Protein AF-0000000080638370 (afdb_homodimer)

Radius of gyration: 29.82 Å; Cα contacts (8 Å, |Δi|>4): 1203; chains: 2; bounding box: 55×86×66 Å

Foldseek 3Di:
DPPLLVVLLVVQLVVQVQKKKKKKKFWADPCLVVVVVVLCVVQPKAWDDKDKDWPDNPGTMIIIMTMIGHPPCVVCVVVSVVVCVVVCVVRVMDMDMDGSSPAAEEEEAEEQDCLLVVLLVVCSSVSVARHHPAAYEALDCNCVVVCVVVVHHYHHDNDDPVCQVVRLVVVVVVCVVSVHQAYEYRHRVDDHAQVSCVVHPPRYKYKDLFDPPQQFDPLSLQVCQVVFDQKTKMWIARDHNPRPQAATQFMDIDGDHNVQHSVNSVVVSSVRRNVRSNVSNRQVRVVQWDDDDRYIRGND/DPPLLVVLLVVQLVVQVQKKKKKKKFWADPCLVVVVVVLCVVQPKAWDDKDKDWPDNPGTMIIIMTMIGHPPCVVCVVVSVVVCVVVCVVGVMDMDMDGSSPAAEEEEAEEQDCLLVVLLVVCSSVSVARHHPAAYEALDCNCVVVCVVVVHHYHHFNDDPVCQVVRLVVVVVVCVVSVHQAYEYRHRVDDHAQVSCVVHPPRYKYKDLFDPPQQFDPLSLQVCQVVFDQKGKMWIARDHNPRPQAATQFMDIDGDHNVQHSVNSVVVSSVRRNVRSNVSNRQVRVVQWDDDDRYIRGND

Structure (mmCIF, N/CA/C/O backbone):
data_AF-0000000080638370-model_v1
#
loop_
_entity.id
_entity.type
_entity.pdbx_description
1 polymer 'Formyltetrahydrofolate deformylase'
#
loop_
_atom_site.group_PDB
_atom_site.id
_atom_site.type_symbol
_atom_site.label_atom_id
_atom_site.label_alt_id
_atom_site.label_comp_id
_atom_site.label_asym_id
_atom_site.label_entity_id
_atom_site.label_seq_id
_atom_site.pdbx_PDB_ins_code
_atom_site.Cartn_x
_atom_site.Cartn_y
_atom_site.Cartn_z
_atom_site.occupancy
_atom_site.B_iso_or_equiv
_atom_site.auth_seq_id
_atom_site.auth_comp_id
_atom_site.auth_asym_id
_atom_site.auth_atom_id
_atom_site.pdbx_PDB_model_num
ATOM 1 N N . MET A 1 1 ? -17.219 24.047 25.812 1 57.41 1 MET A N 1
ATOM 2 C CA . MET A 1 1 ? -16.297 22.922 25.938 1 57.41 1 MET A CA 1
ATOM 3 C C . MET A 1 1 ? -16.453 22.234 27.281 1 57.41 1 MET A C 1
ATOM 5 O O . MET A 1 1 ? -16.734 22.891 28.297 1 57.41 1 MET A O 1
ATOM 9 N N . ASN A 1 2 ? -16.625 20.953 27.25 1 67.38 2 ASN A N 1
ATOM 10 C CA . ASN A 1 2 ? -16.828 20.234 28.5 1 67.38 2 ASN A CA 1
ATOM 11 C C . ASN A 1 2 ? -15.695 20.5 29.484 1 67.38 2 ASN A C 1
ATOM 13 O O . ASN A 1 2 ? -14.562 20.781 29.094 1 67.38 2 ASN A O 1
ATOM 17 N N . SER A 1 3 ? -16.141 20.703 30.672 1 75.69 3 SER A N 1
ATOM 18 C CA . SER A 1 3 ? -15.242 21.062 31.766 1 75.69 3 SER A CA 1
ATOM 19 C C . SER A 1 3 ? -13.977 20.219 31.75 1 75.69 3 SER A C 1
ATOM 21 O O . SER A 1 3 ? -12.875 20.719 31.984 1 75.69 3 SER A O 1
ATOM 23 N N . TYR A 1 4 ? -14.141 19.078 31.344 1 85.06 4 TYR A N 1
ATOM 24 C CA . TYR A 1 4 ? -13 18.172 31.328 1 85.06 4 TYR A CA 1
ATOM 25 C C . TYR A 1 4 ? -11.984 18.578 30.266 1 85.06 4 TYR A C 1
ATOM 27 O O . TYR A 1 4 ? -10.789 18.672 30.547 1 85.06 4 TYR A O 1
ATOM 35 N N . MET A 1 5 ? -12.445 18.844 29.109 1 88.62 5 MET A N 1
ATOM 36 C CA . MET A 1 5 ? -11.539 19.188 28.016 1 88.62 5 MET A CA 1
ATOM 37 C C . MET A 1 5 ? -10.922 20.562 28.25 1 88.62 5 MET A C 1
ATOM 39 O O . MET A 1 5 ? -9.75 20.797 27.922 1 88.62 5 MET A O 1
ATOM 43 N N . THR A 1 6 ? -11.68 21.469 28.766 1 90 6 THR A N 1
ATOM 44 C CA . THR A 1 6 ? -11.148 22.781 29.094 1 90 6 THR A CA 1
ATOM 45 C C . THR A 1 6 ? -9.977 22.672 30.062 1 90 6 THR A C 1
ATOM 47 O O . THR A 1 6 ? -8.945 23.328 29.875 1 90 6 THR A O 1
ATOM 50 N N . GLN A 1 7 ? -10.18 21.844 31.047 1 91.81 7 GLN A N 1
ATOM 51 C CA . GLN A 1 7 ? -9.102 21.625 32 1 91.81 7 GLN A CA 1
ATOM 52 C C . GLN A 1 7 ? -7.887 20.984 31.344 1 91.81 7 GLN A C 1
ATOM 54 O O . GLN A 1 7 ? -6.75 21.375 31.625 1 91.81 7 GLN A O 1
ATOM 59 N N . ARG A 1 8 ? -8.148 20.047 30.547 1 92.06 8 ARG A N 1
ATOM 60 C CA . ARG A 1 8 ? -7.051 19.375 29.875 1 92.06 8 ARG A CA 1
ATOM 61 C C . ARG A 1 8 ? -6.266 20.328 28.984 1 92.06 8 ARG A C 1
ATOM 63 O O . ARG A 1 8 ? -5.031 20.297 28.984 1 92.06 8 ARG A O 1
ATOM 70 N N . LEU A 1 9 ? -6.957 21.125 28.219 1 93.44 9 LEU A N 1
ATOM 71 C CA . LEU A 1 9 ? -6.309 22.109 27.359 1 93.44 9 LEU A CA 1
ATOM 72 C C . LEU A 1 9 ? -5.512 23.109 28.188 1 93.44 9 LEU A C 1
ATOM 74 O O . LEU A 1 9 ? -4.398 23.484 27.812 1 93.44 9 LEU A O 1
ATOM 78 N N . ASN A 1 10 ? -6.094 23.516 29.266 1 94 10 ASN A N 1
ATOM 79 C CA . ASN A 1 10 ? -5.391 24.438 30.156 1 94 10 ASN A CA 1
ATOM 80 C C . ASN A 1 10 ? -4.125 23.797 30.734 1 94 10 ASN A C 1
ATOM 82 O O . ASN A 1 10 ? -3.084 24.453 30.812 1 94 10 ASN A O 1
ATOM 86 N N . ASP A 1 11 ? -4.266 22.562 31.141 1 94.56 11 ASP A N 1
ATOM 87 C CA . ASP A 1 11 ? -3.102 21.844 31.656 1 94.56 11 ASP A CA 1
ATOM 88 C C . ASP A 1 11 ? -1.996 21.75 30.609 1 94.56 11 ASP A C 1
ATOM 90 O O . ASP A 1 11 ? -0.817 21.922 30.922 1 94.56 11 ASP A O 1
ATOM 94 N N . TYR A 1 12 ? -2.379 21.469 29.438 1 94.75 12 TYR A N 1
ATOM 95 C CA . TYR A 1 12 ? -1.41 21.406 28.344 1 94.75 12 TYR A CA 1
ATOM 96 C C . TYR A 1 12 ? -0.727 22.75 28.141 1 94.75 12 TYR A C 1
ATOM 98 O O . TYR A 1 12 ? 0.498 22.812 28 1 94.75 12 TYR A O 1
ATOM 106 N N . ARG A 1 13 ? -1.525 23.828 28.047 1 95.25 13 ARG A N 1
ATOM 107 C CA . ARG A 1 13 ? -0.98 25.172 27.859 1 95.25 13 ARG A CA 1
ATOM 108 C C . ARG A 1 13 ? 0.023 25.516 28.953 1 95.25 13 ARG A C 1
ATOM 110 O O . ARG A 1 13 ? 1.112 26.016 28.672 1 95.25 13 ARG A O 1
ATOM 117 N N . GLU A 1 14 ? -0.334 25.203 30.156 1 94.62 14 GLU A N 1
ATOM 118 C CA . GLU A 1 14 ? 0.525 25.5 31.297 1 94.62 14 GLU A CA 1
ATOM 119 C C . GLU A 1 14 ? 1.82 24.703 31.234 1 94.62 14 GLU A C 1
ATOM 121 O O . GLU A 1 14 ? 2.898 25.219 31.531 1 94.62 14 GLU A O 1
ATOM 126 N N . GLY A 1 15 ? 1.68 23.484 30.828 1 94.88 15 GLY A N 1
ATOM 127 C CA . GLY A 1 15 ? 2.838 22.609 30.781 1 94.88 15 GLY A CA 1
ATOM 128 C C . GLY A 1 15 ? 3.779 22.938 29.641 1 94.88 15 GLY A C 1
ATOM 129 O O . GLY A 1 15 ? 4.934 22.5 29.625 1 94.88 15 GLY A O 1
ATOM 130 N N . ASN A 1 16 ? 3.287 23.719 28.688 1 96 16 ASN A N 1
ATOM 131 C CA . ASN A 1 16 ? 4.082 24.031 27.5 1 96 16 ASN A CA 1
ATOM 132 C C . ASN A 1 16 ? 4.23 25.531 27.312 1 96 16 ASN A C 1
ATOM 134 O O . ASN A 1 16 ? 4.43 26 26.188 1 96 16 ASN A O 1
ATOM 138 N N . GLU A 1 17 ? 4.062 26.344 28.312 1 96.19 17 GLU A N 1
ATOM 139 C CA . GLU A 1 17 ? 4.016 27.812 28.234 1 96.19 17 GLU A CA 1
ATOM 140 C C . GLU A 1 17 ? 5.359 28.375 27.812 1 96.19 17 GLU A C 1
ATOM 142 O O . GLU A 1 17 ? 5.418 29.469 27.219 1 96.19 17 GLU A O 1
ATOM 147 N N . GLU A 1 18 ? 6.43 27.625 28.062 1 97.56 18 GLU A N 1
ATOM 148 C CA . GLU A 1 18 ? 7.762 28.141 27.75 1 97.56 18 GLU A CA 1
ATOM 149 C C . GLU A 1 18 ? 8.352 27.453 26.531 1 97.56 18 GLU A C 1
ATOM 151 O O . GLU A 1 18 ? 9.547 27.578 26.25 1 97.56 18 GLU A O 1
ATOM 156 N N . LYS A 1 19 ? 7.562 26.688 25.844 1 97.38 19 LYS A N 1
ATOM 157 C CA . LYS A 1 19 ? 8.039 25.906 24.719 1 97.38 19 LYS A CA 1
ATOM 158 C C . LYS A 1 19 ? 7.73 26.594 23.391 1 97.38 19 LYS A C 1
ATOM 160 O O . LYS A 1 19 ? 6.605 27.047 23.172 1 97.38 19 LYS A O 1
ATOM 165 N N . GLY A 1 20 ? 8.781 26.719 22.594 1 97.81 20 GLY A N 1
ATOM 166 C CA . GLY A 1 20 ? 8.641 27.266 21.25 1 97.81 20 GLY A CA 1
ATOM 167 C C . GLY A 1 20 ? 9.031 26.297 20.156 1 97.81 20 GLY A C 1
ATOM 168 O O . GLY A 1 20 ? 9.703 25.297 20.422 1 97.81 20 GLY A O 1
ATOM 169 N N . ARG A 1 21 ? 8.531 26.562 18.969 1 97.75 21 ARG A N 1
ATOM 170 C CA . ARG A 1 21 ? 8.852 25.797 17.781 1 97.75 21 ARG A CA 1
ATOM 171 C C . ARG A 1 21 ? 9.273 26.703 16.641 1 97.75 21 ARG A C 1
ATOM 173 O O . ARG A 1 21 ? 8.625 27.703 16.359 1 97.75 21 ARG A O 1
ATOM 180 N N . LEU A 1 22 ? 10.328 26.375 16.062 1 97.94 22 LEU A N 1
ATOM 181 C CA . LEU A 1 22 ? 10.859 27.125 14.93 1 97.94 22 LEU A CA 1
ATOM 182 C C . LEU A 1 22 ? 10.961 26.234 13.695 1 97.94 22 LEU A C 1
ATOM 184 O O . LEU A 1 22 ? 11.578 25.172 13.742 1 97.94 22 LEU A O 1
ATOM 188 N N . LEU A 1 23 ? 10.234 26.609 12.609 1 97.88 23 LEU A N 1
ATOM 189 C CA . LEU A 1 23 ? 10.344 25.953 11.305 1 97.88 23 LEU A CA 1
ATOM 190 C C . LEU A 1 23 ? 11.102 26.844 10.312 1 97.88 23 LEU A C 1
ATOM 192 O O . LEU A 1 23 ? 10.852 28.047 10.234 1 97.88 23 LEU A O 1
ATOM 196 N N . VAL A 1 24 ? 12 26.219 9.641 1 97.81 24 VAL A N 1
ATOM 197 C CA . VAL A 1 24 ? 12.828 26.984 8.711 1 97.81 24 VAL A CA 1
ATOM 198 C C . VAL A 1 24 ? 12.977 26.219 7.398 1 97.81 24 VAL A C 1
ATOM 200 O O . VAL A 1 24 ? 13.141 24.984 7.402 1 97.81 24 VAL A O 1
ATOM 203 N N . SER A 1 25 ? 12.867 26.875 6.254 1 97.56 25 SER A N 1
ATOM 204 C CA . SER A 1 25 ? 13.258 26.391 4.934 1 97.56 25 SER A CA 1
ATOM 205 C C . SER A 1 25 ? 14.039 27.453 4.164 1 97.56 25 SER A C 1
ATOM 207 O O . SER A 1 25 ? 13.672 28.625 4.168 1 97.56 25 SER A O 1
ATOM 209 N N . CYS A 1 26 ? 15.156 27.109 3.596 1 97.38 26 CYS A N 1
ATOM 210 C CA . CYS A 1 26 ? 15.977 28.062 2.865 1 97.38 26 CYS A CA 1
ATOM 211 C C . CYS A 1 26 ? 16.938 27.359 1.92 1 97.38 26 CYS A C 1
ATOM 213 O O . CYS A 1 26 ? 17.062 26.141 1.965 1 97.38 26 CYS A O 1
ATOM 215 N N . PRO A 1 27 ? 17.484 28.141 0.946 1 96.06 27 PRO A N 1
ATOM 216 C CA . PRO A 1 27 ? 18.547 27.5 0.172 1 96.06 27 PRO A CA 1
ATOM 217 C C . PRO A 1 27 ? 19.688 26.984 1.052 1 96.06 27 PRO A C 1
ATOM 219 O O . PRO A 1 27 ? 20.109 27.656 1.987 1 96.06 27 PRO A O 1
ATOM 222 N N . ASP A 1 28 ? 20.156 25.812 0.762 1 93.94 28 ASP A N 1
ATOM 223 C CA . ASP A 1 28 ? 21.172 25.188 1.607 1 93.94 28 ASP A CA 1
ATOM 224 C C . ASP A 1 28 ? 22.516 25.891 1.457 1 93.94 28 ASP A C 1
ATOM 226 O O . ASP A 1 28 ? 22.891 26.297 0.356 1 93.94 28 ASP A O 1
ATOM 230 N N . GLN A 1 29 ? 23.234 26.109 2.533 1 92.56 29 GLN A N 1
ATOM 231 C CA . GLN A 1 29 ? 24.578 26.672 2.611 1 92.56 29 GLN A CA 1
ATOM 232 C C . GLN A 1 29 ? 25.188 26.469 3.994 1 92.56 29 GLN A C 1
ATOM 234 O O . GLN A 1 29 ? 24.453 26.234 4.969 1 92.56 29 GLN A O 1
ATOM 239 N N . PRO A 1 30 ? 26.422 26.453 4.008 1 92.56 30 PRO A N 1
ATOM 240 C CA . PRO A 1 30 ? 27.062 26.25 5.312 1 92.56 30 PRO A CA 1
ATOM 241 C C . PRO A 1 30 ? 26.688 27.328 6.324 1 92.56 30 PRO A C 1
ATOM 243 O O . PRO A 1 30 ? 26.516 28.5 5.953 1 92.56 30 PRO A O 1
ATOM 246 N N . GLY A 1 31 ? 26.516 26.859 7.645 1 94.25 31 GLY A N 1
ATOM 247 C CA . GLY A 1 31 ? 26.422 27.828 8.727 1 94.25 31 GLY A CA 1
ATOM 248 C C . GLY A 1 31 ? 25 28.016 9.227 1 94.25 31 GLY A C 1
ATOM 249 O O . GLY A 1 31 ? 24.766 28.703 10.227 1 94.25 31 GLY A O 1
ATOM 250 N N . ILE A 1 32 ? 24 27.453 8.609 1 94.5 32 ILE A N 1
ATOM 251 C CA . ILE A 1 32 ? 22.594 27.672 8.938 1 94.5 32 ILE A CA 1
ATOM 25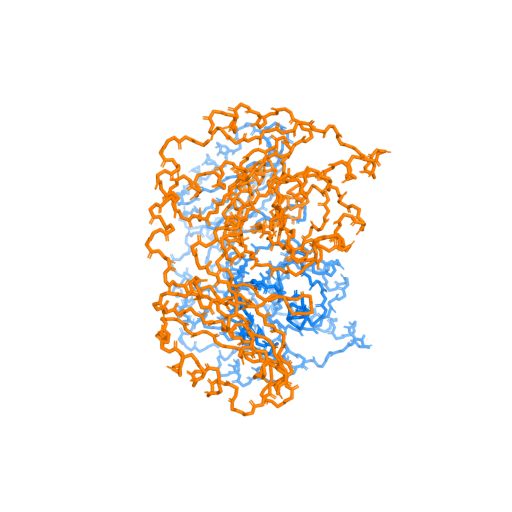2 C C . ILE A 1 32 ? 22.312 27.172 10.352 1 94.5 32 ILE A C 1
ATOM 254 O O . ILE A 1 32 ? 21.797 27.922 11.188 1 94.5 32 ILE A O 1
ATOM 258 N N . VAL A 1 33 ? 22.656 25.922 10.586 1 94.81 33 VAL A N 1
ATOM 259 C CA . VAL A 1 33 ? 22.375 25.312 11.883 1 94.81 33 VAL A CA 1
ATOM 260 C C . VAL A 1 33 ? 23.109 26.078 12.984 1 94.81 33 VAL A C 1
ATOM 262 O O . VAL A 1 33 ? 22.562 26.328 14.055 1 94.81 33 VAL A O 1
ATOM 265 N N . SER A 1 34 ? 24.312 26.453 12.688 1 96.31 34 SER A N 1
ATOM 266 C CA . SER A 1 34 ? 25.109 27.219 13.641 1 96.31 34 SER A CA 1
ATOM 267 C C . SER A 1 34 ? 24.469 28.547 13.961 1 96.31 34 SER A C 1
ATOM 269 O O . SER A 1 34 ? 24.359 28.938 15.133 1 96.31 34 SER A O 1
ATOM 271 N N . ALA A 1 35 ? 24.016 29.219 12.953 1 97.06 35 ALA A N 1
ATOM 272 C CA . ALA A 1 35 ? 23.406 30.531 13.125 1 97.06 35 ALA A CA 1
ATOM 273 C C . ALA A 1 35 ? 22.125 30.422 13.945 1 97.06 35 ALA A C 1
ATOM 275 O O . ALA A 1 35 ? 21.891 31.234 14.859 1 97.06 35 ALA A O 1
ATOM 276 N N . VAL A 1 36 ? 21.281 29.422 13.664 1 97.44 36 VAL A N 1
ATOM 277 C CA . VAL A 1 36 ? 20 29.266 14.336 1 97.44 36 VAL A CA 1
ATOM 278 C C . VAL A 1 36 ? 20.219 28.844 15.781 1 97.44 36 VAL A C 1
ATOM 280 O O . VAL A 1 36 ? 19.578 29.375 16.703 1 97.44 36 VAL A O 1
ATOM 283 N N . SER A 1 37 ? 21.188 27.891 15.992 1 96.94 37 SER A N 1
ATOM 284 C CA . SER A 1 37 ? 21.469 27.422 17.344 1 96.94 37 SER A CA 1
ATOM 285 C C . SER A 1 37 ? 22.078 28.531 18.203 1 96.94 37 SER A C 1
ATOM 287 O O . SER A 1 37 ? 21.734 28.656 19.375 1 96.94 37 SER A O 1
ATOM 289 N N . ALA A 1 38 ? 22.953 29.297 17.594 1 96.94 38 ALA A N 1
ATOM 290 C CA . ALA A 1 38 ? 23.562 30.422 18.312 1 96.94 38 ALA A CA 1
ATOM 291 C C . ALA A 1 38 ? 22.5 31.453 18.688 1 96.94 38 ALA A C 1
ATOM 293 O O . ALA A 1 38 ? 22.531 32 19.781 1 96.94 38 ALA A O 1
ATOM 294 N N . PHE A 1 39 ? 21.719 31.766 17.828 1 97.38 39 PHE A N 1
ATOM 295 C CA . PHE A 1 39 ? 20.609 32.688 18.062 1 97.38 39 PHE A CA 1
ATOM 296 C C . PHE A 1 39 ? 19.797 32.25 19.266 1 97.38 39 PHE A C 1
ATOM 298 O O . PHE A 1 39 ? 19.531 33.062 20.172 1 97.38 39 PHE A O 1
ATOM 305 N N . LEU A 1 40 ? 19.344 30.953 19.25 1 97.25 40 LEU A N 1
ATOM 306 C CA . LEU A 1 40 ? 18.516 30.453 20.344 1 97.25 40 LEU A CA 1
ATOM 307 C C . LEU A 1 40 ? 19.266 30.5 21.656 1 97.25 40 LEU A C 1
ATOM 309 O O . LEU A 1 40 ? 18.703 30.906 22.688 1 97.25 40 LEU A O 1
ATOM 313 N N . PHE A 1 41 ? 20.516 30.188 21.609 1 96.69 41 PHE A N 1
ATOM 314 C CA . PHE A 1 41 ? 21.359 30.219 22.797 1 96.69 41 PHE A CA 1
ATOM 315 C C . PHE A 1 41 ? 21.453 31.641 23.344 1 96.69 41 PHE A C 1
ATOM 317 O O . PHE A 1 41 ? 21.281 31.875 24.547 1 96.69 41 PHE A O 1
ATOM 324 N N . GLU A 1 42 ? 21.719 32.562 22.5 1 96.75 42 GLU A N 1
ATOM 325 C CA . GLU A 1 42 ? 21.891 33.969 22.875 1 96.75 42 GLU A CA 1
ATOM 326 C C . GLU A 1 42 ? 20.641 34.562 23.516 1 96.75 42 GLU A C 1
ATOM 328 O O . GLU A 1 42 ? 20.719 35.5 24.312 1 96.75 42 GLU A O 1
ATOM 333 N N . HIS A 1 43 ? 19.578 33.969 23.203 1 96.31 43 HIS A N 1
ATOM 334 C CA . HIS A 1 43 ? 18.328 34.469 23.734 1 96.31 43 HIS A CA 1
ATOM 335 C C . HIS A 1 43 ? 17.812 33.625 24.891 1 96.31 43 HIS A C 1
ATOM 337 O O . HIS A 1 43 ? 16.625 33.656 25.234 1 96.31 43 HIS A O 1
ATOM 343 N N . GLY A 1 44 ? 18.672 32.719 25.375 1 95.44 44 GLY A N 1
ATOM 344 C CA . GLY A 1 44 ? 18.391 31.984 26.594 1 95.44 44 GLY A CA 1
ATOM 345 C C . GLY A 1 44 ? 17.516 30.766 26.344 1 95.44 44 GLY A C 1
ATOM 346 O O . GLY A 1 44 ? 16.859 30.266 27.266 1 95.44 44 GLY A O 1
ATOM 347 N N . ALA A 1 45 ? 17.422 30.328 25.156 1 97.12 45 ALA A N 1
ATOM 348 C CA . ALA A 1 45 ? 16.609 29.156 24.828 1 97.12 45 ALA A CA 1
ATOM 349 C C . ALA A 1 45 ? 17.422 27.875 24.906 1 97.12 45 ALA A C 1
ATOM 351 O O . ALA A 1 45 ? 18.641 27.891 24.734 1 97.12 45 ALA A O 1
ATOM 352 N N . ASN A 1 46 ? 16.766 26.766 25.297 1 97.31 46 ASN A N 1
ATOM 353 C CA . ASN A 1 46 ? 17.312 25.422 25.312 1 97.31 46 ASN A CA 1
ATOM 354 C C . ASN A 1 46 ? 16.641 24.531 24.281 1 97.31 46 ASN A C 1
ATOM 356 O O . ASN A 1 46 ? 15.438 24.266 24.359 1 97.31 46 ASN A O 1
ATOM 360 N N . ILE A 1 47 ? 17.391 24.031 23.359 1 96.31 47 ILE A N 1
ATOM 361 C CA . ILE A 1 47 ? 16.844 23.203 22.297 1 96.31 47 ILE A CA 1
ATOM 362 C C . ILE A 1 47 ? 16.438 21.844 22.859 1 96.31 47 ILE A C 1
ATOM 364 O O . ILE A 1 47 ? 17.25 21.156 23.484 1 96.31 47 ILE A O 1
ATOM 368 N N . ILE A 1 48 ? 15.281 21.422 22.656 1 95.62 48 ILE A N 1
ATOM 369 C CA . ILE A 1 48 ? 14.719 20.156 23.125 1 95.62 48 ILE A CA 1
ATOM 370 C C . ILE A 1 48 ? 14.789 19.125 22 1 95.62 48 ILE A C 1
ATOM 372 O O . ILE A 1 48 ? 15.148 17.969 22.25 1 95.62 48 ILE A O 1
ATOM 376 N N . GLU A 1 49 ? 14.367 19.5 20.859 1 95.5 49 GLU A N 1
ATOM 377 C CA . GLU A 1 49 ? 14.359 18.656 19.672 1 95.5 49 GLU A CA 1
ATOM 378 C C . GLU A 1 49 ? 14.805 19.422 18.438 1 95.5 49 GLU A C 1
ATOM 380 O O . GLU A 1 49 ? 14.438 20.594 18.266 1 95.5 49 GLU A O 1
ATOM 385 N N . SER A 1 50 ? 15.641 18.781 17.656 1 95.62 50 SER A N 1
ATOM 386 C CA . SER A 1 50 ? 16.125 19.391 16.422 1 95.62 50 SER A CA 1
ATOM 387 C C . SER A 1 50 ? 16.141 18.375 15.281 1 95.62 50 SER A C 1
ATOM 389 O O . SER A 1 50 ? 16.812 17.344 15.375 1 95.62 50 SER A O 1
ATOM 391 N N . ASN A 1 51 ? 15.344 18.625 14.266 1 95 51 ASN A N 1
ATOM 392 C CA . ASN A 1 51 ? 15.273 17.797 13.07 1 95 51 ASN A CA 1
ATOM 393 C C . ASN A 1 51 ? 15.625 18.578 11.812 1 95 51 ASN A C 1
ATOM 395 O O . ASN A 1 51 ? 15.094 19.672 11.594 1 95 51 ASN A O 1
ATOM 399 N N . GLN A 1 52 ? 16.531 18.109 11.055 1 92.75 52 GLN A N 1
ATOM 400 C CA . GLN A 1 52 ? 16.922 18.828 9.844 1 92.75 52 GLN A CA 1
ATOM 401 C C . GLN A 1 52 ? 16.969 17.891 8.641 1 92.75 52 GLN A C 1
ATOM 403 O O . GLN A 1 52 ? 17.203 16.688 8.797 1 92.75 52 GLN A O 1
ATOM 408 N N . TYR A 1 53 ? 16.75 18.469 7.422 1 92.94 53 TYR A N 1
ATOM 409 C CA . TYR A 1 53 ? 16.797 17.75 6.152 1 92.94 53 TYR A CA 1
ATOM 410 C C . TYR A 1 53 ? 17.203 18.688 5.016 1 92.94 53 TYR A C 1
ATOM 412 O O . TYR A 1 53 ? 16.844 19.859 5.004 1 92.94 53 TYR A O 1
ATOM 420 N N . THR A 1 54 ? 18.047 18.125 4.16 1 92.5 54 THR A N 1
ATOM 421 C CA . THR A 1 54 ? 18.375 18.859 2.947 1 92.5 54 THR A CA 1
ATOM 422 C C . THR A 1 54 ? 18.109 18.016 1.706 1 92.5 54 THR A C 1
ATOM 424 O O . THR A 1 54 ? 18.359 16.812 1.701 1 92.5 54 THR A O 1
ATOM 427 N N . THR A 1 55 ? 17.562 18.594 0.589 1 88.25 55 THR A N 1
ATOM 428 C CA . THR A 1 55 ? 17.297 17.891 -0.661 1 88.25 55 THR A CA 1
ATOM 429 C C . THR A 1 55 ? 18.594 17.594 -1.396 1 88.25 55 THR A C 1
ATOM 431 O O . THR A 1 55 ? 18.688 16.609 -2.139 1 88.25 55 THR A O 1
ATOM 434 N N . ASP A 1 56 ? 19.516 18.453 -1.408 1 83.69 56 ASP A N 1
ATOM 435 C CA . ASP A 1 56 ? 20.828 18.359 -2.01 1 83.69 56 ASP A CA 1
ATOM 436 C C . ASP A 1 56 ? 21.828 19.281 -1.299 1 83.69 56 ASP A C 1
ATOM 438 O O . ASP A 1 56 ? 21.609 20.484 -1.19 1 83.69 56 ASP A O 1
ATOM 442 N N . PRO A 1 57 ? 22.859 18.672 -0.937 1 74.56 57 PRO A N 1
ATOM 443 C CA . PRO A 1 57 ? 23.828 19.516 -0.228 1 74.56 57 PRO A CA 1
ATOM 444 C C . PRO A 1 57 ? 24.422 20.609 -1.118 1 74.56 57 PRO A C 1
ATOM 446 O O . PRO A 1 57 ? 24.875 21.641 -0.617 1 74.56 57 PRO A O 1
ATOM 449 N N . GLU A 1 58 ? 24.422 20.281 -2.316 1 78.88 58 GLU A N 1
ATOM 450 C CA . GLU A 1 58 ? 24.953 21.266 -3.256 1 78.88 58 GLU A CA 1
ATOM 451 C C . GLU A 1 58 ? 23.844 21.953 -4.023 1 78.88 58 GLU A C 1
ATOM 453 O O . GLU A 1 58 ? 23.359 21.453 -5.043 1 78.88 58 GLU A O 1
ATOM 458 N N . GLY A 1 59 ? 23.406 23.062 -3.385 1 77.75 59 GLY A N 1
ATOM 459 C CA . GLY A 1 59 ? 22.469 23.875 -4.125 1 77.75 59 GLY A CA 1
ATOM 460 C C . GLY A 1 59 ? 21.016 23.516 -3.859 1 77.75 59 GLY A C 1
ATOM 461 O O . GLY A 1 59 ? 20.109 23.984 -4.551 1 77.75 59 GLY A O 1
ATOM 462 N N . GLY A 1 60 ? 20.781 22.672 -2.98 1 91 60 GLY A N 1
ATOM 463 C CA . GLY A 1 60 ? 19.422 22.266 -2.701 1 91 60 GLY A CA 1
ATOM 464 C C . GLY A 1 60 ? 18.75 23.125 -1.636 1 91 60 GLY A C 1
ATOM 465 O O . GLY A 1 60 ? 19.141 24.266 -1.418 1 91 60 GLY A O 1
ATOM 466 N N . ARG A 1 61 ? 17.656 22.688 -1.164 1 94.75 61 ARG A N 1
ATOM 467 C CA . ARG A 1 61 ? 16.891 23.391 -0.144 1 94.75 61 ARG A CA 1
ATOM 468 C C . ARG A 1 61 ? 17.047 22.734 1.222 1 94.75 61 ARG A C 1
ATOM 470 O O . ARG A 1 61 ? 17.109 21.5 1.325 1 94.75 61 ARG A O 1
ATOM 477 N N . PHE A 1 62 ? 17.203 23.562 2.264 1 95.75 62 PHE A N 1
ATOM 478 C CA . PHE A 1 62 ? 17.422 23.156 3.646 1 95.75 62 PHE A CA 1
ATOM 479 C C . PHE A 1 62 ? 16.156 23.328 4.469 1 95.75 62 PHE A C 1
ATOM 481 O O . PHE A 1 62 ? 15.445 24.328 4.32 1 95.75 62 PHE A O 1
ATOM 488 N N . PHE A 1 63 ? 15.781 22.234 5.309 1 97.31 63 PHE A N 1
ATOM 489 C CA . PHE A 1 63 ? 14.609 22.266 6.176 1 97.31 63 PHE A CA 1
ATOM 490 C C . PHE A 1 63 ? 15 22 7.621 1 97.31 63 PHE A C 1
ATOM 492 O O . PHE A 1 63 ? 15.844 21.125 7.895 1 97.31 63 PHE A O 1
ATOM 499 N N . LEU A 1 64 ? 14.383 22.703 8.539 1 96.88 64 LEU A N 1
ATOM 500 C CA . LEU A 1 64 ? 14.734 22.594 9.945 1 96.88 64 LEU A CA 1
ATOM 501 C C . LEU A 1 64 ? 13.508 22.781 10.828 1 96.88 64 LEU A C 1
ATOM 503 O O . LEU A 1 64 ? 12.703 23.688 10.609 1 96.88 64 LEU A O 1
ATOM 507 N N . ARG A 1 65 ? 13.273 21.875 11.734 1 97.75 65 ARG A N 1
ATOM 508 C CA . ARG A 1 65 ? 12.312 22.031 12.82 1 97.75 65 ARG A CA 1
ATOM 509 C C . ARG A 1 65 ? 13.008 21.953 14.18 1 97.75 65 ARG A C 1
ATOM 511 O O . ARG A 1 65 ? 13.703 20.984 14.477 1 97.75 65 ARG A O 1
ATOM 518 N N . ILE A 1 66 ? 12.828 22.969 14.977 1 97.62 66 ILE A N 1
ATOM 519 C CA . ILE A 1 66 ? 13.406 22.984 16.328 1 97.62 66 ILE A CA 1
ATOM 520 C C . ILE A 1 66 ? 12.305 23.234 17.344 1 97.62 66 ILE A C 1
ATOM 522 O O . ILE A 1 66 ? 11.461 24.109 17.172 1 97.62 66 ILE A O 1
ATOM 526 N N . GLU A 1 67 ? 12.281 22.391 18.266 1 97.5 67 GLU A N 1
ATOM 527 C CA . GLU A 1 67 ? 11.523 22.656 19.484 1 97.5 67 GLU A CA 1
ATOM 528 C C . GLU A 1 67 ? 12.445 23.062 20.625 1 97.5 67 GLU A C 1
ATOM 530 O O . GLU A 1 67 ? 13.477 22.422 20.844 1 97.5 67 GLU A O 1
ATOM 535 N N . PHE A 1 68 ? 12.109 24.141 21.344 1 97.88 68 PHE A N 1
ATOM 536 C CA . PHE A 1 68 ? 13.016 24.641 22.375 1 97.88 68 PHE A CA 1
ATOM 537 C C . PHE A 1 68 ? 12.242 25.188 23.562 1 97.88 68 PHE A C 1
ATOM 539 O O . PHE A 1 68 ? 11.055 25.516 23.438 1 97.88 68 PHE A O 1
ATOM 546 N N . ASP A 1 69 ? 12.938 25.172 24.672 1 97.88 69 ASP A N 1
ATOM 547 C CA . ASP A 1 69 ? 12.453 25.828 25.875 1 97.88 69 ASP A CA 1
ATOM 548 C C . ASP A 1 69 ? 13.07 27.219 26.031 1 97.88 69 ASP A C 1
ATOM 550 O O . ASP A 1 69 ? 14.258 27.406 25.781 1 97.88 69 ASP A O 1
ATOM 554 N N . CYS A 1 70 ? 12.25 28.203 26.359 1 97.44 70 CYS A N 1
ATOM 555 C CA . CYS A 1 70 ? 12.703 29.578 26.562 1 97.44 70 CYS A CA 1
ATOM 556 C C . CYS A 1 70 ? 11.844 30.281 27.625 1 97.44 70 CYS A C 1
ATOM 558 O O . CYS A 1 70 ? 10.688 30.594 27.359 1 97.44 70 CYS A O 1
ATOM 560 N N . LYS A 1 71 ? 12.508 30.578 28.734 1 96.62 71 LYS A N 1
ATOM 561 C CA . LYS A 1 71 ? 11.773 31.203 29.844 1 96.62 71 LYS A CA 1
ATOM 562 C C . LYS A 1 71 ? 11.203 32.562 29.422 1 96.62 71 LYS A C 1
ATOM 564 O O . LYS A 1 71 ? 11.93 33.406 28.906 1 96.62 71 LYS A O 1
ATOM 569 N N . GLY A 1 72 ? 9.883 32.75 29.625 1 96.5 72 GLY A N 1
ATOM 570 C CA . GLY A 1 72 ? 9.219 34 29.312 1 96.5 72 GLY A CA 1
ATOM 571 C C . GLY A 1 72 ? 9.023 34.219 27.812 1 96.5 72 GLY A C 1
ATOM 572 O O . GLY A 1 72 ? 8.961 35.344 27.359 1 96.5 72 GLY A O 1
ATOM 573 N N . ILE A 1 73 ? 8.992 33.188 27.078 1 96.75 73 ILE A N 1
ATOM 574 C CA . ILE A 1 73 ? 8.984 33.25 25.625 1 96.75 73 ILE A CA 1
ATOM 575 C C . ILE A 1 73 ? 7.762 34.031 25.156 1 96.75 73 ILE A C 1
ATOM 577 O O . ILE A 1 73 ? 7.82 34.75 24.141 1 96.75 73 ILE A O 1
ATOM 581 N N . ARG A 1 74 ? 6.676 33.938 25.812 1 95.88 74 ARG A N 1
ATOM 582 C CA . ARG A 1 74 ? 5.461 34.625 25.391 1 95.88 74 A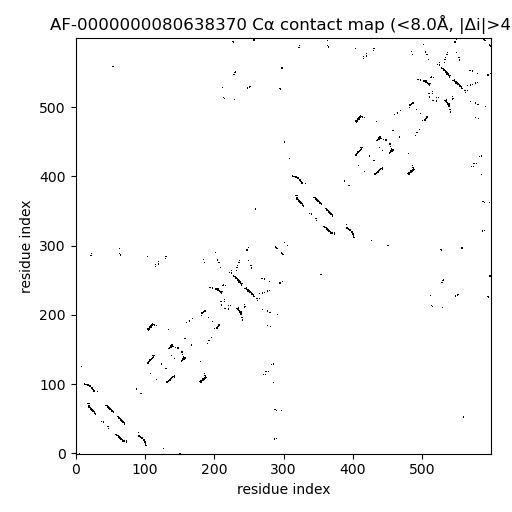RG A CA 1
ATOM 583 C C . ARG A 1 74 ? 5.695 36.156 25.297 1 95.88 74 ARG A C 1
ATOM 585 O O . ARG A 1 74 ? 5.301 36.781 24.312 1 95.88 74 ARG A O 1
ATOM 592 N N . GLU A 1 75 ? 6.371 36.656 26.234 1 95.94 75 GLU A N 1
ATOM 593 C CA . GLU A 1 75 ? 6.656 38.094 26.266 1 95.94 75 GLU A CA 1
ATOM 594 C C . GLU A 1 75 ? 7.777 38.469 25.297 1 95.94 75 GLU A C 1
ATOM 596 O O . GLU A 1 75 ? 7.832 39.594 24.797 1 95.94 75 GLU A O 1
ATOM 601 N N . LYS A 1 76 ? 8.586 37.5 25.062 1 95.81 76 LYS A N 1
ATOM 602 C CA . LYS A 1 76 ? 9.766 37.75 24.234 1 95.81 76 LYS A CA 1
ATOM 603 C C . LYS A 1 76 ? 9.484 37.438 22.766 1 95.81 76 LYS A C 1
ATOM 605 O O . LYS A 1 76 ? 10.328 37.688 21.906 1 95.81 76 LYS A O 1
ATOM 610 N N . LYS A 1 77 ? 8.32 36.938 22.484 1 96.38 77 LYS A N 1
ATOM 611 C CA . LYS A 1 77 ? 8.031 36.344 21.188 1 96.38 77 LYS A CA 1
ATOM 612 C C . LYS A 1 77 ? 8.273 37.344 20.062 1 96.38 77 LYS A C 1
ATOM 614 O O . LYS A 1 77 ? 8.961 37.031 19.078 1 96.38 77 LYS A O 1
ATOM 619 N N . GLU A 1 78 ? 7.723 38.531 20.172 1 96.31 78 GLU A N 1
ATOM 620 C CA . GLU A 1 78 ? 7.855 39.531 19.109 1 96.31 78 GLU A CA 1
ATOM 621 C C . GLU A 1 78 ? 9.305 40 18.953 1 96.31 78 GLU A C 1
ATOM 623 O O . GLU A 1 78 ? 9.773 40.219 17.844 1 96.31 78 GLU A O 1
ATOM 628 N N . ASP A 1 79 ? 9.969 40.125 20.031 1 95.75 79 ASP A N 1
ATOM 629 C CA . ASP A 1 79 ? 11.391 40.469 19.984 1 95.75 79 ASP A CA 1
ATOM 630 C C . ASP A 1 79 ? 12.203 39.375 19.297 1 95.75 79 ASP A C 1
ATOM 632 O O . ASP A 1 79 ? 13.117 39.656 18.531 1 95.75 79 ASP A O 1
ATOM 636 N N . LEU A 1 80 ? 11.891 38.188 19.672 1 96.81 80 LEU A N 1
ATOM 637 C CA . LEU A 1 80 ? 12.562 37.031 19.062 1 96.81 80 LEU A CA 1
ATOM 638 C C . LEU A 1 80 ? 12.344 37.031 17.562 1 96.81 80 LEU A C 1
ATOM 640 O O . LEU A 1 80 ? 13.273 36.75 16.797 1 96.81 80 LEU A O 1
ATOM 644 N N . LYS A 1 81 ? 11.117 37.25 17.156 1 97.56 81 LYS A N 1
ATOM 645 C CA . LYS A 1 81 ? 10.789 37.281 15.734 1 97.56 81 LYS A CA 1
ATOM 646 C C . LYS A 1 81 ? 11.578 38.344 15 1 97.56 81 LYS A C 1
ATOM 648 O O . LYS A 1 81 ? 12.109 38.125 13.914 1 97.56 81 LYS A O 1
ATOM 653 N N . GLN A 1 82 ? 11.656 39.469 15.586 1 97.06 82 GLN A N 1
ATOM 654 C CA . GLN A 1 82 ? 12.391 40.594 14.977 1 97.06 82 GLN A CA 1
ATOM 655 C C . GLN A 1 82 ? 13.883 40.25 14.875 1 97.06 82 GLN A C 1
ATOM 657 O O . GLN A 1 82 ? 14.508 40.531 13.844 1 97.06 82 GLN A O 1
ATOM 662 N N . ALA A 1 83 ? 14.336 39.75 15.93 1 96.88 83 ALA A N 1
ATOM 663 C CA . ALA A 1 83 ? 15.758 39.375 15.945 1 96.88 83 ALA A CA 1
ATOM 664 C C . ALA A 1 83 ? 16.062 38.281 14.938 1 96.88 83 ALA A C 1
ATOM 666 O O . ALA A 1 83 ? 17.109 38.312 14.273 1 96.88 83 ALA A O 1
ATOM 667 N N . PHE A 1 84 ? 15.195 37.375 14.867 1 97.88 84 PHE A N 1
ATOM 668 C CA . PHE A 1 84 ? 15.43 36.219 13.977 1 97.88 84 PHE A CA 1
ATOM 669 C C . PHE A 1 84 ? 15.297 36.656 12.516 1 97.88 84 PHE A C 1
ATOM 671 O O . PHE A 1 84 ? 15.898 36.031 11.633 1 97.88 84 PHE A O 1
ATOM 678 N N . ALA A 1 85 ? 14.477 37.625 12.25 1 97.5 85 ALA A N 1
ATOM 679 C CA . ALA A 1 85 ? 14.258 38.125 10.891 1 97.5 85 ALA A CA 1
ATOM 680 C C . ALA A 1 85 ? 15.57 38.5 10.227 1 97.5 85 ALA A C 1
ATOM 682 O O . ALA A 1 85 ? 15.727 38.312 9.008 1 97.5 85 ALA A O 1
ATOM 683 N N . LEU A 1 86 ? 16.469 38.969 10.961 1 95.31 86 LEU A N 1
ATOM 684 C CA . LEU A 1 86 ? 17.781 39.312 10.422 1 95.31 86 LEU A CA 1
ATOM 685 C C . LEU A 1 86 ? 18.531 38.094 9.938 1 95.31 86 LEU A C 1
ATOM 687 O O . LEU A 1 86 ? 19.156 38.125 8.875 1 95.31 86 LEU A O 1
ATOM 691 N N . ILE A 1 87 ? 18.484 37.125 10.734 1 96.62 87 ILE A N 1
ATOM 692 C CA . ILE A 1 87 ? 19.109 35.875 10.367 1 96.62 87 ILE A CA 1
ATOM 693 C C . ILE A 1 87 ? 18.422 35.281 9.133 1 96.62 87 ILE A C 1
ATOM 695 O O . ILE A 1 87 ? 19.078 34.812 8.211 1 96.62 87 ILE A O 1
ATOM 699 N N . ALA A 1 88 ? 17.062 35.312 9.156 1 98 88 ALA A N 1
ATOM 700 C CA . ALA A 1 88 ? 16.25 34.812 8.055 1 98 88 ALA A CA 1
ATOM 701 C C . ALA A 1 88 ? 16.578 35.531 6.746 1 98 88 ALA A C 1
ATOM 703 O O . ALA A 1 88 ? 16.625 34.875 5.688 1 98 88 ALA A O 1
ATOM 704 N N . GLN A 1 89 ? 16.797 36.781 6.848 1 97.38 89 GLN A N 1
ATOM 705 C CA . GLN A 1 89 ? 17.141 37.562 5.664 1 97.38 89 GLN A CA 1
ATOM 706 C C . GLN A 1 89 ? 18.5 37.156 5.121 1 97.38 89 GLN A C 1
ATOM 708 O O . GLN A 1 89 ? 18.688 37.031 3.908 1 97.38 89 GLN A O 1
ATOM 713 N N . THR A 1 90 ? 19.406 36.969 5.992 1 96.81 90 THR A N 1
ATOM 714 C CA . THR A 1 90 ? 20.766 36.594 5.617 1 96.81 90 THR A CA 1
ATOM 715 C C . THR A 1 90 ? 20.797 35.281 4.828 1 96.81 90 THR A C 1
ATOM 717 O O . THR A 1 90 ? 21.531 35.156 3.844 1 96.81 90 THR A O 1
ATOM 720 N N . PHE A 1 91 ? 19.984 34.406 5.246 1 96.88 91 PHE A N 1
ATOM 721 C CA . PHE A 1 91 ? 20.047 33.062 4.652 1 96.88 91 PHE A CA 1
ATOM 722 C C . PHE A 1 91 ? 18.891 32.844 3.695 1 96.88 91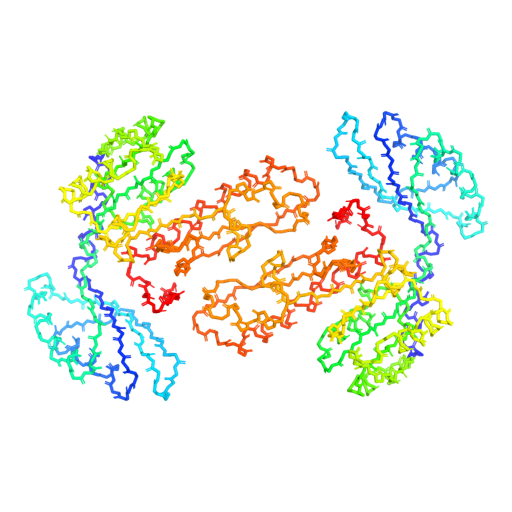 PHE A C 1
ATOM 724 O O . PHE A 1 91 ? 18.719 31.75 3.154 1 96.88 91 PHE A O 1
ATOM 731 N N . GLY A 1 92 ? 18.016 33.875 3.496 1 97.31 92 GLY A N 1
ATOM 732 C CA . GLY A 1 92 ? 16.859 33.719 2.623 1 97.31 92 GLY A CA 1
ATOM 733 C C . GLY A 1 92 ? 15.836 32.719 3.141 1 97.31 92 GLY A C 1
ATOM 734 O O . GLY A 1 92 ? 15.367 31.859 2.395 1 97.31 92 GLY A O 1
ATOM 735 N N . MET A 1 93 ? 15.516 32.781 4.438 1 97.56 93 MET A N 1
ATOM 736 C CA . MET A 1 93 ? 14.68 31.797 5.086 1 97.56 93 MET A CA 1
ATOM 737 C C . MET A 1 93 ? 13.203 32.125 4.914 1 97.56 93 MET A C 1
ATOM 739 O O . MET A 1 93 ? 12.805 33.281 4.996 1 97.56 93 MET A O 1
ATOM 743 N N . THR A 1 94 ? 12.453 31.109 4.508 1 97.44 94 THR A N 1
ATOM 744 C CA . THR A 1 94 ? 11.055 31.078 4.918 1 97.44 94 THR A CA 1
ATOM 745 C C . THR A 1 94 ? 10.906 30.406 6.285 1 97.44 94 THR A C 1
ATOM 747 O O . THR A 1 94 ? 11.445 29.328 6.516 1 97.44 94 THR A O 1
ATOM 750 N N . TRP A 1 95 ? 10.258 31.094 7.258 1 97.38 95 TRP A N 1
ATOM 751 C CA . TRP A 1 95 ? 10.305 30.562 8.617 1 97.38 95 TRP A CA 1
ATOM 752 C C . TRP A 1 95 ? 9.055 30.953 9.398 1 97.38 95 TRP A C 1
ATOM 754 O O . TRP A 1 95 ? 8.281 31.812 8.961 1 97.38 95 TRP A O 1
ATOM 764 N N . SER A 1 96 ? 8.836 30.219 10.414 1 97.25 96 SER A N 1
ATOM 765 C CA . SER A 1 96 ? 7.766 30.547 11.352 1 97.25 96 SER A CA 1
ATOM 766 C C . SER A 1 96 ? 8.164 30.203 12.781 1 97.25 96 SER A C 1
ATOM 768 O O . SER A 1 96 ? 8.922 29.25 13.008 1 97.25 96 SER A O 1
ATOM 770 N N . LEU A 1 97 ? 7.773 30.984 13.711 1 97.62 97 LEU A N 1
ATOM 771 C CA . LEU A 1 97 ? 7.938 30.766 15.148 1 97.62 97 LEU A CA 1
ATOM 772 C C . LEU A 1 97 ? 6.582 30.672 15.844 1 97.62 97 LEU A C 1
ATOM 774 O O . LEU A 1 97 ? 5.754 31.578 15.711 1 97.62 97 LEU A O 1
ATOM 778 N N . SER A 1 98 ? 6.355 29.562 16.422 1 96.94 98 SER A N 1
ATOM 779 C CA . SER A 1 98 ? 5.098 29.359 17.141 1 96.94 98 SER A CA 1
ATOM 780 C C . SER A 1 98 ? 5.34 28.922 18.578 1 96.94 98 SER A C 1
ATOM 782 O O . SER A 1 98 ? 6.41 28.406 18.891 1 96.94 98 SER A O 1
ATOM 784 N N . LEU A 1 99 ? 4.398 29.234 19.438 1 97.31 99 LEU A N 1
ATOM 785 C CA . LEU A 1 99 ? 4.434 28.75 20.812 1 97.31 99 LEU A CA 1
ATOM 786 C C . LEU A 1 99 ? 3.607 27.484 20.953 1 97.31 99 LEU A C 1
ATOM 788 O O . LEU A 1 99 ? 2.496 27.391 20.422 1 97.31 99 LEU A O 1
ATOM 792 N N . ALA A 1 100 ? 4.148 26.484 21.641 1 95.56 100 ALA A N 1
ATOM 793 C CA . ALA A 1 100 ? 3.453 25.219 21.844 1 95.56 100 ALA A CA 1
ATOM 794 C C . ALA A 1 100 ? 2.16 25.406 22.625 1 95.56 100 ALA A C 1
ATOM 796 O O . ALA A 1 100 ? 1.206 24.641 22.469 1 95.56 100 ALA A O 1
ATOM 797 N N . SER A 1 101 ? 2.131 26.469 23.422 1 95.88 101 SER A N 1
ATOM 798 C CA . SER A 1 101 ? 0.975 26.734 24.281 1 95.88 101 SER A CA 1
ATOM 799 C C . SER A 1 101 ? -0.141 27.422 23.5 1 95.88 101 SER A C 1
ATOM 801 O O . SER A 1 101 ? -1.275 27.5 23.969 1 95.88 101 SER A O 1
ATOM 803 N N . GLU A 1 102 ? 0.2 27.953 22.344 1 95.81 102 GLU A N 1
ATOM 804 C CA . GLU A 1 102 ? -0.813 28.531 21.469 1 95.81 102 GLU A CA 1
ATOM 805 C C . GLU A 1 102 ? -1.441 27.484 20.578 1 95.81 102 GLU A C 1
ATOM 807 O O . GLU A 1 102 ? -1.001 27.281 19.438 1 95.81 102 GLU A O 1
ATOM 812 N N . LEU A 1 103 ? -2.504 26.906 21.078 1 96.75 103 LEU A N 1
ATOM 813 C CA . LEU A 1 103 ? -3.141 25.812 20.375 1 96.75 103 LEU A CA 1
ATOM 814 C C . LEU A 1 103 ? -3.797 26.297 19.078 1 96.75 103 LEU A C 1
ATOM 816 O O . LEU A 1 103 ? -4.418 27.359 19.062 1 96.75 103 LEU A O 1
ATOM 820 N N . LYS A 1 104 ? -3.639 25.578 18.031 1 97.94 104 LYS A N 1
ATOM 821 C CA . LYS A 1 104 ? -4.258 25.906 16.734 1 97.94 104 LYS A CA 1
ATOM 822 C C . LYS A 1 104 ? -5.762 25.656 16.781 1 97.94 104 LYS A C 1
ATOM 824 O O . LYS A 1 104 ? -6.227 24.703 17.422 1 97.94 104 LYS A O 1
ATOM 829 N N . ARG A 1 105 ? -6.434 26.547 16.125 1 98.5 105 ARG A N 1
ATOM 830 C CA . ARG A 1 105 ? -7.887 26.422 16.016 1 98.5 105 ARG A CA 1
ATOM 831 C C . ARG A 1 105 ? -8.281 25.656 14.75 1 98.5 105 ARG A C 1
ATOM 833 O O . ARG A 1 105 ? -7.957 26.062 13.641 1 98.5 105 ARG A O 1
ATOM 840 N N . VAL A 1 106 ? -9.039 24.531 14.977 1 98.75 106 VAL A N 1
ATOM 841 C CA . VAL A 1 106 ? -9.344 23.578 13.906 1 98.75 106 VAL A CA 1
ATOM 842 C C . VAL A 1 106 ? -10.82 23.672 13.539 1 98.75 106 VAL A C 1
ATOM 844 O O . VAL A 1 106 ? -11.688 23.719 14.414 1 98.75 106 VAL A O 1
ATOM 847 N N . ALA A 1 107 ? -11.086 23.781 12.258 1 98.94 107 ALA A N 1
ATOM 848 C CA . ALA A 1 107 ? -12.422 23.531 11.727 1 98.94 107 ALA A CA 1
ATOM 849 C C . ALA A 1 107 ? -12.5 22.156 11.062 1 98.94 107 ALA A C 1
ATOM 851 O O . ALA A 1 107 ? -11.648 21.797 10.25 1 98.94 107 ALA A O 1
ATOM 852 N N . ILE A 1 108 ? -13.492 21.391 11.453 1 98.88 108 ILE A N 1
ATOM 853 C CA . ILE A 1 108 ? -13.688 20.062 10.859 1 98.88 108 ILE A CA 1
ATOM 854 C C . ILE A 1 108 ? -14.922 20.094 9.953 1 98.88 108 ILE A C 1
ATOM 856 O O . ILE A 1 108 ? -16.016 20.453 10.398 1 98.88 108 ILE A O 1
ATOM 860 N N . PHE A 1 109 ? -14.688 19.828 8.68 1 98.88 109 PHE A N 1
ATOM 861 C CA . PHE A 1 109 ? -15.773 19.641 7.715 1 98.88 109 PHE A CA 1
ATOM 862 C C . PHE A 1 109 ? -16.125 18.172 7.578 1 98.88 109 PHE A C 1
ATOM 864 O O . PHE A 1 109 ? -15.242 17.328 7.418 1 98.88 109 PHE A O 1
ATOM 871 N N . VAL A 1 110 ? -17.422 17.859 7.699 1 98.44 110 VAL A N 1
ATOM 872 C CA . VAL A 1 110 ? -17.812 16.453 7.676 1 98.44 110 VAL A CA 1
ATOM 873 C C . VAL A 1 110 ? -19.156 16.297 6.965 1 98.44 110 VAL A C 1
ATOM 875 O O . VAL A 1 110 ? -19.969 17.219 6.953 1 98.44 110 VAL A O 1
ATOM 878 N N . SER A 1 111 ? -19.359 15.172 6.301 1 96.94 111 SER A N 1
ATOM 879 C CA . SER A 1 111 ? -20.641 14.836 5.695 1 96.94 111 SER A CA 1
ATOM 880 C C . SER A 1 111 ? -21.406 13.812 6.535 1 96.94 111 SER A C 1
ATOM 882 O O . SER A 1 111 ? -21.594 14.008 7.738 1 96.94 111 SER A O 1
ATOM 884 N N . LYS A 1 112 ? -21.797 12.688 5.863 1 95.69 112 LYS A N 1
ATOM 885 C CA . LYS A 1 112 ? -22.672 11.727 6.527 1 95.69 112 LYS A CA 1
ATOM 886 C C . LYS A 1 112 ? -21.859 10.664 7.27 1 95.69 112 LYS A C 1
ATOM 888 O O . LYS A 1 112 ? -22.297 10.148 8.297 1 95.69 112 LYS A O 1
ATOM 893 N N . GLU A 1 113 ? -20.766 10.336 6.738 1 95.5 113 GLU A N 1
ATOM 894 C CA . GLU A 1 113 ? -19.922 9.328 7.367 1 95.5 113 GLU A CA 1
ATOM 895 C C . GLU A 1 113 ? -19.062 9.938 8.477 1 95.5 113 GLU A C 1
ATOM 897 O O . GLU A 1 113 ? -18.219 10.789 8.211 1 95.5 113 GLU A O 1
ATOM 902 N N . LEU A 1 114 ? -19.188 9.438 9.727 1 97.94 114 LEU A N 1
ATOM 903 C CA . LEU A 1 114 ? -18.672 10.18 10.875 1 97.94 114 LEU A CA 1
ATOM 904 C C . LEU A 1 114 ? -17.438 9.5 11.453 1 97.94 114 LEU A C 1
ATOM 906 O O . LEU A 1 114 ? -16.875 9.977 12.438 1 97.94 114 LEU A O 1
ATOM 910 N N . HIS A 1 115 ? -16.938 8.43 10.867 1 97.62 115 HIS A N 1
ATOM 911 C CA . HIS A 1 115 ? -15.875 7.641 11.484 1 97.62 115 HIS A CA 1
ATOM 912 C C . HIS A 1 115 ? -14.602 8.461 11.648 1 97.62 115 HIS A C 1
ATOM 914 O O . HIS A 1 115 ? -13.922 8.352 12.672 1 97.62 115 HIS A O 1
ATOM 920 N N . CYS A 1 116 ? -14.266 9.273 10.68 1 98.5 116 CYS A N 1
ATOM 921 C CA . CYS A 1 116 ? -13.086 10.117 10.82 1 98.5 116 CYS A CA 1
ATOM 922 C C . CYS A 1 116 ? -13.297 11.188 11.883 1 98.5 116 CYS A C 1
ATOM 924 O O . CYS A 1 116 ? -12.391 11.484 12.664 1 98.5 116 CYS A O 1
ATOM 926 N N . LEU A 1 117 ? -14.484 11.781 11.898 1 98.62 117 LEU A N 1
ATOM 927 C CA . LEU A 1 117 ? -14.812 12.758 12.938 1 98.62 117 LEU A CA 1
ATOM 928 C C . LEU A 1 117 ? -14.688 12.133 14.328 1 98.62 117 LEU A C 1
ATOM 930 O O . LEU A 1 117 ? -14.062 12.719 15.219 1 98.62 117 LEU A O 1
ATOM 934 N N . HIS A 1 118 ? -15.203 10.961 14.453 1 98.31 118 HIS A N 1
ATOM 935 C CA . HIS A 1 118 ? -15.148 10.273 15.734 1 98.31 118 HIS A CA 1
ATOM 936 C C . HIS A 1 118 ? -13.703 10.055 16.172 1 98.31 118 HIS A C 1
ATOM 938 O O . HIS A 1 118 ? -13.375 10.234 17.344 1 98.31 118 HIS A O 1
ATOM 944 N N . GLU A 1 119 ? -12.93 9.648 15.258 1 98.38 119 GLU A N 1
ATOM 945 C CA . GLU A 1 119 ? -11.531 9.398 15.586 1 98.38 119 GLU A CA 1
ATOM 946 C C . GLU A 1 119 ? -10.828 10.68 16.016 1 98.38 119 GLU A C 1
ATOM 948 O O . GLU A 1 119 ? -10.086 10.68 17 1 98.38 119 GLU A O 1
ATOM 953 N N . LEU A 1 120 ? -11.039 11.758 15.312 1 98.5 120 LEU A N 1
ATOM 954 C CA . LEU A 1 120 ? -10.43 13.031 15.664 1 98.5 120 LEU A CA 1
ATOM 955 C C . LEU A 1 120 ? -10.859 13.477 17.062 1 98.5 120 LEU A C 1
ATOM 957 O O . LEU A 1 120 ? -10.039 13.945 17.844 1 98.5 120 LEU A O 1
ATOM 961 N N . ILE A 1 121 ? -12.141 13.312 17.359 1 97.5 121 ILE A N 1
ATOM 962 C CA . ILE A 1 121 ? -12.672 13.68 18.656 1 97.5 121 ILE A CA 1
ATOM 963 C C . ILE A 1 121 ? -12.055 12.797 19.75 1 97.5 121 ILE A C 1
ATOM 965 O O . ILE A 1 121 ? -11.68 13.289 20.812 1 97.5 121 ILE A O 1
ATOM 969 N N . TRP A 1 122 ? -11.914 11.539 19.438 1 96.62 122 TRP A N 1
ATOM 970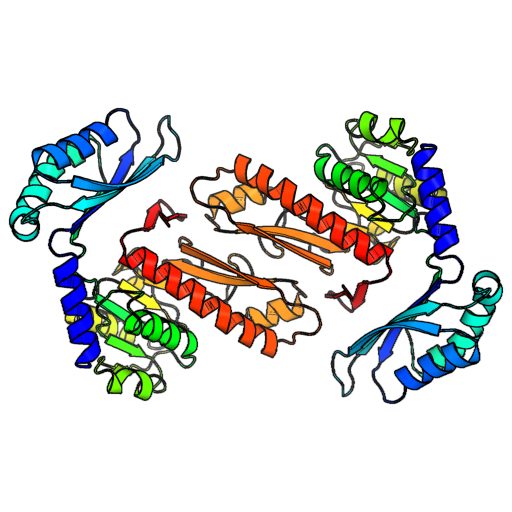 C CA . TRP A 1 122 ? -11.305 10.625 20.391 1 96.62 122 TRP A CA 1
ATOM 971 C C . TRP A 1 122 ? -9.867 11.031 20.688 1 96.62 122 TRP A C 1
ATOM 973 O O . TRP A 1 122 ? -9.453 11.07 21.844 1 96.62 122 TRP A O 1
ATOM 983 N N . GLU A 1 123 ? -9.109 11.234 19.641 1 96.94 123 GLU A N 1
ATOM 984 C CA . GLU A 1 123 ? -7.727 11.656 19.812 1 96.94 123 GLU A CA 1
ATOM 985 C C . GLU A 1 123 ? -7.637 12.945 20.625 1 96.94 123 GLU A C 1
ATOM 987 O O . GLU A 1 123 ? -6.723 13.109 21.438 1 96.94 123 GLU A O 1
ATOM 992 N N . TRP A 1 124 ? -8.562 13.805 20.375 1 96.31 124 TRP A N 1
ATOM 993 C CA . TRP A 1 124 ? -8.656 15.07 21.094 1 96.31 124 TRP A CA 1
ATOM 994 C C . TRP A 1 124 ? -8.977 14.844 22.562 1 96.31 124 TRP A C 1
ATOM 996 O O . TRP A 1 124 ? -8.281 15.352 23.438 1 96.31 124 TRP A O 1
ATOM 1006 N N . GLN A 1 125 ? -9.93 14.039 22.859 1 94.94 125 GLN A N 1
ATOM 1007 C CA . GLN A 1 125 ? -10.375 13.773 24.219 1 94.94 125 GLN A CA 1
ATOM 1008 C C . GLN A 1 125 ? -9.32 12.992 25 1 94.94 125 GLN A C 1
ATOM 1010 O O . GLN A 1 125 ? -9.164 13.18 26.203 1 94.94 125 GLN A O 1
ATOM 1015 N N . SER A 1 126 ? -8.617 12.18 24.328 1 93.56 126 SER A N 1
ATOM 1016 C CA . SER A 1 126 ? -7.609 11.352 24.984 1 93.56 126 SER A CA 1
ATOM 1017 C C . SER A 1 126 ? -6.348 12.156 25.281 1 93.56 126 SER A C 1
ATOM 1019 O O . SER A 1 126 ? -5.48 11.703 26.031 1 93.56 126 SER A O 1
ATOM 1021 N N . GLY A 1 127 ? -6.215 13.297 24.625 1 93.06 127 GLY A N 1
ATOM 1022 C CA . GLY A 1 127 ? -5.039 14.125 24.844 1 93.06 127 GLY A CA 1
ATOM 1023 C C . GLY A 1 127 ? -3.926 13.844 23.844 1 93.06 127 GLY A C 1
ATOM 1024 O O . GLY A 1 127 ? -2.848 14.438 23.922 1 93.06 127 GLY A O 1
ATOM 1025 N N . ASN A 1 128 ? -4.156 13.031 22.906 1 94 128 ASN A N 1
ATOM 1026 C CA . ASN A 1 128 ? -3.148 12.688 21.906 1 94 128 ASN A CA 1
ATOM 1027 C C . ASN A 1 128 ? -3.059 13.75 20.812 1 94 128 ASN A C 1
ATOM 1029 O O . ASN A 1 128 ? -2.049 13.836 20.109 1 94 128 ASN A O 1
ATOM 1033 N N . MET A 1 129 ? -4.066 14.508 20.641 1 94.62 129 MET A N 1
ATOM 1034 C CA . MET A 1 129 ? -4.121 15.617 19.688 1 94.62 129 MET A CA 1
ATOM 1035 C C . MET A 1 129 ? -4.543 16.906 20.375 1 94.62 129 MET A C 1
ATOM 1037 O O . MET A 1 129 ? -5.703 17.047 20.766 1 94.62 129 MET A O 1
ATOM 1041 N N . MET A 1 130 ? -3.643 17.766 20.5 1 95.06 130 MET A N 1
ATOM 1042 C CA . MET A 1 130 ? -3.924 18.969 21.25 1 95.06 130 MET A CA 1
ATOM 1043 C C . MET A 1 130 ? -4.203 20.141 20.312 1 95.06 130 MET A C 1
ATOM 1045 O O . MET A 1 130 ? -3.293 20.625 19.641 1 95.06 130 MET A O 1
ATOM 1049 N N . ALA A 1 131 ? -5.426 20.562 20.281 1 97.44 131 ALA A N 1
ATOM 1050 C CA . ALA A 1 131 ? -5.914 21.672 19.469 1 97.44 131 ALA A CA 1
ATOM 1051 C C . ALA A 1 131 ? -7.219 22.234 20.031 1 97.44 131 ALA A C 1
ATOM 1053 O O . ALA A 1 131 ? -7.777 21.688 20.984 1 97.44 131 ALA A O 1
ATOM 1054 N N . GLU A 1 132 ? -7.594 23.359 19.594 1 96.62 132 GLU A N 1
ATOM 1055 C CA . GLU A 1 132 ? -8.945 23.859 19.828 1 96.62 132 GLU A CA 1
ATOM 1056 C C . GLU A 1 132 ? -9.867 23.516 18.656 1 96.62 132 GLU A C 1
ATOM 1058 O O . GLU A 1 132 ? -9.766 24.109 17.594 1 96.62 132 GLU A O 1
ATOM 1063 N N . ILE A 1 133 ? -10.695 22.5 18.859 1 97.81 133 ILE A N 1
ATOM 1064 C CA . ILE A 1 133 ? -11.711 22.266 17.844 1 97.81 133 ILE A CA 1
ATOM 1065 C C . ILE A 1 133 ? -12.773 23.375 17.906 1 97.81 133 ILE A C 1
ATOM 1067 O O . ILE A 1 133 ? -13.695 23.297 18.719 1 97.81 133 ILE A O 1
ATOM 1071 N N . ALA A 1 134 ? -12.703 24.328 17.016 1 97.94 134 ALA A N 1
ATOM 1072 C CA . ALA A 1 134 ? -13.453 25.578 17.141 1 97.94 134 ALA A CA 1
ATOM 1073 C C . ALA A 1 134 ? -14.867 25.422 16.578 1 97.94 134 ALA A C 1
ATOM 1075 O O . ALA A 1 134 ? -15.805 26.062 17.047 1 97.94 134 ALA A O 1
ATOM 1076 N N . VAL A 1 135 ? -14.945 24.594 15.555 1 98.62 135 VAL A N 1
ATOM 1077 C CA . VAL A 1 135 ? -16.25 24.484 14.906 1 98.62 135 VAL A CA 1
ATOM 1078 C C . VAL A 1 135 ? -16.281 23.234 14.031 1 98.62 135 VAL A C 1
ATOM 1080 O O . VAL A 1 135 ? -15.25 22.812 13.5 1 98.62 135 VAL A O 1
ATOM 1083 N N . VAL A 1 136 ? -17.438 22.594 13.961 1 98.75 136 VAL A N 1
ATOM 1084 C CA . VAL A 1 136 ? -17.719 21.547 12.992 1 98.75 136 VAL A CA 1
ATOM 1085 C C . VAL A 1 136 ? -18.766 22.031 11.992 1 98.75 136 VAL A C 1
ATOM 1087 O O . VAL A 1 136 ? -19.812 22.562 12.383 1 98.75 136 VAL A O 1
ATOM 1090 N N . ILE A 1 137 ? -18.438 22 10.75 1 98.75 137 ILE A N 1
ATOM 1091 C CA . ILE A 1 137 ? -19.328 22.406 9.664 1 98.75 137 ILE A CA 1
ATOM 1092 C C . ILE A 1 137 ? -19.719 21.172 8.836 1 98.75 137 ILE A C 1
ATOM 1094 O O . ILE A 1 137 ? -18.859 20.375 8.477 1 98.75 137 ILE A O 1
ATOM 1098 N N . SER A 1 138 ? -20.984 21 8.531 1 98.44 138 SER A N 1
ATOM 1099 C CA . SER A 1 138 ? -21.453 19.828 7.809 1 98.44 138 SER A CA 1
ATOM 1100 C C . SER A 1 138 ? -22.562 20.172 6.816 1 98.44 138 SER A C 1
ATOM 1102 O O . SER A 1 138 ? -23.297 21.125 7.027 1 98.44 138 SER A O 1
ATOM 1104 N N . ASN A 1 139 ? -22.625 19.438 5.754 1 97.75 139 ASN A N 1
ATOM 1105 C CA . ASN A 1 139 ? -23.734 19.547 4.82 1 97.75 139 ASN A CA 1
ATOM 1106 C C . ASN A 1 139 ? -24.859 18.578 5.156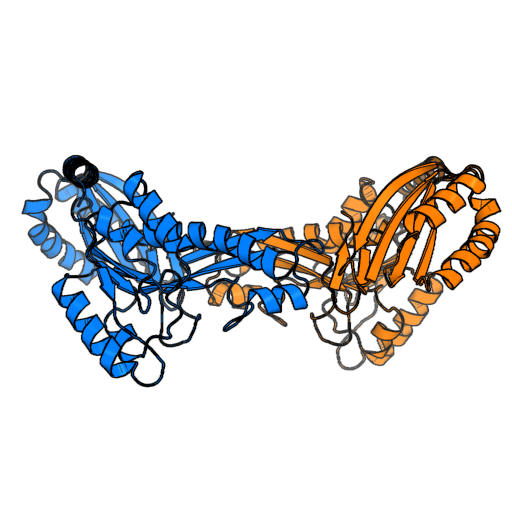 1 97.75 139 ASN A C 1
ATOM 1108 O O . ASN A 1 139 ? -25.797 18.422 4.379 1 97.75 139 ASN A O 1
ATOM 1112 N N . HIS A 1 140 ? -24.734 17.891 6.273 1 97.31 140 HIS A N 1
ATOM 1113 C CA . HIS A 1 140 ? -25.75 17.016 6.844 1 97.31 140 HIS A CA 1
ATOM 1114 C C . HIS A 1 140 ? -25.875 17.219 8.352 1 97.31 140 HIS A C 1
ATOM 1116 O O . HIS A 1 140 ? -25 17.812 8.977 1 97.31 140 HIS A O 1
ATOM 1122 N N . GLU A 1 141 ? -26.922 16.703 8.961 1 97.31 141 GLU A N 1
ATOM 1123 C CA . GLU A 1 141 ? -27.203 16.984 10.367 1 97.31 141 GLU A CA 1
ATOM 1124 C C . GLU A 1 141 ? -26.656 15.883 11.266 1 97.31 141 GLU A C 1
ATOM 1126 O O . GLU A 1 141 ? -26.609 16.047 12.484 1 97.31 141 GLU A O 1
ATOM 1131 N N . GLU A 1 142 ? -26.156 14.859 10.672 1 96.81 142 GLU A N 1
ATOM 1132 C CA . GLU A 1 142 ? -25.797 13.641 11.383 1 96.81 142 GLU A CA 1
ATOM 1133 C C . GLU A 1 142 ? -24.781 13.922 12.492 1 96.81 142 GLU A C 1
ATOM 1135 O O . GLU A 1 142 ? -24.828 13.312 13.555 1 96.81 142 GLU A O 1
ATOM 1140 N N . ALA A 1 143 ? -23.859 14.812 12.281 1 97.94 143 ALA A N 1
ATOM 1141 C CA . ALA A 1 143 ? -22.75 15.039 13.203 1 97.94 143 ALA A CA 1
ATOM 1142 C C . ALA A 1 143 ? -23.188 15.898 14.383 1 97.94 143 ALA A C 1
ATOM 1144 O O . ALA A 1 143 ? -22.484 15.992 15.391 1 97.94 143 ALA A O 1
ATOM 1145 N N . LYS A 1 144 ? -24.359 16.547 14.336 1 97.94 144 LYS A N 1
ATOM 1146 C CA . LYS A 1 144 ? -24.844 17.5 15.336 1 97.94 144 LYS A CA 1
ATOM 1147 C C . LYS A 1 144 ? -24.891 16.844 16.719 1 97.94 144 LYS A C 1
ATOM 1149 O O . LYS A 1 144 ? -24.375 17.391 17.688 1 97.94 144 LYS A O 1
ATOM 1154 N N . GLU A 1 145 ? -25.438 15.688 16.766 1 96.75 145 GLU A N 1
ATOM 1155 C CA . GLU A 1 145 ? -25.641 15.008 18.047 1 96.75 145 GLU A CA 1
ATOM 1156 C C . GLU A 1 145 ? -24.312 14.555 18.656 1 96.75 145 GLU A C 1
ATOM 1158 O O . GLU A 1 145 ? -24.234 14.305 19.859 1 96.75 145 GLU A O 1
ATOM 1163 N N . VAL A 1 146 ? -23.328 14.438 17.797 1 96.25 146 VAL A N 1
ATOM 1164 C CA . VAL A 1 146 ? -22.016 13.977 18.25 1 96.25 146 VAL A CA 1
ATOM 1165 C C . VAL A 1 146 ? -21.25 15.141 18.891 1 96.25 146 VAL A C 1
ATOM 1167 O O . VAL A 1 146 ? -20.594 14.969 19.922 1 96.25 146 VAL A O 1
ATOM 1170 N N . VAL A 1 147 ? -21.344 16.344 18.328 1 96.75 147 VAL A N 1
ATOM 1171 C CA . VAL A 1 147 ? -20.375 17.359 18.688 1 96.75 147 VAL A CA 1
ATOM 1172 C C . VAL A 1 147 ? -20.984 18.359 19.672 1 96.75 147 VAL A C 1
ATOM 1174 O O . VAL A 1 147 ? -20.281 18.953 20.484 1 96.75 147 VAL A O 1
ATOM 1177 N N . GLU A 1 148 ? -22.344 18.531 19.719 1 96.19 148 GLU A N 1
ATOM 1178 C CA . GLU A 1 148 ? -23 19.516 20.578 1 96.19 148 GLU A CA 1
ATOM 1179 C C . GLU A 1 148 ? -22.812 19.172 22.047 1 96.19 148 GLU A C 1
ATOM 1181 O O . GLU A 1 148 ? -22.547 20.062 22.875 1 96.19 148 GLU A O 1
ATOM 1186 N N . PRO A 1 149 ? -22.953 17.875 22.375 1 95.31 149 PRO A N 1
ATOM 1187 C CA . PRO A 1 149 ? -22.719 17.531 23.781 1 95.31 149 PRO A CA 1
ATOM 1188 C C . PRO A 1 149 ? -21.312 17.875 24.25 1 95.31 149 PRO A C 1
ATOM 1190 O O . PRO A 1 149 ? -21.062 17.953 25.453 1 95.31 149 PRO A O 1
ATOM 1193 N N . LEU A 1 150 ? -20.422 18.031 23.359 1 94.75 150 LEU A N 1
ATOM 1194 C CA . LEU A 1 150 ? -19.031 18.359 23.688 1 94.75 150 LEU A CA 1
ATOM 1195 C C . LEU A 1 150 ? -18.828 19.875 23.688 1 94.75 150 LEU A C 1
ATOM 1197 O O . LEU A 1 150 ? -17.688 20.344 23.812 1 94.75 150 LEU A O 1
ATOM 1201 N N . ASN A 1 151 ? -19.938 20.609 23.422 1 95.25 151 ASN A N 1
ATOM 1202 C CA . ASN A 1 151 ? -19.938 22.062 23.375 1 95.25 151 ASN A CA 1
ATOM 1203 C C . ASN A 1 151 ? -19.109 22.594 22.219 1 95.25 151 ASN A C 1
ATOM 1205 O O . ASN A 1 151 ? -18.453 23.625 22.328 1 95.25 151 ASN A O 1
ATOM 1209 N N . ILE A 1 152 ? -18.938 21.844 21.203 1 96.75 152 ILE A N 1
ATOM 1210 C CA . ILE A 1 152 ? -18.344 22.297 19.953 1 96.75 152 ILE A CA 1
ATOM 1211 C C . ILE A 1 152 ? -19.422 22.875 19.047 1 96.75 152 ILE A C 1
ATOM 1213 O O . ILE A 1 152 ? -20.406 22.219 18.734 1 96.75 152 ILE A O 1
ATOM 1217 N N . PRO A 1 153 ? -19.25 24.172 18.703 1 97.94 153 PRO A N 1
ATOM 1218 C CA . PRO A 1 153 ? -20.234 24.75 17.781 1 97.94 153 PRO A CA 1
ATOM 1219 C C . PRO A 1 153 ? -20.422 23.906 16.516 1 97.94 153 PRO A C 1
ATOM 1221 O O . PRO A 1 153 ? -19.453 23.375 15.969 1 97.94 153 PRO A O 1
ATOM 1224 N N . PHE A 1 154 ? -21.703 23.734 16.172 1 98.38 154 PHE A N 1
ATOM 1225 C CA . PHE A 1 154 ? -22.062 22.984 14.969 1 98.38 154 PHE A CA 1
ATOM 1226 C C . PHE A 1 154 ? -22.844 23.859 14 1 98.38 154 PHE A C 1
ATOM 1228 O O . PHE A 1 154 ? -23.797 24.516 14.383 1 98.38 154 PHE A O 1
ATOM 1235 N N . HIS A 1 155 ? -22.406 23.891 12.75 1 98.56 155 HIS A N 1
ATOM 1236 C CA . HIS A 1 155 ? -23.125 24.625 11.719 1 98.56 155 HIS A CA 1
ATOM 1237 C C . HIS A 1 155 ? -23.531 23.703 10.57 1 98.56 155 HIS A C 1
ATOM 1239 O O . HIS A 1 155 ? -22.672 23.141 9.891 1 98.56 155 HIS A O 1
ATOM 1245 N N . TYR A 1 156 ? -24.797 23.609 10.422 1 98.12 156 TYR A N 1
ATOM 1246 C CA . TYR A 1 156 ? -25.328 22.922 9.242 1 98.12 156 TYR A CA 1
ATOM 1247 C C . TYR A 1 156 ? -25.438 23.875 8.062 1 98.12 156 TYR A C 1
ATOM 1249 O O . TYR A 1 156 ? -26.078 24.922 8.148 1 98.12 156 TYR A O 1
ATOM 1257 N N . MET A 1 157 ? -24.797 23.531 6.953 1 97.31 157 MET A N 1
ATOM 1258 C CA . MET A 1 157 ? -24.859 24.281 5.703 1 97.31 157 MET A CA 1
ATOM 1259 C C . MET A 1 157 ? -25.047 23.344 4.516 1 97.31 157 MET A C 1
ATOM 1261 O O . MET A 1 157 ? -24.109 22.688 4.074 1 97.31 157 MET A O 1
ATOM 1265 N N . LYS A 1 158 ? -26.266 23.391 3.988 1 94.75 158 LYS A N 1
ATOM 1266 C CA . LYS A 1 158 ? -26.484 22.594 2.791 1 94.75 158 LYS A CA 1
ATOM 1267 C C . LYS A 1 158 ? -25.484 22.938 1.697 1 94.75 158 LYS A C 1
ATOM 1269 O O . LYS A 1 158 ? -25.172 24.109 1.483 1 94.75 158 LYS A O 1
ATOM 1274 N N . ALA A 1 159 ? -24.953 21.938 1.073 1 92.62 159 ALA A N 1
ATOM 1275 C CA . ALA A 1 159 ? -23.969 22.156 0.025 1 92.62 159 ALA A CA 1
ATOM 1276 C C . ALA A 1 159 ? -24.172 21.172 -1.132 1 92.62 159 ALA A C 1
ATOM 1278 O O . ALA A 1 159 ? -24.5 20.016 -0.917 1 92.62 159 ALA A O 1
ATOM 1279 N N . ASN A 1 160 ? -24.125 21.656 -2.32 1 89 160 ASN A N 1
ATOM 1280 C CA . ASN A 1 160 ? -24.094 20.875 -3.547 1 89 160 ASN A CA 1
ATOM 1281 C C . ASN A 1 160 ? -23.375 21.609 -4.672 1 89 160 ASN A C 1
ATOM 1283 O O . ASN A 1 160 ? -22.891 22.719 -4.484 1 89 160 ASN A O 1
ATOM 1287 N N . LYS A 1 161 ? -23.281 20.969 -5.797 1 87.81 161 LYS A N 1
ATOM 1288 C CA . LYS A 1 161 ? -22.484 21.5 -6.914 1 87.81 161 LYS A CA 1
ATOM 1289 C C . LYS A 1 161 ? -23.078 22.797 -7.434 1 87.81 161 LYS A C 1
ATOM 1291 O O . LYS A 1 161 ? -22.344 23.672 -7.922 1 87.81 161 LYS A O 1
ATOM 1296 N N . ASP A 1 162 ? -24.359 23.016 -7.289 1 90.94 162 ASP A N 1
ATOM 1297 C CA . ASP A 1 162 ? -25.078 24.125 -7.898 1 90.94 162 ASP A CA 1
ATOM 1298 C C . ASP A 1 162 ? -24.922 25.391 -7.066 1 90.94 162 ASP A C 1
ATOM 1300 O O . ASP A 1 162 ? -25.016 26.5 -7.594 1 90.94 162 ASP A O 1
ATOM 1304 N N . ILE A 1 163 ? -24.703 25.297 -5.832 1 92.88 163 ILE A N 1
ATOM 1305 C CA . ILE A 1 163 ? -24.656 26.453 -4.961 1 92.88 163 ILE A CA 1
ATOM 1306 C C . ILE A 1 163 ? -23.312 26.516 -4.23 1 92.88 163 ILE A C 1
ATOM 1308 O O . ILE A 1 163 ? -23.203 27.141 -3.178 1 92.88 163 ILE A O 1
ATOM 1312 N N . ARG A 1 164 ? -22.375 25.875 -4.727 1 93 164 ARG A N 1
ATOM 1313 C CA . ARG A 1 164 ? -21.078 25.656 -4.082 1 93 164 ARG A CA 1
ATOM 1314 C C . ARG A 1 164 ? -20.391 26.984 -3.771 1 93 164 ARG A C 1
ATOM 1316 O O . ARG A 1 164 ? -19.906 27.188 -2.658 1 93 164 ARG A O 1
ATOM 1323 N N . ALA A 1 165 ? -20.375 27.906 -4.699 1 94 165 ALA A N 1
ATOM 1324 C CA . ALA A 1 165 ? -19.688 29.188 -4.527 1 94 165 ALA A CA 1
ATOM 1325 C C . ALA A 1 165 ? -20.328 30.016 -3.418 1 94 165 ALA A C 1
ATOM 1327 O O . ALA A 1 165 ? -19.625 30.594 -2.586 1 94 165 ALA A O 1
ATOM 1328 N N . GLU A 1 166 ? -21.594 30.047 -3.404 1 95.12 166 GLU A N 1
ATOM 1329 C CA . GLU A 1 166 ? -22.312 30.812 -2.4 1 95.12 166 GLU A CA 1
ATOM 1330 C C . GLU A 1 166 ? -22.109 30.234 -1.005 1 95.12 166 GLU A C 1
ATOM 1332 O O . GLU A 1 166 ? -21.875 30.969 -0.049 1 95.12 166 GLU A O 1
ATOM 1337 N N . VAL A 1 167 ? -22.234 28.984 -0.914 1 97.06 167 VAL A N 1
ATOM 1338 C CA . VAL A 1 167 ? -22.094 28.312 0.373 1 97.06 167 VAL A CA 1
ATOM 1339 C C . VAL A 1 167 ? -20.672 28.5 0.892 1 97.06 167 VAL A C 1
ATOM 1341 O O . VAL A 1 167 ? -20.469 28.75 2.08 1 97.06 167 VAL A O 1
ATOM 1344 N N . GLU A 1 168 ? -19.656 28.375 0.022 1 97.94 168 GLU A N 1
ATOM 1345 C CA . GLU A 1 168 ? -18.25 28.484 0.422 1 97.94 168 GLU A CA 1
ATOM 1346 C C . GLU A 1 168 ? -17.922 29.906 0.88 1 97.94 168 GLU A C 1
ATOM 1348 O O . GLU A 1 168 ? -17.094 30.109 1.765 1 97.94 168 GLU A O 1
ATOM 1353 N N . ARG A 1 169 ? -18.594 30.891 0.321 1 97.38 169 ARG A N 1
ATOM 1354 C CA . ARG A 1 169 ? -18.422 32.25 0.803 1 97.38 169 ARG A CA 1
ATOM 1355 C C . ARG A 1 169 ? -18.844 32.375 2.26 1 97.38 169 ARG A C 1
ATOM 1357 O O . ARG A 1 169 ? -18.156 33 3.068 1 97.38 169 ARG A O 1
ATOM 1364 N N . ARG A 1 170 ? -19.953 31.781 2.541 1 97.75 170 ARG A N 1
ATOM 1365 C CA . ARG A 1 170 ? -20.438 31.797 3.918 1 97.75 170 ARG A CA 1
ATOM 1366 C C . ARG A 1 170 ? -19.5 31.016 4.832 1 97.75 170 ARG A C 1
ATOM 1368 O O . ARG A 1 170 ? -19.266 31.422 5.973 1 97.75 170 ARG A O 1
ATOM 1375 N N . GLN A 1 171 ? -19.031 29.922 4.359 1 98.44 171 GLN A N 1
ATOM 1376 C CA . GLN A 1 171 ? -18.094 29.125 5.125 1 98.44 171 GLN A CA 1
ATOM 1377 C C . GLN A 1 171 ? -16.812 29.906 5.426 1 98.44 171 GLN A C 1
ATOM 1379 O O . GLN A 1 171 ? -16.312 29.859 6.551 1 98.44 171 GLN A O 1
ATOM 1384 N N . LEU A 1 172 ? -16.297 30.594 4.41 1 98.44 172 LEU A N 1
ATOM 1385 C CA . LEU A 1 172 ? -15.078 31.375 4.59 1 98.44 172 LEU A CA 1
ATOM 1386 C C . LEU A 1 172 ? -15.289 32.469 5.637 1 98.44 172 LEU A C 1
ATOM 1388 O O . LEU A 1 172 ? -14.398 32.719 6.453 1 98.44 172 LEU A O 1
ATOM 1392 N N . GLU A 1 173 ? -16.453 33.062 5.605 1 98.12 173 GLU A N 1
ATOM 1393 C CA . GLU A 1 173 ? -16.781 34.062 6.609 1 98.12 173 GLU A CA 1
ATOM 1394 C C . GLU A 1 173 ? -16.797 33.469 8.008 1 98.12 173 GLU A C 1
ATOM 1396 O O . GLU A 1 173 ? -16.266 34.062 8.953 1 98.12 173 GLU A O 1
ATOM 1401 N N . LEU A 1 174 ? -17.422 32.375 8.086 1 98.19 174 LEU A N 1
ATOM 1402 C CA . LEU A 1 174 ? -17.484 31.688 9.367 1 98.19 174 LEU A CA 1
ATOM 1403 C C . LEU A 1 174 ? -16.094 31.328 9.867 1 98.19 174 LEU A C 1
ATOM 1405 O O . LEU A 1 174 ? -15.805 31.453 11.062 1 98.19 174 LEU A O 1
ATOM 1409 N N . LEU A 1 175 ? -15.25 30.812 9.016 1 98.62 175 LEU A N 1
ATOM 1410 C CA . LEU A 1 175 ? -13.883 30.422 9.359 1 98.62 175 LEU A CA 1
ATOM 1411 C C . LEU A 1 175 ? -13.102 31.625 9.875 1 98.62 175 LEU A C 1
ATOM 1413 O O . LEU A 1 175 ? -12.289 31.5 10.797 1 98.62 175 LEU A O 1
ATOM 1417 N N . GLU A 1 176 ? -13.297 32.812 9.25 1 98.25 176 GLU A N 1
ATOM 1418 C CA . GLU A 1 176 ? -12.672 34.031 9.727 1 98.25 176 GLU A CA 1
ATOM 1419 C C . GLU A 1 176 ? -13.164 34.406 11.125 1 98.25 176 GLU A C 1
ATOM 1421 O O . GLU A 1 176 ? -12.367 34.781 11.984 1 98.25 176 GLU A O 1
ATOM 1426 N N . GLN A 1 177 ? -14.438 34.281 11.305 1 98.31 177 GLN A N 1
ATOM 1427 C CA . GLN A 1 177 ? -15.031 34.594 12.594 1 98.31 177 GLN A CA 1
ATOM 1428 C C . GLN A 1 177 ? -14.453 33.719 13.703 1 98.31 177 GLN A C 1
ATOM 1430 O O . GLN A 1 177 ? -14.219 34.188 14.812 1 98.31 177 GLN A O 1
ATOM 1435 N N . TYR A 1 178 ? -14.203 32.5 13.391 1 98.38 178 TYR A N 1
ATOM 1436 C CA . TYR A 1 178 ? -13.703 31.547 14.383 1 98.38 178 TYR A CA 1
ATOM 1437 C C . TYR A 1 178 ? -12.18 31.578 14.43 1 98.38 178 TYR A C 1
ATOM 1439 O O . TYR A 1 178 ? -11.562 30.812 15.18 1 98.38 178 TYR A O 1
ATOM 1447 N N . GLU A 1 179 ? -11.523 32.375 13.562 1 98.25 179 GLU A N 1
ATOM 1448 C CA . GLU A 1 179 ? -10.07 32.531 13.516 1 98.25 179 GLU A CA 1
ATOM 1449 C C . GLU A 1 179 ? -9.391 31.172 13.289 1 98.25 179 GLU A C 1
ATOM 1451 O O . GLU A 1 179 ? -8.461 30.812 14.008 1 98.25 179 GLU A O 1
ATOM 1456 N N . ILE A 1 180 ? -9.812 30.484 12.297 1 98.69 180 ILE A N 1
ATOM 1457 C CA . ILE A 1 180 ? -9.398 29.109 12.047 1 98.69 180 ILE A CA 1
ATOM 1458 C C . ILE A 1 180 ? -7.977 29.078 11.5 1 98.69 180 ILE A C 1
ATOM 1460 O O . ILE A 1 180 ? -7.637 29.859 10.609 1 98.69 180 ILE A O 1
ATOM 1464 N N . ASP A 1 181 ? -7.172 28.125 12.031 1 98.31 181 ASP A N 1
ATOM 1465 C CA . ASP A 1 181 ? -5.797 27.953 11.586 1 98.31 181 ASP A CA 1
ATOM 1466 C C . ASP A 1 181 ? -5.688 26.812 10.578 1 98.31 181 ASP A C 1
ATOM 1468 O O . ASP A 1 181 ? -4.812 26.828 9.711 1 98.31 181 ASP A O 1
ATOM 1472 N N . VAL A 1 182 ? -6.5 25.812 10.719 1 98.62 182 VAL A N 1
ATOM 1473 C CA . VAL A 1 182 ? -6.426 24.641 9.852 1 98.62 182 VAL A CA 1
ATOM 1474 C C . VAL A 1 182 ? -7.824 24.062 9.656 1 98.62 182 VAL A C 1
ATOM 1476 O O . VAL A 1 182 ? -8.641 24.062 10.578 1 98.62 182 VAL A O 1
ATOM 1479 N N . ILE A 1 183 ? -8.086 23.609 8.414 1 98.94 183 ILE A N 1
ATOM 1480 C CA . ILE A 1 183 ? -9.344 22.969 8.039 1 98.94 183 ILE A CA 1
ATOM 1481 C C . ILE A 1 183 ? -9.117 21.484 7.777 1 98.94 183 ILE A C 1
ATOM 1483 O O . ILE A 1 183 ? -8.211 21.109 7.039 1 98.94 183 ILE A O 1
ATOM 1487 N N . VAL A 1 184 ? -9.898 20.641 8.406 1 98.94 184 VAL A N 1
ATOM 1488 C CA . VAL A 1 184 ? -9.812 19.188 8.195 1 98.94 184 VAL A CA 1
ATOM 1489 C C . VAL A 1 184 ? -11.078 18.703 7.488 1 98.94 184 VAL A C 1
ATOM 1491 O O . VAL A 1 184 ? -12.188 18.906 7.973 1 98.94 184 VAL A O 1
ATOM 1494 N N . LEU A 1 185 ? -10.859 18.125 6.32 1 98.75 185 LEU A N 1
ATOM 1495 C CA . LEU A 1 185 ? -11.961 17.469 5.617 1 98.75 185 LEU A CA 1
ATOM 1496 C C . LEU A 1 185 ? -12.078 16 6.027 1 98.75 185 LEU A C 1
ATOM 1498 O O . LEU A 1 185 ? -11.359 15.148 5.512 1 98.75 185 LEU A O 1
ATOM 1502 N N . ALA A 1 186 ? -12.93 15.758 6.93 1 98.31 186 ALA A N 1
ATOM 1503 C CA . ALA A 1 186 ? -13.164 14.422 7.469 1 98.31 186 ALA A CA 1
ATOM 1504 C C . ALA A 1 186 ? -14.328 13.742 6.758 1 98.31 186 ALA A C 1
ATOM 1506 O O . ALA A 1 186 ? -15.406 13.562 7.34 1 98.31 186 ALA A O 1
ATOM 1507 N N . ARG A 1 187 ? -14 13.359 5.504 1 96.56 187 ARG A N 1
ATOM 1508 C CA . ARG A 1 187 ? -15.016 12.758 4.645 1 96.56 187 ARG A CA 1
ATOM 1509 C C . ARG A 1 187 ? -16.141 13.742 4.348 1 96.56 187 ARG A C 1
ATOM 1511 O O . ARG A 1 187 ? -17.312 13.422 4.523 1 96.56 187 ARG A O 1
ATOM 1518 N N . TYR A 1 188 ? -15.742 14.938 3.984 1 96.81 188 TYR A N 1
ATOM 1519 C CA . TYR A 1 188 ? -16.703 16 3.684 1 96.81 188 TYR A CA 1
ATOM 1520 C C . TYR A 1 188 ? -17.406 15.742 2.355 1 96.81 188 TYR A C 1
ATOM 1522 O O . TYR A 1 188 ? -18.562 16.109 2.182 1 96.81 188 TYR A O 1
ATOM 1530 N N . MET A 1 189 ? -16.844 15.133 1.435 1 93 189 MET A N 1
ATOM 1531 C CA . MET A 1 189 ? -17.359 14.609 0.179 1 93 189 MET A CA 1
ATOM 1532 C C . MET A 1 189 ? -17.828 15.734 -0.731 1 93 189 MET A C 1
ATOM 1534 O O . MET A 1 189 ? -18.812 15.586 -1.455 1 93 189 MET A O 1
ATOM 1538 N N . GLN A 1 190 ? -17.375 16.984 -0.574 1 93.75 190 GLN A N 1
ATOM 1539 C CA . GLN A 1 190 ? -17.578 18.094 -1.505 1 93.75 190 GLN A CA 1
ATOM 1540 C C . GLN A 1 190 ? -16.234 18.578 -2.084 1 93.75 190 GLN A C 1
ATOM 1542 O O . GLN A 1 190 ? -15.234 18.641 -1.373 1 93.75 190 GLN A O 1
ATOM 1547 N N . ILE A 1 191 ? -16.266 18.844 -3.367 1 93.81 191 ILE A N 1
ATOM 1548 C CA . ILE A 1 191 ? -15.078 19.406 -4.012 1 93.81 191 ILE A CA 1
ATOM 1549 C C . ILE A 1 191 ? -15.016 20.906 -3.752 1 93.81 191 ILE A C 1
ATOM 1551 O O . ILE A 1 191 ? -15.977 21.625 -4.023 1 93.81 191 ILE A O 1
ATOM 1555 N N . LEU A 1 192 ? -13.977 21.375 -3.246 1 96.56 192 LEU A N 1
ATOM 1556 C CA . LEU A 1 192 ? -13.805 22.797 -2.926 1 96.56 192 LEU A CA 1
ATOM 1557 C C . LEU A 1 192 ? -13.422 23.594 -4.168 1 96.56 192 LEU A C 1
ATOM 1559 O O . LEU A 1 192 ? -12.672 23.109 -5.016 1 96.56 192 LEU A O 1
ATOM 1563 N N . THR A 1 193 ? -13.906 24.766 -4.312 1 96.12 193 THR A N 1
ATOM 1564 C CA . THR A 1 193 ? -13.562 25.641 -5.426 1 96.12 193 THR A CA 1
ATOM 1565 C C . THR A 1 193 ? -12.148 26.188 -5.262 1 96.12 193 THR A C 1
ATOM 1567 O O . THR A 1 193 ? -11.586 26.156 -4.164 1 96.12 193 THR A O 1
ATOM 1570 N N . SER A 1 194 ? -11.586 26.688 -6.301 1 96.62 194 SER A N 1
ATOM 1571 C CA . SER A 1 194 ? -10.258 27.297 -6.281 1 96.62 194 SER A CA 1
ATOM 1572 C C . SER A 1 194 ? -10.203 28.484 -5.32 1 96.62 194 SER A C 1
ATOM 1574 O O . SER A 1 194 ? -9.188 28.688 -4.66 1 96.62 194 SER A O 1
ATOM 1576 N N . ASP A 1 195 ? -11.25 29.219 -5.258 1 96.31 195 ASP A N 1
ATOM 1577 C CA . ASP A 1 195 ? -11.305 30.375 -4.367 1 96.31 195 ASP A CA 1
ATOM 1578 C C . ASP A 1 195 ? -11.172 29.938 -2.906 1 96.31 195 ASP A C 1
ATOM 1580 O O . ASP A 1 195 ? -10.438 30.562 -2.135 1 96.31 195 ASP A O 1
ATOM 1584 N N . PHE A 1 196 ? -11.898 28.953 -2.574 1 97.69 196 PHE A N 1
ATOM 1585 C CA . PHE A 1 196 ? -11.836 28.453 -1.206 1 97.69 196 PHE A CA 1
ATOM 1586 C C . PHE A 1 196 ? -10.438 27.953 -0.879 1 97.69 196 PHE A C 1
ATOM 1588 O O . PHE A 1 196 ? -9.883 28.281 0.176 1 97.69 196 PHE A O 1
ATOM 1595 N N . VAL A 1 197 ? -9.844 27.156 -1.767 1 97.69 197 VAL A N 1
ATOM 1596 C CA . VAL A 1 197 ? -8.547 26.531 -1.556 1 97.69 197 VAL A CA 1
ATOM 1597 C C . VAL A 1 197 ? -7.469 27.609 -1.427 1 97.69 197 VAL A C 1
ATOM 1599 O O . VAL A 1 197 ? -6.598 27.516 -0.559 1 97.69 197 VAL A O 1
ATOM 1602 N N . SER A 1 198 ? -7.535 28.625 -2.252 1 96.56 198 SER A N 1
ATOM 1603 C CA . SER A 1 198 ? -6.512 29.672 -2.279 1 96.56 198 SER A CA 1
ATOM 1604 C C . SER A 1 198 ? -6.555 30.516 -1.012 1 96.56 198 SER A C 1
ATOM 1606 O O . SER A 1 198 ? -5.57 31.172 -0.667 1 96.56 198 SER A O 1
ATOM 1608 N N . ALA A 1 199 ? -7.691 30.5 -0.35 1 97 199 ALA A N 1
ATOM 1609 C CA . ALA A 1 199 ? -7.836 31.281 0.879 1 97 199 ALA A CA 1
ATOM 1610 C C . ALA A 1 199 ? -7.066 30.641 2.027 1 97 199 ALA A C 1
ATOM 1612 O O . ALA A 1 199 ? -6.738 31.297 3.014 1 97 199 ALA A O 1
ATOM 1613 N N . HIS A 1 200 ? -6.734 29.359 1.921 1 97.06 200 HIS A N 1
ATOM 1614 C CA . HIS A 1 200 ? -6.051 28.625 2.984 1 97.06 200 HIS A CA 1
ATOM 1615 C C . HIS A 1 200 ? -4.992 27.688 2.416 1 97.06 200 HIS A C 1
ATOM 1617 O O . HIS A 1 200 ? -5.078 26.469 2.596 1 97.06 200 HIS A O 1
ATOM 1623 N N . PRO A 1 201 ? -4 28.266 1.834 1 95.69 201 PRO A N 1
ATOM 1624 C CA . PRO A 1 201 ? -2.967 27.438 1.228 1 95.69 201 PRO A CA 1
ATOM 1625 C C . PRO A 1 201 ? -2.207 26.594 2.256 1 95.69 201 PRO A C 1
ATOM 1627 O O . PRO A 1 201 ? -1.731 27.125 3.26 1 95.69 201 PRO A O 1
ATOM 1630 N N . ASN A 1 202 ? -2.121 25.281 1.989 1 96.44 202 ASN A N 1
ATOM 1631 C CA . ASN A 1 202 ? -1.414 24.312 2.828 1 96.44 202 ASN A CA 1
ATOM 1632 C C . ASN A 1 202 ? -2.021 24.234 4.227 1 96.44 202 ASN A C 1
ATOM 1634 O O . ASN A 1 202 ? -1.307 24.016 5.207 1 96.44 202 ASN A O 1
ATOM 1638 N N . ARG A 1 203 ? -3.33 24.484 4.332 1 98.12 203 ARG A N 1
ATOM 1639 C CA . ARG A 1 203 ? -3.994 24.469 5.629 1 98.12 203 ARG A CA 1
ATOM 1640 C C . ARG A 1 203 ? -5.293 23.672 5.574 1 98.12 203 ARG A C 1
ATOM 1642 O O . ARG A 1 203 ? -6.09 23.703 6.512 1 98.12 203 ARG A O 1
ATOM 1649 N N . ILE A 1 204 ? -5.52 23.047 4.422 1 98.88 204 ILE A N 1
ATOM 1650 C CA . ILE A 1 204 ? -6.672 22.172 4.266 1 98.88 204 ILE A CA 1
ATOM 1651 C C . ILE A 1 204 ? -6.203 20.719 4.113 1 98.88 204 ILE A C 1
ATOM 1653 O O . ILE A 1 204 ? -5.547 20.375 3.127 1 98.88 204 ILE A O 1
ATOM 1657 N N . ILE A 1 205 ? -6.523 19.922 5.09 1 98.88 205 ILE A N 1
ATOM 1658 C CA . ILE A 1 205 ? -6.09 18.531 5.109 1 98.88 205 ILE A CA 1
ATOM 1659 C C . ILE A 1 205 ? -7.273 17.625 4.777 1 98.88 205 ILE A C 1
ATOM 1661 O O . ILE A 1 205 ? -8.328 17.719 5.402 1 98.88 205 ILE A O 1
ATOM 1665 N N . ASN A 1 206 ? -7.059 16.766 3.83 1 98.44 206 ASN A N 1
ATOM 1666 C CA . ASN A 1 206 ? -8.094 15.852 3.373 1 98.44 206 ASN A CA 1
ATOM 1667 C C . ASN A 1 206 ? -7.676 14.391 3.564 1 98.44 206 ASN A C 1
ATOM 1669 O O . ASN A 1 206 ? -6.492 14.102 3.729 1 98.44 206 ASN A O 1
ATOM 1673 N N . ILE A 1 207 ? -8.672 13.5 3.682 1 98.19 207 ILE A N 1
ATOM 1674 C CA . ILE A 1 207 ? -8.453 12.055 3.648 1 98.19 207 ILE A CA 1
ATOM 1675 C C . ILE A 1 207 ? -9.078 11.469 2.387 1 98.19 207 ILE A C 1
ATOM 1677 O O . ILE A 1 207 ? -10.258 11.672 2.119 1 98.19 207 ILE A O 1
ATOM 1681 N N . HIS A 1 208 ? -8.242 10.852 1.603 1 95.38 208 HIS A N 1
ATOM 1682 C CA . HIS A 1 208 ? -8.742 10.109 0.449 1 95.38 208 HIS A CA 1
ATOM 1683 C C . HIS A 1 208 ? -8.711 8.609 0.708 1 95.38 208 HIS A C 1
ATOM 1685 O O . HIS A 1 208 ? -7.73 8.086 1.244 1 95.38 208 HIS A O 1
ATOM 1691 N N . HIS A 1 209 ? -9.711 7.934 0.317 1 92.69 209 HIS A N 1
ATOM 1692 C CA . HIS A 1 209 ? -9.93 6.543 0.697 1 92.69 209 HIS A CA 1
ATOM 1693 C C . HIS A 1 209 ? -9.242 5.586 -0.269 1 92.69 209 HIS A C 1
ATOM 1695 O O . HIS A 1 209 ? -9.828 4.594 -0.697 1 92.69 209 HIS A O 1
ATOM 1701 N N . SER A 1 210 ? -8.125 5.875 -0.712 1 91.75 210 SER A N 1
ATOM 1702 C CA . SER A 1 210 ? -7.277 4.996 -1.511 1 91.75 210 SER A CA 1
ATOM 1703 C C . SER A 1 210 ? -5.805 5.367 -1.371 1 91.75 210 SER A C 1
ATOM 1705 O O . SER A 1 210 ? -5.477 6.41 -0.807 1 91.75 210 SER A O 1
ATOM 1707 N N . PHE A 1 211 ? -4.977 4.469 -1.843 1 90.25 211 PHE A N 1
ATOM 1708 C CA . PHE A 1 211 ? -3.547 4.727 -1.944 1 90.25 211 PHE A CA 1
ATOM 1709 C C . PHE A 1 211 ? -3.234 5.57 -3.174 1 90.25 211 PHE A C 1
ATOM 1711 O O . PHE A 1 211 ? -2.955 5.035 -4.246 1 90.25 211 PHE A O 1
ATOM 1718 N N . LEU A 1 212 ? -3.344 6.875 -3 1 92.25 212 LEU A N 1
ATOM 1719 C CA . LEU A 1 212 ? -3.037 7.754 -4.125 1 92.25 212 LEU A CA 1
ATOM 1720 C C . LEU A 1 212 ? -1.611 7.531 -4.617 1 92.25 212 LEU A C 1
ATOM 1722 O O . LEU A 1 212 ? -0.706 7.285 -3.816 1 92.25 212 LEU A O 1
ATOM 1726 N N . PRO A 1 213 ? -1.472 7.473 -5.895 1 91.94 213 PRO A N 1
ATOM 1727 C CA . PRO A 1 213 ? -2.367 7.98 -6.938 1 91.94 213 PRO A CA 1
ATOM 1728 C C . PRO A 1 213 ? -3.305 6.906 -7.484 1 91.94 213 PRO A C 1
ATOM 1730 O O . PRO A 1 213 ? -3.986 7.133 -8.492 1 91.94 213 PRO A O 1
ATOM 1733 N N . ALA A 1 214 ? -3.342 5.695 -6.824 1 90.06 214 ALA A N 1
ATOM 1734 C CA . ALA A 1 214 ? -4.301 4.684 -7.25 1 90.06 214 ALA A CA 1
ATOM 1735 C C . ALA A 1 214 ? -5.734 5.129 -6.969 1 90.06 214 ALA A C 1
ATOM 1737 O O . ALA A 1 214 ? -6 5.766 -5.949 1 90.06 214 ALA A O 1
ATOM 1738 N N . PHE A 1 215 ? -6.711 4.852 -7.984 1 89.31 215 PHE A N 1
ATOM 1739 C CA . PHE A 1 215 ? -8.156 4.988 -7.828 1 89.31 215 PHE A CA 1
ATOM 1740 C C . PHE A 1 215 ? -8.523 6.422 -7.469 1 89.31 215 PHE A C 1
ATOM 1742 O O . PHE A 1 215 ? -9.258 6.656 -6.508 1 89.31 215 PHE A O 1
ATOM 1749 N N . ILE A 1 216 ? -8.023 7.363 -8.117 1 86.69 216 ILE A N 1
ATOM 1750 C CA . ILE A 1 216 ? -8.414 8.758 -7.98 1 86.69 216 ILE A CA 1
ATOM 1751 C C . ILE A 1 216 ? -9.914 8.906 -8.25 1 86.69 216 ILE A C 1
ATOM 1753 O O . ILE A 1 216 ? -10.453 8.258 -9.156 1 86.69 216 ILE A O 1
ATOM 1757 N N . GLY A 1 217 ? -10.625 9.625 -7.473 1 85.38 217 GLY A N 1
ATOM 1758 C CA . GLY A 1 217 ? -12.016 9.938 -7.777 1 85.38 217 GLY A CA 1
ATOM 1759 C C . GLY A 1 217 ? -13 9.094 -6.996 1 85.38 217 GLY A C 1
ATOM 1760 O O . GLY A 1 217 ? -12.75 8.742 -5.84 1 85.38 217 GLY A O 1
ATOM 1761 N N . ALA A 1 218 ? -14.117 8.766 -7.676 1 84.19 218 ALA A N 1
ATOM 1762 C CA . ALA A 1 218 ? -15.258 8.227 -6.949 1 84.19 218 ALA A CA 1
ATOM 1763 C C . ALA A 1 218 ? -15.203 6.699 -6.898 1 84.19 218 ALA A C 1
ATOM 1765 O O . ALA A 1 218 ? -14.602 6.066 -7.773 1 84.19 218 ALA A O 1
ATOM 1766 N N . ASN A 1 219 ? -15.75 6.152 -5.844 1 88.44 219 ASN A N 1
ATOM 1767 C CA . ASN A 1 219 ? -15.992 4.73 -5.621 1 88.44 219 ASN A CA 1
ATOM 1768 C C . ASN A 1 219 ? -14.688 3.932 -5.664 1 88.44 219 ASN A C 1
ATOM 1770 O O . ASN A 1 219 ? -14.602 2.924 -6.371 1 88.44 219 ASN A O 1
ATOM 1774 N N . PRO A 1 220 ? -13.781 4.391 -4.883 1 89 220 PRO A N 1
ATOM 1775 C CA . PRO A 1 220 ? -12.477 3.721 -4.91 1 89 220 PRO A CA 1
ATOM 1776 C C . PRO A 1 220 ? -12.555 2.271 -4.43 1 89 220 PRO A C 1
ATOM 1778 O O . PRO A 1 220 ? -11.875 1.4 -4.98 1 89 220 PRO A O 1
ATOM 1781 N N . TYR A 1 221 ? -13.359 1.933 -3.512 1 91.12 221 TYR A N 1
ATOM 1782 C CA . TYR A 1 221 ? -13.398 0.588 -2.945 1 91.12 221 TYR A CA 1
ATOM 1783 C C . TYR A 1 221 ? -14.055 -0.393 -3.914 1 91.12 221 TYR A C 1
ATOM 1785 O O . TYR A 1 221 ? -13.641 -1.553 -4 1 91.12 221 TYR A O 1
ATOM 1793 N N . LYS A 1 222 ? -15.078 0.086 -4.578 1 92 222 LYS A N 1
ATOM 1794 C CA . LYS A 1 222 ? -15.664 -0.752 -5.621 1 92 222 LYS A CA 1
ATOM 1795 C C . LYS A 1 222 ? -14.648 -1.078 -6.707 1 92 222 LYS A C 1
ATOM 1797 O O . LYS A 1 222 ? -14.531 -2.227 -7.137 1 92 222 LYS A O 1
ATOM 1802 N N . ARG A 1 223 ? -13.898 -0.121 -7.152 1 93.5 223 ARG A N 1
ATOM 1803 C CA . ARG A 1 223 ? -12.883 -0.305 -8.18 1 93.5 223 ARG A CA 1
ATOM 1804 C C . ARG A 1 223 ? -11.773 -1.229 -7.688 1 93.5 223 ARG A C 1
ATOM 1806 O O . ARG A 1 223 ? -11.258 -2.053 -8.445 1 93.5 223 ARG A O 1
ATOM 1813 N N . ALA A 1 224 ? -11.445 -1 -6.414 1 94 224 ALA A N 1
ATOM 1814 C CA . ALA A 1 224 ? -10.453 -1.878 -5.805 1 94 224 ALA A CA 1
ATOM 1815 C C . ALA A 1 224 ? -10.93 -3.328 -5.797 1 94 224 ALA A C 1
ATOM 1817 O O . ALA A 1 224 ? -10.156 -4.242 -6.113 1 94 224 ALA A O 1
ATOM 1818 N N . TYR A 1 225 ? -12.211 -3.535 -5.449 1 93.94 225 TYR A N 1
ATOM 1819 C CA . TYR A 1 225 ? -12.805 -4.867 -5.441 1 93.94 225 TYR A CA 1
ATOM 1820 C C . TYR A 1 225 ? -12.766 -5.488 -6.832 1 93.94 225 TYR A C 1
ATOM 1822 O O . TYR A 1 225 ? -12.367 -6.645 -6.992 1 93.94 225 TYR A O 1
ATOM 1830 N N . GLU A 1 226 ? -13.133 -4.707 -7.781 1 93.5 226 GLU A N 1
ATOM 1831 C CA . GLU A 1 226 ? -13.18 -5.184 -9.164 1 93.5 226 GLU A CA 1
ATOM 1832 C C . GLU A 1 226 ? -11.773 -5.508 -9.68 1 93.5 226 GLU A C 1
ATOM 1834 O O . GLU A 1 226 ? -11.594 -6.461 -10.438 1 93.5 226 GLU A O 1
ATOM 1839 N N . ARG A 1 227 ? -10.805 -4.77 -9.258 1 94.12 227 ARG A N 1
ATOM 1840 C CA . ARG A 1 227 ? -9.43 -4.949 -9.695 1 94.12 227 ARG A CA 1
ATOM 1841 C C . ARG A 1 227 ? -8.797 -6.168 -9.039 1 94.12 227 ARG A C 1
ATOM 1843 O O . ARG A 1 227 ? -7.887 -6.785 -9.594 1 94.12 227 ARG A O 1
ATOM 1850 N N . GLY A 1 228 ? -9.242 -6.508 -7.91 1 95.94 228 GLY A N 1
ATOM 1851 C CA . GLY A 1 228 ? -8.719 -7.656 -7.191 1 95.94 228 GLY A CA 1
ATOM 1852 C C . GLY A 1 228 ? -7.398 -7.375 -6.492 1 95.94 228 GLY A C 1
ATOM 1853 O O . GLY A 1 228 ? -6.488 -8.203 -6.508 1 95.94 228 GLY A O 1
ATOM 1854 N N . VAL A 1 229 ? -7.258 -6.188 -5.93 1 95.69 229 VAL A N 1
ATOM 1855 C CA . VAL A 1 229 ? -6.039 -5.809 -5.215 1 95.69 229 VAL A CA 1
ATOM 1856 C C . VAL A 1 229 ? -5.91 -6.637 -3.938 1 95.69 229 VAL A C 1
ATOM 1858 O O . VAL A 1 229 ? -6.883 -7.25 -3.486 1 95.69 229 VAL A O 1
ATOM 1861 N N . LYS A 1 230 ? -4.699 -6.688 -3.451 1 97.31 230 LYS A N 1
ATOM 1862 C CA . LYS A 1 230 ? -4.441 -7.434 -2.225 1 97.31 230 LYS A CA 1
ATOM 1863 C C . LYS A 1 230 ? -4.176 -6.492 -1.053 1 97.31 230 LYS A C 1
ATOM 1865 O O . LYS A 1 230 ? -3.955 -6.941 0.074 1 97.31 230 LYS A O 1
ATOM 1870 N N . LEU A 1 231 ? -4.188 -5.211 -1.334 1 95.88 231 LEU A N 1
ATOM 1871 C CA . LEU A 1 231 ? -4.055 -4.141 -0.353 1 95.88 231 LEU A CA 1
ATOM 1872 C C . LEU A 1 231 ? -5 -2.988 -0.672 1 95.88 231 LEU A C 1
ATOM 1874 O O . LEU A 1 231 ? -5.227 -2.672 -1.843 1 95.88 231 LEU A O 1
ATOM 1878 N N . ILE A 1 232 ? -5.457 -2.391 0.323 1 95.06 232 ILE A N 1
ATOM 1879 C CA . ILE A 1 232 ? -6.148 -1.116 0.165 1 95.06 232 ILE A CA 1
ATOM 1880 C C . ILE A 1 232 ? -5.555 -0.084 1.12 1 95.06 232 ILE A C 1
ATOM 1882 O O . ILE A 1 232 ? -4.914 -0.443 2.113 1 95.06 232 ILE A O 1
ATOM 1886 N N . GLY A 1 233 ? -5.773 1.146 0.803 1 94.62 233 GLY A N 1
ATOM 1887 C CA . GLY A 1 233 ? -5.129 2.15 1.635 1 94.62 233 GLY A CA 1
ATOM 1888 C C . GLY A 1 233 ? -5.906 3.451 1.71 1 94.62 233 GLY A C 1
ATOM 1889 O O . GLY A 1 233 ? -7.027 3.539 1.209 1 94.62 233 GLY A O 1
ATOM 1890 N N . ALA A 1 234 ? -5.277 4.371 2.383 1 97.19 234 ALA A N 1
ATOM 1891 C CA . ALA A 1 234 ? -5.785 5.734 2.52 1 97.19 234 ALA A CA 1
ATOM 1892 C C . ALA A 1 234 ? -4.648 6.75 2.457 1 97.19 234 ALA A C 1
ATOM 1894 O O . ALA A 1 234 ? -3.502 6.43 2.775 1 97.19 234 ALA A O 1
ATOM 1895 N N . THR A 1 235 ? -4.973 7.902 1.951 1 98.12 235 THR A N 1
ATOM 1896 C CA . THR A 1 235 ? -3.988 8.969 1.795 1 98.12 235 THR A CA 1
ATOM 1897 C C . THR A 1 235 ? -4.508 10.273 2.385 1 98.12 235 THR A C 1
ATOM 1899 O O . THR A 1 235 ? -5.598 10.734 2.031 1 98.12 235 THR A O 1
ATOM 1902 N N . SER A 1 236 ? -3.812 10.789 3.299 1 98.75 236 SER A N 1
ATOM 1903 C CA . SER A 1 236 ? -4.086 12.148 3.742 1 98.75 236 SER A CA 1
ATOM 1904 C C . SER A 1 236 ? -3.133 13.148 3.088 1 98.75 236 SER A C 1
ATOM 1906 O O . SER A 1 236 ? -1.922 12.914 3.041 1 98.75 236 SER A O 1
ATOM 1908 N N . HIS A 1 237 ? -3.686 14.211 2.549 1 98.62 237 HIS A N 1
ATOM 1909 C CA . HIS A 1 237 ? -2.896 15.172 1.794 1 98.62 237 HIS A CA 1
ATOM 1910 C C . HIS A 1 237 ? -3.457 16.578 1.951 1 98.62 237 HIS A C 1
ATOM 1912 O O . HIS A 1 237 ? -4.598 16.766 2.387 1 98.62 237 HIS A O 1
ATOM 1918 N N . TYR A 1 238 ? -2.643 17.578 1.674 1 98.69 238 TYR A N 1
ATOM 1919 C CA . TYR A 1 238 ? -3.156 18.938 1.558 1 98.69 238 TYR A CA 1
ATOM 1920 C C . TYR A 1 238 ? -3.982 19.109 0.288 1 98.69 238 TYR A C 1
ATOM 1922 O O . TYR A 1 238 ? -3.627 18.562 -0.765 1 98.69 238 TYR A O 1
ATOM 1930 N N . VAL A 1 239 ? -5.047 19.875 0.397 1 98.19 239 VAL A N 1
ATOM 1931 C CA . VAL A 1 239 ? -5.922 20.109 -0.746 1 98.19 239 VAL A CA 1
ATOM 1932 C C . VAL A 1 239 ? -5.316 21.172 -1.648 1 98.19 239 VAL A C 1
ATOM 1934 O O . VAL A 1 239 ? -4.809 22.188 -1.164 1 98.19 239 VAL A O 1
ATOM 1937 N N . THR A 1 240 ? -5.219 20.906 -2.908 1 96.94 240 THR A N 1
ATOM 1938 C CA . THR A 1 240 ? -4.867 21.875 -3.951 1 96.94 240 THR A CA 1
ATOM 1939 C C . THR A 1 240 ? -5.961 21.938 -5.012 1 96.94 240 THR A C 1
ATOM 1941 O O . THR A 1 240 ? -7 21.297 -4.883 1 96.94 240 THR A O 1
ATOM 1944 N N . ASP A 1 241 ? -5.723 22.734 -6.02 1 95.12 241 ASP A N 1
ATOM 1945 C CA . ASP A 1 241 ? -6.711 22.891 -7.082 1 95.12 241 ASP A CA 1
ATOM 1946 C C . ASP A 1 241 ? -6.82 21.609 -7.91 1 95.12 241 ASP A C 1
ATOM 1948 O O . ASP A 1 241 ? -7.824 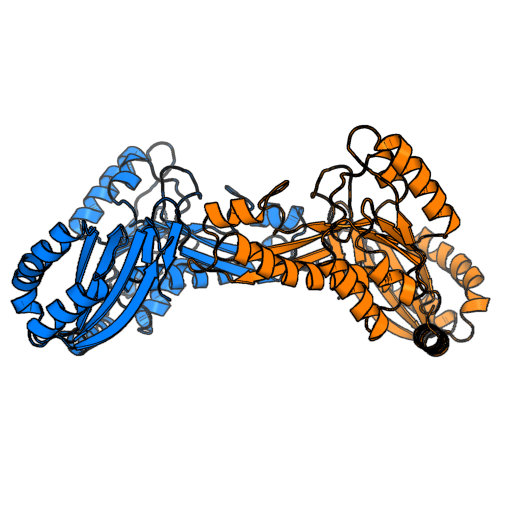21.391 -8.594 1 95.12 241 ASP A O 1
ATOM 1952 N N . ASP A 1 242 ? -5.781 20.844 -7.898 1 92.75 242 ASP A N 1
ATOM 1953 C CA . ASP A 1 242 ? -5.805 19.547 -8.594 1 92.75 242 ASP A CA 1
ATOM 1954 C C . ASP A 1 242 ? -6.359 18.453 -7.688 1 92.75 242 ASP A C 1
ATOM 1956 O O . ASP A 1 242 ? -5.758 18.125 -6.664 1 92.75 242 ASP A O 1
ATOM 1960 N N . LEU A 1 243 ? -7.461 17.953 -8.109 1 91.44 243 LEU A N 1
ATOM 1961 C CA . LEU A 1 243 ? -8.219 17 -7.312 1 91.44 243 LEU A CA 1
ATOM 1962 C C . LEU A 1 243 ? -7.348 15.82 -6.895 1 91.44 243 LEU A C 1
ATOM 1964 O O . LEU A 1 243 ? -6.809 15.109 -7.746 1 91.44 243 LEU A O 1
ATOM 1968 N N . ASP A 1 244 ? -7.176 15.578 -5.57 1 91.81 244 ASP A N 1
ATOM 1969 C CA . ASP A 1 244 ? -6.504 14.453 -4.93 1 91.81 244 ASP A CA 1
ATOM 1970 C C . ASP A 1 244 ? -5.031 14.391 -5.328 1 91.81 244 ASP A C 1
ATOM 1972 O O . ASP A 1 244 ? -4.426 13.312 -5.336 1 91.81 244 ASP A O 1
ATOM 1976 N N . GLU A 1 245 ? -4.434 15.523 -5.68 1 94.12 245 GLU A N 1
ATOM 1977 C CA . GLU A 1 245 ? -3.068 15.523 -6.195 1 94.12 245 GLU A CA 1
ATOM 1978 C C . GLU A 1 245 ? -2.152 16.375 -5.32 1 94.12 245 GLU A C 1
ATOM 1980 O O . GLU A 1 245 ? -0.98 16.578 -5.652 1 94.12 245 GLU A O 1
ATOM 1985 N N . GLY A 1 246 ? -2.674 16.906 -4.262 1 96.81 246 GLY A N 1
ATOM 1986 C CA . GLY A 1 246 ? -1.865 17.766 -3.412 1 96.81 246 GLY A CA 1
ATOM 1987 C C . GLY A 1 246 ? -0.785 17.016 -2.656 1 96.81 246 GLY A C 1
ATOM 1988 O O . GLY A 1 246 ? -0.715 15.781 -2.723 1 96.81 246 GLY A O 1
ATOM 1989 N N . PRO A 1 247 ? 0.059 17.766 -1.977 1 98 247 PRO A N 1
ATOM 1990 C CA . PRO A 1 247 ? 1.182 17.156 -1.263 1 98 247 PRO A CA 1
ATOM 1991 C C . PRO A 1 247 ? 0.73 16.156 -0.2 1 98 247 PRO A C 1
ATOM 1993 O O . PRO A 1 247 ? -0.077 16.5 0.669 1 98 247 PRO A O 1
ATOM 1996 N N . ILE A 1 248 ? 1.263 14.945 -0.225 1 98.44 248 ILE A N 1
ATOM 1997 C CA . ILE A 1 248 ? 0.84 13.836 0.622 1 98.44 248 ILE A CA 1
ATOM 1998 C C . ILE A 1 248 ? 1.491 13.961 1.998 1 98.44 248 ILE A C 1
ATOM 2000 O O . ILE A 1 248 ? 2.701 14.172 2.102 1 98.44 248 ILE A O 1
ATOM 2004 N N . ILE A 1 249 ? 0.688 13.82 3.029 1 98.62 249 ILE A N 1
ATOM 2005 C CA . ILE A 1 249 ? 1.188 13.914 4.398 1 98.62 249 ILE A CA 1
ATOM 2006 C C . ILE A 1 249 ? 1.41 12.516 4.965 1 98.62 249 ILE A C 1
ATOM 2008 O O . ILE A 1 249 ? 2.459 12.242 5.555 1 98.62 249 ILE A O 1
ATOM 2012 N N . GLU A 1 250 ? 0.456 11.68 4.738 1 98.31 250 GLU A N 1
ATOM 2013 C CA . GLU A 1 250 ? 0.502 10.336 5.309 1 98.31 250 GLU A CA 1
ATOM 2014 C C . GLU A 1 250 ? -0.248 9.336 4.434 1 98.31 250 GLU A C 1
ATOM 2016 O O . GLU A 1 250 ? -1.265 9.68 3.826 1 98.31 250 GLU A O 1
ATOM 2021 N N . GLN A 1 251 ? 0.266 8.117 4.418 1 97.81 251 GLN A N 1
ATOM 2022 C CA . GLN A 1 251 ? -0.384 6.98 3.768 1 97.81 251 GLN A CA 1
ATOM 2023 C C . GLN A 1 251 ? -0.248 5.715 4.605 1 97.81 251 GLN A C 1
ATOM 2025 O O . GLN A 1 251 ? 0.746 5.535 5.312 1 97.81 251 GLN A O 1
ATOM 2030 N N . ASP A 1 252 ? -1.21 4.934 4.488 1 97 252 ASP A N 1
ATOM 2031 C CA . ASP A 1 252 ? -1.147 3.619 5.121 1 97 252 ASP A CA 1
ATOM 2032 C C . ASP A 1 252 ? -2.057 2.623 4.406 1 97 252 ASP A C 1
ATOM 2034 O O . ASP A 1 252 ? -2.842 3.004 3.533 1 97 252 ASP A O 1
ATOM 2038 N N . ILE A 1 253 ? -1.821 1.314 4.742 1 95.5 253 ILE A N 1
ATOM 2039 C CA . ILE A 1 253 ? -2.549 0.291 4 1 95.5 253 ILE A CA 1
ATOM 2040 C C . ILE A 1 253 ? -3.047 -0.787 4.961 1 95.5 253 ILE A C 1
ATOM 2042 O O . ILE A 1 253 ? -2.607 -0.854 6.109 1 95.5 253 ILE A O 1
ATOM 2046 N N . GLU A 1 254 ? -3.961 -1.579 4.48 1 95.62 254 GLU A N 1
ATOM 2047 C CA . GLU A 1 254 ? -4.398 -2.83 5.09 1 95.62 254 GLU A CA 1
ATOM 2048 C C . GLU A 1 254 ? -4.504 -3.943 4.051 1 95.62 254 GLU A C 1
ATOM 2050 O O . GLU A 1 254 ? -4.832 -3.688 2.891 1 95.62 254 GLU A O 1
ATOM 2055 N N . ARG A 1 255 ? -4.219 -5.16 4.477 1 95.81 255 ARG A N 1
ATOM 2056 C CA . ARG A 1 255 ? -4.32 -6.309 3.582 1 95.81 255 ARG A CA 1
ATOM 2057 C C . ARG A 1 255 ? -5.773 -6.738 3.408 1 95.81 255 ARG A C 1
ATOM 2059 O O . ARG A 1 255 ? -6.559 -6.699 4.359 1 95.81 255 ARG A O 1
ATOM 2066 N N . VAL A 1 256 ? -6.117 -7.121 2.23 1 95.12 256 VAL A N 1
ATOM 2067 C CA . VAL A 1 256 ? -7.414 -7.695 1.896 1 95.12 256 VAL A CA 1
ATOM 2068 C C . VAL A 1 256 ? -7.227 -8.914 1.001 1 95.12 256 VAL A C 1
ATOM 2070 O O . VAL A 1 256 ? -6.125 -9.164 0.502 1 95.12 256 VAL A O 1
ATOM 2073 N N . ASP A 1 257 ? -8.281 -9.727 0.886 1 92.75 257 ASP A N 1
ATOM 2074 C CA . ASP A 1 257 ? -8.188 -10.898 0.017 1 92.75 257 ASP A CA 1
ATOM 2075 C C . ASP A 1 257 ? -9.539 -11.219 -0.621 1 92.75 257 ASP A C 1
ATOM 2077 O O . ASP A 1 257 ? -10.445 -10.391 -0.6 1 92.75 257 ASP A O 1
ATOM 2081 N N . HIS A 1 258 ? -9.625 -12.367 -1.352 1 90.69 258 HIS A N 1
ATOM 2082 C CA . HIS A 1 258 ? -10.773 -12.734 -2.166 1 90.69 258 HIS A CA 1
ATOM 2083 C C . HIS A 1 258 ? -12.016 -12.93 -1.304 1 90.69 258 HIS A C 1
ATOM 2085 O O . HIS A 1 258 ? -13.141 -12.969 -1.819 1 90.69 258 HIS A O 1
ATOM 2091 N N . ARG A 1 259 ? -11.867 -13.086 -0.071 1 91.62 259 ARG A N 1
ATOM 2092 C CA . ARG A 1 259 ? -13 -13.289 0.83 1 91.62 259 ARG A CA 1
ATOM 2093 C C . ARG A 1 259 ? -13.672 -11.961 1.169 1 91.62 259 ARG A C 1
ATOM 2095 O O . ARG A 1 259 ? -14.805 -11.938 1.66 1 91.62 259 ARG A O 1
ATOM 2102 N N . ASP A 1 260 ? -13.008 -10.789 0.958 1 92.38 260 ASP A N 1
ATOM 2103 C CA . ASP A 1 260 ? -13.539 -9.469 1.25 1 92.38 260 ASP A CA 1
ATOM 2104 C C . ASP A 1 260 ? -14.359 -8.93 0.076 1 92.38 260 ASP A C 1
ATOM 2106 O O . ASP A 1 260 ? -13.82 -8.703 -1.01 1 92.38 260 ASP A O 1
ATOM 2110 N N . HIS A 1 261 ? -15.625 -8.734 0.318 1 90.69 261 HIS A N 1
ATOM 2111 C CA . HIS A 1 261 ? -16.453 -8.102 -0.707 1 90.69 261 HIS A CA 1
ATOM 2112 C C . HIS A 1 261 ? -16.359 -6.578 -0.617 1 90.69 261 HIS A C 1
ATOM 2114 O O . HIS A 1 261 ? -15.656 -6.043 0.243 1 90.69 261 HIS A O 1
ATOM 2120 N N . ALA A 1 262 ? -17.047 -5.867 -1.544 1 89.88 262 ALA A N 1
ATOM 2121 C CA . ALA A 1 262 ? -16.953 -4.414 -1.651 1 89.88 262 ALA A CA 1
ATOM 2122 C C . ALA A 1 262 ? -17.312 -3.738 -0.331 1 89.88 262 ALA A C 1
ATOM 2124 O O . ALA A 1 262 ? -16.656 -2.783 0.087 1 89.88 262 ALA A O 1
ATOM 2125 N N . GLU A 1 263 ? -18.281 -4.23 0.285 1 92 263 GLU A N 1
ATOM 2126 C CA . GLU A 1 263 ? -18.703 -3.66 1.561 1 92 263 GLU A CA 1
ATOM 2127 C C . GLU A 1 263 ? -17.656 -3.879 2.641 1 92 263 GLU A C 1
ATOM 2129 O O . GLU A 1 263 ? -17.453 -3.02 3.502 1 92 263 GLU A O 1
ATOM 2134 N N . ASP A 1 264 ? -17.016 -5.062 2.59 1 94.06 264 ASP A N 1
ATOM 2135 C CA . ASP A 1 264 ? -15.938 -5.336 3.523 1 94.06 264 ASP A CA 1
ATOM 2136 C C . ASP A 1 264 ? -14.773 -4.363 3.316 1 94.06 264 ASP A C 1
ATOM 2138 O O . ASP A 1 264 ? -14.195 -3.873 4.285 1 94.06 264 ASP A O 1
ATOM 2142 N N . LEU A 1 265 ? -14.477 -4.141 2.027 1 93.56 265 LEU A N 1
ATOM 2143 C CA . LEU A 1 265 ? -13.398 -3.203 1.715 1 93.56 265 LEU A CA 1
ATOM 2144 C C . LEU A 1 265 ? -13.703 -1.82 2.281 1 93.56 265 LEU A C 1
ATOM 2146 O O . LEU A 1 265 ? -12.812 -1.146 2.797 1 93.56 265 LEU A O 1
ATOM 2150 N N . LYS A 1 266 ? -14.922 -1.404 2.193 1 92.56 266 LYS A N 1
ATOM 2151 C CA . LYS A 1 266 ? -15.336 -0.112 2.73 1 92.56 266 LYS A CA 1
ATOM 2152 C C . LYS A 1 266 ? -15.117 -0.047 4.238 1 92.56 266 LYS A C 1
ATOM 2154 O O . LYS A 1 266 ? -14.602 0.945 4.754 1 92.56 266 LYS A O 1
ATOM 2159 N N . ASN A 1 267 ? -15.508 -1.11 4.902 1 94.19 267 ASN A N 1
ATOM 2160 C CA . ASN A 1 267 ? -15.359 -1.155 6.352 1 94.19 267 ASN A CA 1
ATOM 2161 C C . ASN A 1 267 ? -13.891 -1.141 6.766 1 94.19 267 ASN A C 1
ATOM 2163 O O . ASN A 1 267 ? -13.508 -0.425 7.695 1 94.19 267 ASN A O 1
ATOM 2167 N N . ILE A 1 268 ? -13.086 -1.935 6.109 1 94.56 268 ILE A N 1
ATOM 2168 C CA . ILE A 1 268 ? -11.648 -1.945 6.359 1 94.56 268 ILE A CA 1
ATOM 2169 C C . ILE A 1 268 ? -11.07 -0.567 6.062 1 94.56 268 ILE A C 1
ATOM 2171 O O . ILE A 1 268 ? -10.25 -0.054 6.832 1 94.56 268 ILE A O 1
ATOM 2175 N N . GLY A 1 269 ? -11.469 -0.004 4.996 1 94.06 269 GLY A N 1
ATOM 2176 C CA . GLY A 1 269 ? -11.039 1.326 4.598 1 94.06 269 GLY A CA 1
ATOM 2177 C C . GLY A 1 269 ? -11.359 2.391 5.629 1 94.06 269 GLY A C 1
ATOM 2178 O O . GLY A 1 269 ? -10.531 3.27 5.895 1 94.06 269 GLY A O 1
ATOM 2179 N N . ARG A 1 270 ? -12.523 2.295 6.211 1 94.19 270 ARG A N 1
ATOM 2180 C CA . ARG A 1 270 ? -12.922 3.254 7.234 1 94.19 270 ARG A CA 1
ATOM 2181 C C . ARG A 1 270 ? -11.945 3.244 8.406 1 94.19 270 ARG A C 1
ATOM 2183 O O . ARG A 1 270 ? -11.633 4.293 8.969 1 94.19 270 ARG A O 1
ATOM 2190 N N . THR A 1 271 ? -11.5 2.129 8.68 1 94.69 271 THR A N 1
ATOM 2191 C CA . THR A 1 271 ? -10.555 1.997 9.789 1 94.69 271 THR A CA 1
ATOM 2192 C C . THR A 1 271 ? -9.227 2.658 9.445 1 94.69 271 THR A C 1
ATOM 2194 O O . THR A 1 271 ? -8.672 3.4 10.258 1 94.69 271 THR A O 1
ATOM 2197 N N . ILE A 1 272 ? -8.758 2.447 8.281 1 96.19 272 ILE A N 1
ATOM 2198 C CA . ILE A 1 272 ? -7.461 2.969 7.867 1 96.19 272 ILE A CA 1
ATOM 2199 C C . ILE A 1 272 ? -7.543 4.484 7.691 1 96.19 272 ILE A C 1
ATOM 2201 O O . ILE A 1 272 ? -6.609 5.207 8.047 1 96.19 272 ILE A O 1
ATOM 2205 N N . GLU A 1 273 ? -8.625 4.941 7.207 1 97.44 273 GLU A N 1
ATOM 2206 C CA . GLU A 1 273 ? -8.828 6.367 6.965 1 97.44 273 GLU A CA 1
ATOM 2207 C C . GLU A 1 273 ? -8.719 7.168 8.258 1 97.44 273 GLU A C 1
ATOM 2209 O O . GLU A 1 273 ? -8.102 8.234 8.289 1 97.44 273 GLU A O 1
ATOM 2214 N N . ARG A 1 274 ? -9.32 6.66 9.266 1 97.5 274 ARG A N 1
ATOM 2215 C CA . ARG A 1 274 ? -9.367 7.375 10.531 1 97.5 274 ARG A CA 1
ATOM 2216 C C . ARG A 1 274 ? -7.965 7.59 11.094 1 97.5 274 ARG A C 1
ATOM 2218 O O . ARG A 1 274 ? -7.613 8.695 11.492 1 97.5 274 ARG A O 1
ATOM 2225 N N . SER A 1 275 ? -7.227 6.508 11.055 1 97.25 275 SER A N 1
ATOM 2226 C CA . SER A 1 275 ? -5.887 6.578 11.633 1 97.25 275 SER A CA 1
ATOM 2227 C C . SER A 1 275 ? -4.965 7.453 10.797 1 97.25 275 SER A C 1
ATOM 2229 O O . SER A 1 275 ? -4.18 8.234 11.336 1 97.25 275 SER A O 1
ATOM 2231 N N . VAL A 1 276 ? -5.07 7.328 9.5 1 98.44 276 VAL A N 1
ATOM 2232 C CA . VAL A 1 276 ? -4.215 8.086 8.594 1 98.44 276 VAL A CA 1
ATOM 2233 C C . VAL A 1 276 ? -4.504 9.578 8.727 1 98.44 276 VAL A C 1
ATOM 2235 O O . VAL A 1 276 ? -3.582 10.383 8.836 1 98.44 276 VAL A O 1
ATOM 2238 N N . LEU A 1 277 ? -5.762 9.922 8.734 1 98.75 277 LEU A N 1
ATOM 2239 C CA . LEU A 1 277 ? -6.133 11.328 8.875 1 98.75 277 LEU A CA 1
ATOM 2240 C C . LEU A 1 277 ? -5.684 11.883 10.227 1 98.75 277 LEU A C 1
ATOM 2242 O O . LEU A 1 277 ? -5.113 12.969 10.297 1 98.75 277 LEU A O 1
ATOM 2246 N N . ALA A 1 278 ? -5.922 11.125 11.273 1 98.5 278 ALA A N 1
ATOM 2247 C CA . ALA A 1 278 ? -5.562 11.57 12.617 1 98.5 278 ALA A CA 1
ATOM 2248 C C . ALA A 1 278 ? -4.066 11.859 12.719 1 98.5 278 ALA A C 1
ATOM 2250 O O . ALA A 1 278 ? -3.656 12.883 13.273 1 98.5 278 ALA A O 1
ATOM 2251 N N . ARG A 1 279 ? -3.248 10.984 12.148 1 98.06 279 ARG A N 1
ATOM 2252 C CA . ARG A 1 279 ? -1.802 11.18 12.188 1 98.06 279 ARG A CA 1
ATOM 2253 C C . ARG A 1 279 ? -1.391 12.43 11.422 1 98.06 279 ARG A C 1
ATOM 2255 O O . ARG A 1 279 ? -0.582 13.227 11.906 1 98.06 279 ARG A O 1
ATOM 2262 N N . ALA A 1 280 ? -1.966 12.57 10.258 1 98.62 280 ALA A N 1
ATOM 2263 C CA . ALA A 1 280 ? -1.636 13.719 9.422 1 98.62 280 ALA A CA 1
ATOM 2264 C C . ALA A 1 280 ? -1.985 15.023 10.133 1 98.62 280 ALA A C 1
ATOM 2266 O O . ALA A 1 280 ? -1.182 15.961 10.156 1 98.62 280 ALA A O 1
ATOM 2267 N N . VAL A 1 281 ? -3.168 15.055 10.688 1 98.81 281 VAL A N 1
ATOM 2268 C CA . VAL A 1 281 ? -3.631 16.25 11.375 1 98.81 281 VAL A CA 1
ATOM 2269 C C . VAL A 1 281 ? -2.734 16.531 12.578 1 98.81 281 VAL A C 1
ATOM 2271 O O . VAL A 1 281 ? -2.314 17.672 12.797 1 98.81 281 VAL A O 1
ATOM 2274 N N . LYS A 1 282 ? -2.445 15.516 13.344 1 98.25 282 LYS A N 1
ATOM 2275 C CA . LYS A 1 282 ? -1.581 15.664 14.508 1 98.25 282 LYS A CA 1
ATOM 2276 C C . LYS A 1 282 ? -0.228 16.25 14.125 1 98.25 282 LYS A C 1
ATOM 2278 O O . LYS A 1 282 ? 0.258 17.188 14.766 1 98.25 282 LYS A O 1
ATOM 2283 N N . TRP A 1 283 ? 0.355 15.719 13.062 1 98.12 283 TRP A N 1
ATOM 2284 C CA . TRP A 1 283 ? 1.661 16.203 12.625 1 98.12 283 TRP A CA 1
ATOM 2285 C C . TRP A 1 283 ? 1.589 17.656 12.188 1 98.12 283 TRP A C 1
ATOM 2287 O O . TRP A 1 283 ? 2.498 18.438 12.477 1 98.12 283 TRP A O 1
ATOM 2297 N N . HIS A 1 284 ? 0.547 18.016 11.539 1 98.38 284 HIS A N 1
ATOM 2298 C CA . HIS A 1 284 ? 0.362 19.422 11.164 1 98.38 284 HIS A CA 1
ATOM 2299 C C . HIS A 1 284 ? 0.249 20.312 12.398 1 98.38 284 HIS A C 1
ATOM 2301 O O . HIS A 1 284 ? 0.909 21.344 12.484 1 98.38 284 HIS A O 1
ATOM 2307 N N . LEU A 1 285 ? -0.541 19.875 13.336 1 98 285 LEU A N 1
ATOM 2308 C CA . LEU A 1 285 ? -0.794 20.656 14.539 1 98 285 LEU A CA 1
ATOM 2309 C C . LEU A 1 285 ? 0.486 20.828 15.352 1 98 285 LEU A C 1
ATOM 2311 O O . LEU A 1 285 ? 0.667 21.859 16.016 1 98 285 LEU A O 1
ATOM 2315 N N . GLU A 1 286 ? 1.35 19.922 15.25 1 97 286 GLU A N 1
ATOM 2316 C CA . GLU A 1 286 ? 2.596 19.953 16 1 97 286 GLU A CA 1
ATOM 2317 C C . GLU A 1 286 ? 3.723 20.594 15.195 1 97 286 GLU A C 1
ATOM 2319 O O . GLU A 1 286 ? 4.895 20.5 15.578 1 97 286 GLU A O 1
ATOM 2324 N N . ASP A 1 287 ? 3.375 21.203 14.094 1 97.38 287 ASP A N 1
ATOM 2325 C CA . ASP A 1 287 ? 4.34 21.875 13.227 1 97.38 287 ASP A CA 1
ATOM 2326 C C . ASP A 1 287 ? 5.441 20.906 12.781 1 97.38 287 ASP A C 1
ATOM 2328 O O . ASP A 1 287 ? 6.625 21.234 12.859 1 97.38 287 ASP A O 1
ATOM 2332 N N . ARG A 1 288 ? 4.973 19.75 12.32 1 97.56 288 ARG A N 1
ATOM 2333 C CA . ARG A 1 288 ? 5.945 18.75 11.922 1 97.56 288 ARG A CA 1
ATOM 2334 C C . ARG A 1 288 ? 5.949 18.562 10.406 1 97.56 288 ARG A C 1
ATOM 2336 O O . ARG A 1 288 ? 6.656 17.703 9.883 1 97.56 288 ARG A O 1
ATOM 2343 N N . VAL A 1 289 ? 5.219 19.375 9.688 1 97.88 289 VAL A N 1
ATOM 2344 C CA . VAL A 1 289 ? 5.09 19.203 8.242 1 97.88 289 VAL A CA 1
ATOM 2345 C C . VAL A 1 289 ? 5.523 20.484 7.535 1 97.88 289 VAL A C 1
ATOM 2347 O O . VAL A 1 289 ? 5.043 21.578 7.863 1 97.88 289 VAL A O 1
ATOM 2350 N N . ILE A 1 290 ? 6.422 20.422 6.625 1 97.38 290 ILE A N 1
ATOM 2351 C CA . ILE A 1 290 ? 6.781 21.531 5.738 1 97.38 290 ILE A CA 1
ATOM 2352 C C . ILE A 1 290 ? 6.488 21.125 4.289 1 97.38 290 ILE A C 1
ATOM 2354 O O . ILE A 1 290 ? 6.926 20.078 3.824 1 97.38 290 ILE A O 1
ATOM 2358 N N . VAL A 1 291 ? 5.695 21.969 3.621 1 97.31 291 VAL A N 1
ATOM 2359 C CA . VAL A 1 291 ? 5.379 21.703 2.221 1 97.31 291 VAL A CA 1
ATOM 2360 C C . VAL A 1 291 ? 6.492 22.25 1.331 1 97.31 291 VAL A C 1
ATOM 2362 O O . VAL A 1 291 ? 6.953 23.391 1.524 1 97.31 291 VAL A O 1
ATOM 2365 N N . HIS A 1 292 ? 6.992 21.484 0.499 1 94.69 292 HIS A N 1
ATOM 2366 C CA . HIS A 1 292 ? 7.957 21.875 -0.526 1 94.69 292 HIS A CA 1
ATOM 2367 C C . HIS A 1 292 ? 7.535 21.359 -1.898 1 94.69 292 HIS A C 1
ATOM 2369 O O . HIS A 1 292 ? 7.555 20.156 -2.145 1 94.69 292 HIS A O 1
ATOM 2375 N N . GLU A 1 293 ? 7.238 22.359 -2.793 1 93 293 GLU A N 1
ATOM 2376 C CA . GLU A 1 293 ? 6.652 21.969 -4.074 1 93 293 GLU A CA 1
ATOM 2377 C C . GLU A 1 293 ? 5.395 21.125 -3.873 1 93 293 GLU A C 1
ATOM 2379 O O . GLU A 1 293 ? 4.48 21.531 -3.148 1 93 293 GLU A O 1
ATOM 2384 N N . ASN A 1 294 ? 5.277 19.969 -4.457 1 95.56 294 ASN A N 1
ATOM 2385 C CA . ASN A 1 294 ? 4.094 19.125 -4.285 1 95.56 294 ASN A CA 1
ATOM 2386 C C . ASN A 1 294 ? 4.387 17.922 -3.4 1 95.56 294 ASN A C 1
ATOM 2388 O O . ASN A 1 294 ? 3.85 16.828 -3.629 1 95.56 294 ASN A O 1
ATOM 2392 N N . LYS A 1 295 ? 5.285 18.156 -2.455 1 96.38 295 LYS A N 1
ATOM 2393 C CA . LYS A 1 295 ? 5.629 17.125 -1.483 1 96.38 295 LYS A CA 1
ATOM 2394 C C . LYS A 1 295 ? 5.637 17.688 -0.063 1 96.38 295 LYS A C 1
ATOM 2396 O O . LYS A 1 295 ? 5.512 18.891 0.133 1 96.38 295 LYS A O 1
ATOM 2401 N N . THR A 1 296 ? 5.723 16.781 0.864 1 97.81 296 THR A N 1
ATOM 2402 C CA . THR A 1 296 ? 5.84 17.203 2.254 1 97.81 296 THR A CA 1
ATOM 2403 C C . THR A 1 296 ? 7.098 16.625 2.895 1 97.81 296 THR A C 1
ATOM 2405 O O . THR A 1 296 ? 7.465 15.484 2.633 1 97.81 296 THR A O 1
ATOM 2408 N N . ILE A 1 297 ? 7.812 17.438 3.641 1 96.69 297 ILE A N 1
ATOM 2409 C CA . ILE A 1 297 ? 8.812 17.016 4.613 1 96.69 297 ILE A CA 1
ATOM 2410 C C . ILE A 1 297 ? 8.156 16.828 5.977 1 96.69 297 ILE A C 1
ATOM 2412 O O . ILE A 1 297 ? 7.684 17.781 6.59 1 96.69 297 ILE A O 1
ATOM 2416 N N . VAL A 1 298 ? 8.07 15.578 6.418 1 96.5 298 VAL A N 1
ATOM 2417 C CA . VAL A 1 298 ? 7.383 15.281 7.672 1 96.5 298 VAL A CA 1
ATOM 2418 C C . VAL A 1 298 ? 8.398 14.844 8.727 1 96.5 298 VAL A C 1
ATOM 2420 O O . VAL A 1 298 ? 9.109 13.852 8.539 1 96.5 298 VAL A O 1
ATOM 2423 N N . PHE A 1 299 ? 8.469 15.57 9.789 1 94.38 299 PHE A N 1
ATOM 2424 C CA . PHE A 1 299 ? 9.352 15.242 10.906 1 94.38 299 PHE A CA 1
ATOM 2425 C C . PHE A 1 299 ? 8.609 14.445 11.961 1 94.38 299 PHE A C 1
ATOM 2427 O O . PHE A 1 299 ? 8.203 14.984 12.992 1 94.38 299 PHE A O 1
ATOM 2434 N N . ASN A 1 300 ? 8.375 13.125 11.672 1 82.75 300 ASN A N 1
ATOM 2435 C CA . ASN A 1 300 ? 7.527 12.312 12.539 1 82.75 300 ASN A CA 1
ATOM 2436 C C . ASN A 1 300 ? 8.336 11.664 13.664 1 82.75 300 ASN A C 1
ATOM 2438 O O . ASN A 1 300 ? 9.555 11.531 13.555 1 82.75 300 ASN A O 1
ATOM 2442 N N . MET B 1 1 ? 22.219 -30.281 -12.414 1 57.66 1 MET B N 1
ATOM 2443 C CA . MET B 1 1 ? 21.781 -29.828 -11.102 1 57.66 1 MET B CA 1
ATOM 2444 C C . MET B 1 1 ? 22.734 -30.297 -10.008 1 57.66 1 MET B C 1
ATOM 2446 O O . MET B 1 1 ? 23.312 -31.375 -10.102 1 57.66 1 MET B O 1
ATOM 2450 N N . ASN B 1 2 ? 23.125 -29.375 -9.188 1 67.81 2 ASN B N 1
ATOM 2451 C CA . ASN B 1 2 ? 24.094 -29.734 -8.156 1 67.81 2 ASN B CA 1
ATOM 2452 C C . ASN B 1 2 ? 23.578 -30.891 -7.293 1 67.81 2 ASN B C 1
ATOM 2454 O O . ASN B 1 2 ? 22.375 -31.047 -7.129 1 67.81 2 ASN B O 1
ATOM 2458 N N . SER B 1 3 ? 24.484 -31.75 -7.051 1 75.88 3 SER B N 1
ATOM 2459 C CA . SER B 1 3 ? 24.188 -32.969 -6.309 1 75.88 3 SER B CA 1
ATOM 2460 C C . SER B 1 3 ? 23.312 -32.688 -5.098 1 75.88 3 SER B C 1
ATOM 2462 O O . SER B 1 3 ? 22.391 -33.438 -4.797 1 75.88 3 SER B O 1
ATOM 2464 N N . TYR B 1 4 ? 23.516 -31.609 -4.574 1 85.31 4 TYR B N 1
ATOM 2465 C CA . TYR B 1 4 ? 22.766 -31.25 -3.373 1 85.31 4 TYR B CA 1
ATOM 2466 C C . TYR B 1 4 ? 21.297 -31 -3.707 1 85.31 4 TYR B C 1
ATOM 2468 O O . TYR B 1 4 ? 20.406 -31.531 -3.049 1 85.31 4 TYR B O 1
ATOM 2476 N N . MET B 1 5 ? 21.047 -30.25 -4.719 1 88.62 5 MET B N 1
ATOM 2477 C CA . MET B 1 5 ? 19.672 -29.922 -5.078 1 88.62 5 MET B CA 1
ATOM 2478 C C . MET B 1 5 ? 18.953 -31.141 -5.629 1 88.62 5 MET B C 1
ATOM 2480 O O . MET B 1 5 ? 17.766 -31.328 -5.375 1 88.62 5 MET B O 1
ATOM 2484 N N . THR B 1 6 ? 19.641 -31.938 -6.383 1 90.06 6 THR B N 1
ATOM 2485 C CA . THR B 1 6 ? 19.047 -33.156 -6.887 1 90.06 6 THR B CA 1
ATOM 2486 C C . THR B 1 6 ? 18.562 -34.031 -5.734 1 90.06 6 THR B C 1
ATOM 2488 O O . THR B 1 6 ? 17.453 -34.594 -5.789 1 90.06 6 THR B O 1
ATOM 2491 N N . GLN B 1 7 ? 19.406 -34.156 -4.75 1 91.88 7 GLN B N 1
ATOM 2492 C CA . GLN B 1 7 ? 19.031 -34.938 -3.58 1 91.88 7 GLN B CA 1
ATOM 2493 C C . GLN B 1 7 ? 17.828 -34.312 -2.867 1 91.88 7 GLN B C 1
ATOM 2495 O O . GLN B 1 7 ? 16.906 -35.031 -2.443 1 91.88 7 GLN B O 1
ATOM 2500 N N . ARG B 1 8 ? 17.875 -33.062 -2.736 1 92.12 8 ARG B N 1
ATOM 2501 C CA . ARG B 1 8 ? 16.766 -32.375 -2.059 1 92.12 8 ARG B CA 1
ATOM 2502 C C . ARG B 1 8 ? 15.453 -32.594 -2.803 1 92.12 8 ARG B C 1
ATOM 2504 O O . ARG B 1 8 ? 14.422 -32.844 -2.184 1 92.12 8 ARG B O 1
ATOM 2511 N N . LEU B 1 9 ? 15.477 -32.406 -4.094 1 93.5 9 LEU B N 1
ATOM 2512 C CA . LEU B 1 9 ? 14.281 -32.594 -4.91 1 93.5 9 LEU B CA 1
ATOM 2513 C C . LEU B 1 9 ? 13.797 -34.062 -4.805 1 93.5 9 LEU B C 1
ATOM 2515 O O . LEU B 1 9 ? 12.586 -34.281 -4.715 1 93.5 9 LEU B O 1
ATOM 2519 N N . ASN B 1 10 ? 14.727 -34.938 -4.816 1 94.06 10 ASN B N 1
ATOM 2520 C CA . ASN B 1 10 ? 14.367 -36.344 -4.668 1 94.06 10 ASN B CA 1
ATOM 2521 C C . ASN B 1 10 ? 13.727 -36.625 -3.309 1 94.06 10 ASN B C 1
ATOM 2523 O O . ASN B 1 10 ? 12.742 -37.344 -3.215 1 94.06 10 ASN B O 1
ATOM 2527 N N . ASP B 1 11 ? 14.32 -36.062 -2.295 1 94.62 11 ASP B N 1
ATOM 2528 C CA . ASP B 1 11 ? 13.758 -36.188 -0.955 1 94.62 11 ASP B CA 1
ATOM 2529 C C . ASP B 1 11 ? 12.328 -35.656 -0.891 1 94.62 11 ASP B C 1
ATOM 2531 O O . ASP B 1 11 ? 11.461 -36.281 -0.269 1 94.62 11 ASP B O 1
ATOM 2535 N N . TYR B 1 12 ? 12.141 -34.562 -1.468 1 94.75 12 TYR B N 1
ATOM 2536 C CA . TYR B 1 12 ? 10.805 -33.969 -1.498 1 94.75 12 TYR B CA 1
ATOM 2537 C C . TYR B 1 12 ? 9.82 -34.875 -2.217 1 94.75 12 TYR B C 1
ATOM 2539 O O . TYR B 1 12 ? 8.719 -35.125 -1.729 1 94.75 12 TYR B O 1
ATOM 2547 N N . ARG B 1 13 ? 10.203 -35.344 -3.422 1 95.25 13 ARG B N 1
ATOM 2548 C CA . ARG B 1 13 ? 9.344 -36.25 -4.195 1 95.25 13 ARG B CA 1
ATOM 2549 C C . ARG B 1 13 ? 8.969 -37.469 -3.387 1 95.25 13 ARG B C 1
ATOM 2551 O O . ARG B 1 13 ? 7.797 -37.875 -3.352 1 95.25 13 ARG B O 1
ATOM 2558 N N . GLU B 1 14 ? 9.922 -38.031 -2.744 1 94.69 14 GLU B N 1
ATOM 2559 C CA . GLU B 1 14 ? 9.695 -39.219 -1.949 1 94.69 14 GLU B CA 1
ATOM 2560 C C . GLU B 1 14 ? 8.766 -38.938 -0.774 1 94.69 14 GLU B C 1
ATOM 2562 O O . GLU B 1 14 ? 7.875 -39.75 -0.473 1 94.69 14 GLU B O 1
ATOM 2567 N N . GLY B 1 15 ? 8.969 -37.812 -0.187 1 94.94 15 GLY B N 1
ATOM 2568 C CA . GLY B 1 15 ? 8.172 -37.469 0.975 1 94.94 15 GLY B CA 1
ATOM 2569 C C . GLY B 1 15 ? 6.746 -37.094 0.625 1 94.94 15 GLY B C 1
ATOM 2570 O O . GLY B 1 15 ? 5.871 -37.062 1.495 1 94.94 15 GLY B O 1
ATOM 2571 N N . ASN B 1 16 ? 6.512 -36.844 -0.649 1 96.06 16 ASN B N 1
ATOM 2572 C CA . ASN B 1 16 ? 5.191 -36.406 -1.081 1 96.06 16 ASN B CA 1
ATOM 2573 C C . ASN B 1 16 ? 4.625 -37.312 -2.168 1 96.06 16 ASN B C 1
ATOM 2575 O O . ASN B 1 16 ? 3.789 -36.875 -2.967 1 96.06 16 ASN B O 1
ATOM 2579 N N . GLU B 1 17 ? 5.066 -38.5 -2.318 1 96.31 17 GLU B N 1
ATOM 2580 C CA . GLU B 1 17 ? 4.734 -39.438 -3.404 1 96.31 17 GLU B CA 1
ATOM 2581 C C . GLU B 1 17 ? 3.262 -39.812 -3.367 1 96.31 17 GLU B C 1
ATOM 2583 O O . GLU B 1 17 ? 2.676 -40.156 -4.402 1 96.31 17 GLU B O 1
ATOM 2588 N N . GLU B 1 18 ? 2.666 -39.75 -2.186 1 97.56 18 GLU B N 1
ATOM 2589 C CA . GLU B 1 18 ? 1.279 -40.188 -2.047 1 97.56 18 GLU B CA 1
ATOM 2590 C C . GLU B 1 18 ? 0.335 -39 -1.905 1 97.56 18 GLU B C 1
ATOM 2592 O O . GLU B 1 18 ? -0.835 -39.156 -1.557 1 97.56 18 GLU B O 1
ATOM 2597 N N . LYS B 1 19 ? 0.841 -37.812 -2.084 1 97.44 19 LYS B N 1
ATOM 2598 C CA . LYS B 1 19 ? 0.061 -36.594 -1.872 1 97.44 19 LYS B CA 1
ATOM 2599 C C . LYS B 1 19 ? -0.491 -36.062 -3.189 1 97.44 19 LYS B C 1
ATOM 2601 O O . LYS B 1 19 ? 0.243 -35.938 -4.172 1 97.44 19 LYS B O 1
ATOM 2606 N N . GLY B 1 20 ? -1.788 -35.812 -3.168 1 97.81 20 GLY B N 1
ATOM 2607 C CA . GLY B 1 20 ? -2.457 -35.219 -4.309 1 97.81 20 GLY B CA 1
ATOM 2608 C C . GLY B 1 20 ? -3.1 -33.875 -3.986 1 97.81 20 GLY B C 1
ATOM 2609 O O . GLY B 1 20 ? -3.301 -33.531 -2.816 1 97.81 20 GLY B O 1
ATOM 2610 N N . ARG B 1 21 ? -3.322 -33.094 -5.031 1 97.75 21 ARG B N 1
ATOM 2611 C CA . ARG B 1 21 ? -4 -31.828 -4.93 1 97.75 21 ARG B CA 1
ATOM 2612 C C . ARG B 1 21 ? -5.133 -31.719 -5.945 1 97.75 21 ARG B C 1
ATOM 2614 O O . ARG B 1 21 ? -4.953 -32.062 -7.117 1 97.75 21 ARG B O 1
ATOM 2621 N N . LEU B 1 22 ? -6.223 -31.344 -5.5 1 97.94 22 LEU B N 1
ATOM 2622 C CA . LEU B 1 22 ? -7.398 -31.156 -6.34 1 97.94 22 LEU B CA 1
ATOM 2623 C C . LEU B 1 22 ? -7.883 -29.719 -6.293 1 97.94 22 LEU B C 1
ATOM 2625 O O . LEU B 1 22 ? -8.133 -29.172 -5.211 1 97.94 22 LEU B O 1
ATOM 2629 N N . LEU B 1 23 ? -7.906 -29.047 -7.473 1 97.88 23 LEU B N 1
ATOM 2630 C CA . LEU B 1 23 ? -8.484 -27.703 -7.617 1 97.88 23 LEU B CA 1
ATOM 2631 C C . LEU B 1 23 ? -9.812 -27.781 -8.375 1 97.88 23 LEU B C 1
ATOM 2633 O O . LEU B 1 23 ? -9.922 -28.469 -9.383 1 97.88 23 LEU B O 1
ATOM 2637 N N . VAL B 1 24 ? -10.758 -27.078 -7.84 1 97.81 24 VAL B N 1
ATOM 2638 C CA . VAL B 1 24 ? -12.086 -27.125 -8.438 1 97.81 24 VAL B CA 1
ATOM 2639 C C . VAL B 1 24 ? -12.68 -25.719 -8.492 1 97.81 24 VAL B C 1
ATOM 2641 O O . VAL B 1 24 ? -12.531 -24.938 -7.551 1 97.81 24 VAL B O 1
ATOM 2644 N N . SER B 1 25 ? -13.305 -25.344 -9.594 1 97.5 25 SER B N 1
ATOM 2645 C CA . SER B 1 25 ? -14.172 -24.188 -9.734 1 97.5 25 SER B CA 1
ATOM 2646 C C . SER B 1 25 ? -15.453 -24.531 -10.484 1 97.5 25 SER B C 1
ATOM 2648 O O . SER B 1 25 ? -15.414 -25.234 -11.5 1 97.5 25 SER B O 1
ATOM 2650 N N . CYS B 1 26 ? -16.594 -24.156 -9.984 1 97.31 26 CYS B N 1
ATOM 2651 C CA . CYS B 1 26 ? -17.859 -24.469 -10.633 1 97.31 26 CYS B CA 1
ATOM 2652 C C . CYS B 1 26 ? -18.969 -23.547 -10.133 1 97.31 26 CYS B C 1
ATOM 2654 O O . CYS B 1 26 ? -18.766 -22.781 -9.188 1 97.31 26 CYS B O 1
ATOM 2656 N N . PRO B 1 27 ? -20.078 -23.516 -10.906 1 95.94 27 PRO B N 1
ATOM 2657 C CA . PRO B 1 27 ? -21.219 -22.797 -10.328 1 95.94 27 PRO B CA 1
ATOM 2658 C C . PRO B 1 27 ? -21.609 -23.312 -8.945 1 95.94 27 PRO B C 1
ATOM 2660 O O . PRO B 1 27 ? -21.656 -24.531 -8.734 1 95.94 27 PRO B O 1
ATOM 2663 N N . ASP B 1 28 ? -21.875 -22.438 -8.047 1 93.94 28 ASP B N 1
ATOM 2664 C CA . ASP B 1 28 ? -22.172 -22.844 -6.676 1 93.94 28 ASP B CA 1
ATOM 2665 C C . ASP B 1 28 ? -23.531 -23.516 -6.574 1 93.94 28 ASP B C 1
ATOM 2667 O O . ASP B 1 28 ? -24.484 -23.094 -7.219 1 93.94 28 ASP B O 1
ATOM 2671 N N . GLN B 1 29 ? -23.656 -24.594 -5.82 1 92.5 29 GLN B N 1
ATOM 2672 C CA . GLN B 1 29 ? -24.875 -25.344 -5.523 1 92.5 29 GLN B CA 1
ATOM 2673 C C . GLN B 1 29 ? -24.641 -26.312 -4.367 1 92.5 29 GLN B C 1
ATOM 2675 O O . GLN B 1 29 ? -23.516 -26.672 -4.07 1 92.5 29 GLN B O 1
ATOM 2680 N N . PRO B 1 30 ? -25.688 -26.594 -3.734 1 92.56 30 PRO B N 1
ATOM 2681 C CA . PRO B 1 30 ? -25.531 -27.531 -2.617 1 92.56 30 PRO B CA 1
ATOM 2682 C C . PRO B 1 30 ? -24.953 -28.875 -3.051 1 92.56 30 PRO B C 1
ATOM 2684 O O . PRO B 1 30 ? -25.266 -29.359 -4.148 1 92.56 30 PRO B O 1
ATOM 2687 N N . GLY B 1 31 ? -24.062 -29.453 -2.127 1 94.25 31 GLY B N 1
ATOM 2688 C CA . GLY B 1 31 ? -23.656 -30.844 -2.314 1 94.25 31 GLY B CA 1
ATOM 2689 C C . GLY B 1 31 ? -22.266 -30.984 -2.887 1 94.25 31 GLY B C 1
ATOM 2690 O O . GLY B 1 31 ? -21.734 -32.094 -2.975 1 94.25 31 GLY B O 1
ATOM 2691 N N . ILE B 1 32 ? -21.609 -29.953 -3.295 1 94.44 32 ILE B N 1
ATOM 2692 C CA . ILE B 1 32 ? -20.328 -30.016 -3.979 1 94.44 32 ILE B CA 1
ATOM 2693 C C . ILE B 1 32 ? -19.266 -30.609 -3.049 1 94.44 32 ILE B C 1
ATOM 2695 O O . ILE B 1 32 ? -18.609 -31.594 -3.4 1 94.44 32 ILE B O 1
ATOM 2699 N N . VAL B 1 33 ? -19.156 -30.016 -1.871 1 94.75 33 VAL B N 1
ATOM 2700 C CA . VAL B 1 33 ? -18.141 -30.469 -0.923 1 94.75 33 VAL B CA 1
ATOM 2701 C C . VAL B 1 33 ? -18.391 -31.922 -0.535 1 94.75 33 VAL B C 1
ATOM 2703 O O . VAL B 1 33 ? -17.453 -32.719 -0.452 1 94.75 33 VAL B O 1
ATOM 2706 N N . SER B 1 34 ? -19.641 -32.25 -0.361 1 96.31 34 SER B N 1
ATOM 2707 C CA . SER B 1 34 ? -20.016 -33.594 -0.02 1 96.31 34 SER B CA 1
ATOM 2708 C C . SER B 1 34 ? -19.609 -34.562 -1.126 1 96.31 34 SER B C 1
ATOM 2710 O O . SER B 1 34 ? -19.047 -35.625 -0.854 1 96.31 34 SER B O 1
ATOM 2712 N N . ALA B 1 35 ? -19.891 -34.219 -2.33 1 97 35 ALA B N 1
ATOM 2713 C CA . ALA B 1 35 ? -19.594 -35.062 -3.473 1 97 35 ALA B CA 1
ATOM 2714 C C . ALA B 1 35 ? -18.078 -35.281 -3.609 1 97 35 ALA B C 1
ATOM 2716 O O . ALA B 1 35 ? -17.625 -36.406 -3.818 1 97 35 ALA B O 1
ATOM 2717 N N . VAL B 1 36 ? -17.297 -34.219 -3.467 1 97.38 36 VAL B N 1
ATOM 2718 C CA . VAL B 1 36 ? -15.852 -34.312 -3.648 1 97.38 36 VAL B CA 1
ATOM 2719 C C . VAL B 1 36 ? -15.227 -35.094 -2.502 1 97.38 36 VAL B C 1
ATOM 2721 O O . VAL B 1 36 ? -14.359 -35.938 -2.725 1 97.38 36 VAL B O 1
ATOM 2724 N N . SER B 1 37 ? -15.719 -34.812 -1.246 1 96.88 37 SER B N 1
ATOM 2725 C CA . SER B 1 37 ? -15.18 -35.531 -0.087 1 96.88 37 SER B CA 1
ATOM 2726 C C . SER B 1 37 ? -15.523 -37 -0.135 1 96.88 37 SER B C 1
ATOM 2728 O O . SER B 1 37 ? -14.695 -37.844 0.207 1 96.88 37 SER B O 1
ATOM 2730 N N . ALA B 1 38 ? -16.734 -37.281 -0.551 1 96.88 38 ALA B N 1
ATOM 2731 C CA . ALA B 1 38 ? -17.156 -38.688 -0.69 1 96.88 38 ALA B CA 1
ATOM 2732 C C . ALA B 1 38 ? -16.312 -39.406 -1.75 1 96.88 38 ALA B C 1
ATOM 2734 O O . ALA B 1 38 ? -15.914 -40.562 -1.562 1 96.88 38 ALA B O 1
ATOM 2735 N N . PHE B 1 39 ? -16.141 -38.812 -2.793 1 97.38 39 PHE B N 1
ATOM 2736 C CA . PHE B 1 39 ? -15.32 -39.344 -3.869 1 97.38 39 PHE B CA 1
ATOM 2737 C C . PHE B 1 39 ? -13.938 -39.719 -3.355 1 97.38 39 PHE B C 1
ATOM 2739 O O . PHE B 1 39 ? -13.461 -40.844 -3.588 1 97.38 39 PHE B O 1
ATOM 2746 N N . LEU B 1 40 ? -13.266 -38.75 -2.67 1 97.31 40 LEU B N 1
ATOM 2747 C CA . LEU B 1 40 ? -11.914 -38.969 -2.162 1 97.31 40 LEU B CA 1
ATOM 2748 C C . LEU B 1 40 ? -11.914 -40.125 -1.159 1 97.31 40 LEU B C 1
ATOM 2750 O O . LEU B 1 40 ? -11.023 -40.969 -1.201 1 97.31 40 LEU B O 1
ATOM 2754 N N . PHE B 1 41 ? -12.922 -40.156 -0.332 1 96.69 41 PHE B N 1
ATOM 2755 C CA . PHE B 1 41 ? -13.055 -41.219 0.658 1 96.69 41 PHE B CA 1
ATOM 2756 C C . PHE B 1 41 ? -13.195 -42.562 -0.02 1 96.69 41 PHE B C 1
ATOM 2758 O O . PHE B 1 41 ? -12.508 -43.531 0.346 1 96.69 41 PHE B O 1
ATOM 2765 N N . GLU B 1 42 ? -14.031 -42.656 -0.985 1 96.75 42 GLU B N 1
ATOM 2766 C CA . GLU B 1 42 ? -14.328 -43.906 -1.697 1 96.75 42 GLU B CA 1
ATOM 2767 C C . GLU B 1 42 ? -13.086 -44.438 -2.393 1 96.75 42 GLU B C 1
ATOM 2769 O O . GLU B 1 42 ? -12.977 -45.656 -2.619 1 96.75 42 GLU B O 1
ATOM 2774 N N . HIS B 1 43 ? -12.211 -43.594 -2.652 1 96.25 43 HIS B N 1
ATOM 2775 C CA . HIS B 1 43 ? -11.008 -44.031 -3.359 1 96.25 43 HIS B CA 1
ATOM 2776 C C . HIS B 1 43 ? -9.82 -44.156 -2.408 1 96.25 43 HIS B C 1
ATOM 2778 O O . HIS B 1 43 ? -8.672 -44.125 -2.846 1 96.25 43 HIS B O 1
ATOM 2784 N N . GLY B 1 44 ? -10.086 -44.094 -1.126 1 95.44 44 GLY B N 1
ATOM 2785 C CA . GLY B 1 44 ? -9.086 -44.375 -0.116 1 95.44 44 GLY B CA 1
ATOM 2786 C C . GLY B 1 44 ? -8.195 -43.188 0.194 1 95.44 44 GLY B C 1
ATOM 2787 O O . GLY B 1 44 ? -7.074 -43.344 0.684 1 95.44 44 GLY B O 1
ATOM 2788 N N . ALA B 1 45 ? -8.617 -42.031 -0.153 1 97.19 45 ALA B N 1
ATOM 2789 C CA . ALA B 1 45 ? -7.824 -40.844 0.095 1 97.19 45 ALA B CA 1
ATOM 2790 C C . ALA B 1 45 ? -8.172 -40.219 1.446 1 97.19 45 ALA B C 1
ATOM 2792 O O . ALA B 1 45 ? -9.289 -40.375 1.945 1 97.19 45 ALA B O 1
ATOM 2793 N N . ASN B 1 46 ? -7.16 -39.594 2.104 1 97.31 46 ASN B N 1
ATOM 2794 C CA . ASN B 1 46 ? -7.316 -38.844 3.336 1 97.31 46 ASN B CA 1
ATOM 2795 C C . ASN B 1 46 ? -7.055 -37.344 3.109 1 97.31 46 ASN B C 1
ATOM 2797 O O . ASN B 1 46 ? -5.945 -36.969 2.742 1 97.31 46 ASN B O 1
ATOM 2801 N N . ILE B 1 47 ? -8.023 -36.531 3.35 1 96.31 47 ILE B N 1
ATOM 2802 C CA . ILE B 1 47 ? -7.902 -35.094 3.121 1 96.31 47 ILE B CA 1
ATOM 2803 C C . ILE B 1 47 ? -6.977 -34.5 4.168 1 96.31 47 ILE B C 1
ATOM 2805 O O . ILE B 1 47 ? -7.195 -34.656 5.371 1 96.31 47 ILE B O 1
ATOM 2809 N N . ILE B 1 48 ? -5.992 -33.812 3.795 1 95.62 48 ILE B N 1
ATOM 2810 C CA . ILE B 1 48 ? -5.004 -33.156 4.652 1 95.62 48 ILE B CA 1
ATOM 2811 C C . ILE B 1 48 ? -5.375 -31.688 4.848 1 95.62 48 ILE B C 1
ATOM 2813 O O . ILE B 1 48 ? -5.301 -31.172 5.965 1 95.62 48 ILE B O 1
ATOM 2817 N N . GLU B 1 49 ? -5.676 -31.031 3.795 1 95.5 49 GLU B N 1
ATOM 2818 C CA . GLU B 1 49 ? -6.059 -29.625 3.781 1 95.5 49 GLU B CA 1
ATOM 2819 C C . GLU B 1 49 ? -7.223 -29.375 2.826 1 95.5 49 GLU B C 1
ATOM 2821 O O . GLU B 1 49 ? -7.273 -29.953 1.738 1 95.5 49 GLU B O 1
ATOM 2826 N N . SER B 1 50 ? -8.164 -28.594 3.285 1 95.69 50 SER B N 1
ATOM 2827 C CA . SER B 1 50 ? -9.32 -28.234 2.471 1 95.69 50 SER B CA 1
ATOM 2828 C C . SER B 1 50 ? -9.664 -26.75 2.619 1 95.69 50 SER B C 1
ATOM 2830 O O . SER B 1 50 ? -9.953 -26.281 3.725 1 95.69 50 SER B O 1
ATOM 2832 N N . ASN B 1 51 ? -9.539 -26.031 1.529 1 95.06 51 ASN B N 1
ATOM 2833 C CA . ASN B 1 51 ? -9.883 -24.609 1.479 1 95.06 51 ASN B CA 1
ATOM 2834 C C . ASN B 1 51 ? -10.977 -24.328 0.453 1 95.06 51 ASN B C 1
ATOM 2836 O O . ASN B 1 51 ? -10.891 -24.797 -0.687 1 95.06 51 ASN B O 1
ATOM 2840 N N . GLN B 1 52 ? -12.008 -23.688 0.843 1 92.81 52 GLN B N 1
ATOM 2841 C CA . GLN B 1 52 ? -13.094 -23.406 -0.085 1 92.81 52 GLN B CA 1
ATOM 2842 C C . GLN B 1 52 ? -13.516 -21.938 -0.01 1 92.81 52 GLN B C 1
ATOM 2844 O O . GLN B 1 52 ? -13.344 -21.297 1.026 1 92.81 52 GLN B O 1
ATOM 2849 N N . TYR B 1 53 ? -14.062 -21.422 -1.154 1 93.06 53 TYR B N 1
ATOM 2850 C CA . TYR B 1 53 ? -14.562 -20.062 -1.271 1 93.06 53 TYR B CA 1
ATOM 2851 C C . TYR B 1 53 ? -15.68 -19.969 -2.303 1 93.06 53 TYR B C 1
ATOM 2853 O O . TYR B 1 53 ? -15.641 -20.672 -3.324 1 93.06 53 TYR B O 1
ATOM 2861 N N . THR B 1 54 ? -16.672 -19.188 -1.931 1 92.56 54 THR B N 1
ATOM 2862 C CA . THR B 1 54 ? -17.719 -18.906 -2.902 1 92.56 54 THR B CA 1
ATOM 2863 C C . THR B 1 54 ? -17.922 -17.406 -3.076 1 92.56 54 THR B C 1
ATOM 2865 O O . THR B 1 54 ? -17.859 -16.641 -2.104 1 92.56 54 THR B O 1
ATOM 2868 N N . THR B 1 55 ? -18.141 -16.875 -4.324 1 88.31 55 THR B N 1
ATOM 2869 C CA . THR B 1 55 ? -18.375 -15.469 -4.594 1 88.31 55 THR B CA 1
ATOM 2870 C C . THR B 1 55 ? -19.75 -15.047 -4.113 1 88.31 55 THR B C 1
ATOM 2872 O O . THR B 1 55 ? -19.969 -13.883 -3.752 1 88.31 55 THR B O 1
ATOM 2875 N N . ASP B 1 56 ? -20.719 -15.828 -4.281 1 83.5 56 ASP B N 1
ATOM 2876 C CA . ASP B 1 56 ? -22.109 -15.641 -3.859 1 83.5 56 ASP B CA 1
ATOM 2877 C C . ASP B 1 56 ? -22.797 -16.984 -3.645 1 83.5 56 ASP B C 1
ATOM 2879 O O . ASP B 1 56 ? -22.812 -17.828 -4.539 1 83.5 56 ASP B O 1
ATOM 2883 N N . PRO B 1 57 ? -23.359 -17.062 -2.52 1 74 57 PRO B N 1
ATOM 2884 C CA . PRO B 1 57 ? -24 -18.359 -2.273 1 74 57 PRO B CA 1
ATOM 2885 C C . PRO B 1 57 ? -25.188 -18.609 -3.207 1 74 57 PRO B C 1
ATOM 2887 O O . PRO B 1 57 ? -25.547 -19.766 -3.449 1 74 57 PRO B O 1
ATOM 2890 N N . GLU B 1 58 ? -25.719 -17.547 -3.588 1 78.5 58 GLU B N 1
ATOM 2891 C CA . GLU B 1 58 ? -26.859 -17.688 -4.5 1 78.5 58 GLU B CA 1
ATOM 2892 C C . GLU B 1 58 ? -26.453 -17.344 -5.93 1 78.5 58 GLU B C 1
ATOM 2894 O O . GLU B 1 58 ? -26.453 -16.156 -6.312 1 78.5 58 GLU B O 1
ATOM 2899 N N . GLY B 1 59 ? -26.047 -18.422 -6.605 1 77.56 59 GLY B N 1
ATOM 2900 C CA . GLY B 1 59 ? -25.812 -18.219 -8.023 1 77.56 59 GLY B CA 1
ATOM 2901 C C . GLY B 1 59 ? -24.375 -17.828 -8.344 1 77.56 59 GLY B C 1
ATOM 2902 O O . GLY B 1 59 ? -24.078 -17.422 -9.469 1 77.56 59 GLY B O 1
ATOM 2903 N N . GLY B 1 60 ? -23.562 -17.844 -7.418 1 91 60 GLY B N 1
ATOM 2904 C CA . GLY B 1 60 ? -22.172 -17.453 -7.664 1 91 60 GLY B CA 1
ATOM 2905 C C . GLY B 1 60 ? -21.281 -18.625 -8.055 1 91 60 GLY B C 1
ATOM 2906 O O . GLY B 1 60 ? -21.766 -19.641 -8.555 1 91 60 GLY B O 1
ATOM 2907 N N . ARG B 1 61 ? -20.031 -18.391 -8.055 1 94.81 61 ARG B N 1
ATOM 2908 C CA . ARG B 1 61 ? -19.031 -19.406 -8.414 1 94.81 61 ARG B CA 1
ATOM 2909 C C . ARG B 1 61 ? -18.359 -19.969 -7.168 1 94.81 61 ARG B C 1
ATOM 2911 O O . ARG B 1 61 ? -18.078 -19.234 -6.219 1 94.81 61 ARG B O 1
ATOM 2918 N N . PHE B 1 62 ? -18.156 -21.297 -7.145 1 95.69 62 PHE B N 1
ATOM 2919 C CA . PHE B 1 62 ? -17.562 -22.047 -6.047 1 95.69 62 PHE B CA 1
ATOM 2920 C C . PHE B 1 62 ? -16.141 -22.453 -6.383 1 95.69 62 PHE B C 1
ATOM 2922 O O . PHE B 1 62 ? -15.844 -22.859 -7.508 1 95.69 62 PHE B O 1
ATOM 2929 N N . PHE B 1 63 ? -15.164 -22.234 -5.367 1 97.31 63 PHE B N 1
ATOM 2930 C CA . PHE B 1 63 ? -13.758 -22.594 -5.523 1 97.31 63 PHE B CA 1
ATOM 2931 C C . PHE B 1 63 ? -13.305 -23.516 -4.402 1 97.31 63 PHE B C 1
ATOM 2933 O O . PHE B 1 63 ? -13.672 -23.328 -3.242 1 97.31 63 PHE B O 1
ATOM 2940 N N . LEU B 1 64 ? -12.492 -24.5 -4.742 1 96.94 64 LEU B N 1
ATOM 2941 C CA . LEU B 1 64 ? -12.062 -25.5 -3.768 1 96.94 64 LEU B CA 1
ATOM 2942 C C . LEU B 1 64 ? -10.641 -25.953 -4.051 1 96.94 64 LEU B C 1
ATOM 2944 O O . LEU B 1 64 ? -10.289 -26.219 -5.203 1 96.94 64 LEU B O 1
ATOM 2948 N N . ARG B 1 65 ? -9.797 -25.938 -3.07 1 97.75 65 ARG B N 1
ATOM 2949 C CA . ARG B 1 65 ? -8.492 -26.578 -3.098 1 97.75 65 ARG B CA 1
ATOM 2950 C C . ARG B 1 65 ? -8.391 -27.656 -2.018 1 97.75 65 ARG B C 1
ATOM 2952 O O . ARG B 1 65 ? -8.602 -27.375 -0.837 1 97.75 65 ARG B O 1
ATOM 2959 N N . ILE B 1 66 ? -8.07 -28.859 -2.404 1 97.69 66 ILE B N 1
ATOM 2960 C CA . ILE B 1 66 ? -7.895 -29.953 -1.455 1 97.69 66 ILE B CA 1
ATOM 2961 C C . ILE B 1 66 ? -6.52 -30.578 -1.646 1 97.69 66 ILE B C 1
ATOM 2963 O O . ILE B 1 66 ? -6.102 -30.844 -2.775 1 97.69 66 ILE B O 1
ATOM 2967 N N . GLU B 1 67 ? -5.867 -30.672 -0.612 1 97.44 67 GLU B N 1
ATOM 2968 C CA . GLU B 1 67 ? -4.688 -31.531 -0.552 1 97.44 67 GLU B CA 1
ATOM 2969 C C . GLU B 1 67 ? -4.984 -32.812 0.212 1 97.44 67 GLU B C 1
ATOM 2971 O O . GLU B 1 67 ? -5.594 -32.781 1.284 1 97.44 67 GLU B O 1
ATOM 2976 N N . PHE B 1 68 ? -4.602 -33.969 -0.341 1 97.94 68 PHE B N 1
ATOM 2977 C CA . PHE B 1 68 ? -4.977 -35.219 0.274 1 97.94 68 PHE B CA 1
ATOM 2978 C C . PHE B 1 68 ? -3.869 -36.25 0.107 1 97.94 68 PHE B C 1
ATOM 2980 O O . PHE B 1 68 ? -3.01 -36.125 -0.766 1 97.94 68 PHE B O 1
ATOM 2987 N N . ASP B 1 69 ? -3.916 -37.219 1.028 1 97.94 69 ASP B N 1
ATOM 2988 C CA . ASP B 1 69 ? -3.061 -38.375 0.934 1 97.94 69 ASP B CA 1
ATOM 2989 C C . ASP B 1 69 ? -3.82 -39.562 0.34 1 97.94 69 ASP B C 1
ATOM 2991 O O . ASP B 1 69 ? -4.984 -39.781 0.675 1 97.94 69 ASP B O 1
ATOM 2995 N N . CYS B 1 70 ? -3.197 -40.25 -0.596 1 97.5 70 CYS B N 1
ATOM 2996 C CA . CYS B 1 70 ? -3.781 -41.438 -1.23 1 97.5 70 CYS B CA 1
ATOM 2997 C C . CYS B 1 70 ? -2.703 -42.438 -1.608 1 97.5 70 CYS B C 1
ATOM 2999 O O . CYS B 1 70 ? -1.93 -42.219 -2.539 1 97.5 70 CYS B O 1
ATOM 3001 N N . LYS B 1 71 ? -2.77 -43.594 -0.923 1 96.69 71 LYS B N 1
ATOM 3002 C CA . LYS B 1 71 ? -1.753 -44.625 -1.158 1 96.69 71 LYS B CA 1
ATOM 3003 C C . LYS B 1 71 ? -1.786 -45.094 -2.604 1 96.69 71 LYS B C 1
ATOM 3005 O O . LYS B 1 71 ? -2.844 -45.469 -3.115 1 96.69 71 LYS B O 1
ATOM 3010 N N . GLY B 1 72 ? -0.621 -45.062 -3.289 1 96.56 72 GLY B N 1
ATOM 3011 C CA . GLY B 1 72 ? -0.496 -45.531 -4.664 1 96.56 72 GLY B CA 1
ATOM 3012 C C . GLY B 1 72 ? -1.118 -44.594 -5.672 1 96.56 72 GLY B C 1
ATOM 3013 O O . GLY B 1 72 ? -1.556 -45 -6.742 1 96.56 72 GLY B O 1
ATOM 3014 N N . ILE B 1 73 ? -1.229 -43.375 -5.34 1 96.81 73 ILE B N 1
ATOM 3015 C CA . ILE B 1 73 ? -1.966 -42.406 -6.141 1 96.81 73 ILE B CA 1
ATOM 3016 C C . ILE B 1 73 ? -1.348 -42.312 -7.535 1 96.81 73 ILE B C 1
ATOM 3018 O O . ILE B 1 73 ? -2.057 -42.094 -8.523 1 96.81 73 ILE B O 1
ATOM 3022 N N . ARG B 1 74 ? -0.095 -42.438 -7.66 1 95.94 74 ARG B N 1
ATOM 3023 C CA . ARG B 1 74 ? 0.562 -42.344 -8.961 1 95.94 74 ARG B CA 1
ATOM 3024 C C . ARG B 1 74 ? -0.033 -43.312 -9.953 1 95.94 74 ARG B C 1
ATOM 3026 O O . ARG B 1 74 ? -0.331 -42.969 -11.094 1 95.94 74 ARG B O 1
ATOM 3033 N N . GLU B 1 75 ? -0.252 -44.5 -9.516 1 95.94 75 GLU B N 1
ATOM 3034 C CA . GLU B 1 75 ? -0.802 -45.531 -10.375 1 95.94 75 GLU B CA 1
ATOM 3035 C C . GLU B 1 75 ? -2.305 -45.375 -10.57 1 95.94 75 GLU B C 1
ATOM 3037 O O . GLU B 1 75 ? -2.855 -45.781 -11.594 1 95.94 75 GLU B O 1
ATOM 3042 N N . LYS B 1 76 ? -2.871 -44.75 -9.625 1 95.81 76 LYS B N 1
ATOM 3043 C CA . LYS B 1 76 ? -4.324 -44.594 -9.625 1 95.81 76 LYS B CA 1
ATOM 3044 C C . LYS B 1 76 ? -4.742 -43.281 -10.305 1 95.81 76 LYS B C 1
ATOM 3046 O O . LYS B 1 76 ? -5.934 -43.031 -10.5 1 95.81 76 LYS B O 1
ATOM 3051 N N . LYS B 1 77 ? -3.785 -42.5 -10.656 1 96.31 77 LYS B N 1
ATOM 3052 C CA . LYS B 1 77 ? -4.047 -41.094 -11.039 1 96.31 77 LYS B CA 1
ATOM 3053 C C . LYS B 1 77 ? -5.039 -41.031 -12.203 1 96.31 77 LYS B C 1
ATOM 3055 O O . LYS B 1 77 ? -6.031 -40.312 -12.133 1 96.31 77 LYS B O 1
ATOM 3060 N N . GLU B 1 78 ? -4.801 -41.812 -13.273 1 96.31 78 GLU B N 1
ATOM 3061 C CA . GLU B 1 78 ? -5.66 -41.75 -14.453 1 96.31 78 GLU B CA 1
ATOM 3062 C C . GLU B 1 78 ? -7.059 -42.281 -14.133 1 96.31 78 GLU B C 1
ATOM 3064 O O . GLU B 1 78 ? -8.055 -41.75 -14.625 1 96.31 78 GLU B O 1
ATOM 3069 N N . ASP B 1 79 ? -7.113 -43.281 -13.352 1 95.81 79 ASP B N 1
ATOM 3070 C CA . ASP B 1 79 ? -8.406 -43.812 -12.922 1 95.81 79 ASP B CA 1
ATOM 3071 C C . ASP B 1 79 ? -9.164 -42.781 -12.094 1 95.81 79 ASP B C 1
ATOM 3073 O O . ASP B 1 79 ? -10.383 -42.625 -12.242 1 95.81 79 ASP B O 1
ATOM 3077 N N . LEU B 1 80 ? -8.453 -42.188 -11.211 1 96.88 80 LEU B N 1
ATOM 3078 C CA . LEU B 1 80 ? -9.055 -41.125 -10.383 1 96.88 80 LEU B CA 1
ATOM 3079 C C . LEU B 1 80 ? -9.609 -40 -11.25 1 96.88 80 LEU B C 1
ATOM 3081 O O . LEU B 1 80 ? -10.711 -39.5 -11.008 1 96.88 80 LEU B O 1
ATOM 3085 N N . LYS B 1 81 ? -8.836 -39.594 -12.227 1 97.56 81 LYS B N 1
ATOM 3086 C CA . LYS B 1 81 ? -9.266 -38.531 -13.133 1 97.56 81 LYS B CA 1
ATOM 3087 C C . LYS B 1 81 ? -10.539 -38.906 -13.875 1 97.56 81 LYS B C 1
ATOM 3089 O O . LYS B 1 81 ? -11.461 -38.094 -14 1 97.56 81 LYS B O 1
ATOM 3094 N N . GLN B 1 82 ? -10.57 -40.094 -14.32 1 97.06 82 GLN B N 1
ATOM 3095 C CA . GLN B 1 82 ? -11.75 -40.594 -15.047 1 97.06 82 GLN B CA 1
ATOM 3096 C C . GLN B 1 82 ? -12.969 -40.625 -14.141 1 97.06 82 GLN B C 1
ATOM 3098 O O . GLN B 1 82 ? -14.062 -40.219 -14.539 1 97.06 82 GLN B O 1
ATOM 3103 N N . ALA B 1 83 ? -12.711 -41.125 -13.008 1 96.88 83 ALA B N 1
ATOM 3104 C CA . ALA B 1 83 ? -13.812 -41.25 -12.055 1 96.88 83 ALA B CA 1
ATOM 3105 C C . ALA B 1 83 ? -14.312 -39.844 -11.641 1 96.88 83 ALA B C 1
ATOM 3107 O O . ALA B 1 83 ? -15.523 -39.656 -11.5 1 96.88 83 ALA B O 1
ATOM 3108 N N . PHE B 1 84 ? -13.422 -39 -11.438 1 97.88 84 PHE B N 1
ATOM 3109 C CA . PHE B 1 84 ? -13.797 -37.656 -10.984 1 97.88 84 PHE B CA 1
ATOM 3110 C C . PHE B 1 84 ? -14.5 -36.875 -12.094 1 97.88 84 PHE B C 1
ATOM 3112 O O . PHE B 1 84 ? -15.297 -35.969 -11.82 1 97.88 84 PHE B O 1
ATOM 3119 N N . ALA B 1 85 ? -14.156 -37.156 -13.328 1 97.5 85 ALA B N 1
ATOM 3120 C CA . ALA B 1 85 ? -14.75 -36.469 -14.477 1 97.5 85 ALA B CA 1
ATOM 3121 C C . ALA B 1 85 ? -16.266 -36.562 -14.438 1 97.5 85 ALA B C 1
ATOM 3123 O O . ALA B 1 85 ? -16.969 -35.625 -14.859 1 97.5 85 ALA B O 1
ATOM 3124 N N . LEU B 1 86 ? -16.766 -37.594 -13.93 1 95.38 86 LEU B N 1
ATOM 3125 C CA . LEU B 1 86 ? -18.219 -37.781 -13.828 1 95.38 86 LEU B CA 1
ATOM 3126 C C . LEU B 1 86 ? -18.812 -36.781 -12.828 1 95.38 86 LEU B C 1
ATOM 3128 O O . LEU B 1 86 ? -19.859 -36.188 -13.086 1 95.38 86 LEU B O 1
ATOM 3132 N N . ILE B 1 87 ? -18.156 -36.688 -11.773 1 96.62 87 ILE B N 1
ATOM 3133 C CA . ILE B 1 87 ? -18.578 -35.719 -10.766 1 96.62 87 ILE B CA 1
ATOM 3134 C C . ILE B 1 87 ? -18.469 -34.281 -11.32 1 96.62 87 ILE B C 1
ATOM 3136 O O . ILE B 1 87 ? -19.375 -33.469 -11.133 1 96.62 87 ILE B O 1
ATOM 3140 N N . ALA B 1 88 ? -17.328 -34.031 -12.008 1 98 88 ALA B N 1
ATOM 3141 C CA . ALA B 1 88 ? -17.078 -32.719 -12.594 1 98 88 ALA B CA 1
ATOM 3142 C C . ALA B 1 88 ? -18.156 -32.344 -13.602 1 98 88 ALA B C 1
ATOM 3144 O O . ALA B 1 88 ? -18.578 -31.188 -13.672 1 98 88 ALA B O 1
ATOM 3145 N N . GLN B 1 89 ? -18.562 -33.312 -14.336 1 97.38 89 GLN B N 1
ATOM 3146 C CA . GLN B 1 89 ? -19.625 -33.062 -15.32 1 97.38 89 GLN B CA 1
ATOM 3147 C C . GLN B 1 89 ? -20.953 -32.719 -14.641 1 97.38 89 GLN B C 1
ATOM 3149 O O . GLN B 1 89 ? -21.672 -31.828 -15.086 1 97.38 89 GLN B O 1
ATOM 3154 N N . THR B 1 90 ? -21.234 -33.438 -13.617 1 96.81 90 THR B N 1
ATOM 3155 C CA . THR B 1 90 ? -22.484 -33.25 -12.883 1 96.81 90 THR B CA 1
ATOM 3156 C C . THR B 1 90 ? -22.594 -31.812 -12.352 1 96.81 90 THR B C 1
ATOM 3158 O O . THR B 1 90 ? -23.656 -31.203 -12.406 1 96.81 90 THR B O 1
ATOM 3161 N N . PHE B 1 91 ? -21.5 -31.328 -11.906 1 96.81 91 PHE B N 1
ATOM 3162 C CA . PHE B 1 91 ? -21.531 -30.031 -11.234 1 96.81 91 PHE B CA 1
ATOM 3163 C C . PHE B 1 91 ? -20.969 -28.938 -12.141 1 96.81 91 PHE B C 1
ATOM 3165 O O . PHE B 1 91 ? -20.844 -27.781 -11.719 1 96.81 91 PHE B O 1
ATOM 3172 N N . GLY B 1 92 ? -20.578 -29.281 -13.391 1 97.31 92 GLY B N 1
ATOM 3173 C CA . GLY B 1 92 ? -20 -28.297 -14.305 1 97.31 92 GLY B CA 1
ATOM 3174 C C . GLY B 1 92 ? -18.672 -27.766 -13.836 1 97.31 92 GLY B C 1
ATOM 3175 O O . GLY B 1 92 ? -18.438 -26.547 -13.836 1 97.31 92 GLY B O 1
ATOM 3176 N N . MET B 1 93 ? -17.781 -28.641 -13.375 1 97.56 93 MET B N 1
ATOM 3177 C CA . MET B 1 93 ? -16.516 -28.234 -12.75 1 97.56 93 MET B CA 1
ATOM 3178 C C . MET B 1 93 ? -15.445 -28 -13.805 1 97.56 93 MET B C 1
ATOM 3180 O O . MET B 1 93 ? -15.336 -28.75 -14.773 1 97.56 93 MET B O 1
ATOM 3184 N N . THR B 1 94 ? -14.789 -26.859 -13.672 1 97.44 94 THR B N 1
ATOM 3185 C CA . THR B 1 94 ? -13.406 -26.797 -14.125 1 97.44 94 THR B CA 1
ATOM 3186 C C . THR B 1 94 ? -12.453 -27.281 -13.039 1 97.44 94 THR B C 1
ATOM 3188 O O . THR B 1 94 ? -12.547 -26.844 -11.891 1 97.44 94 THR B O 1
ATOM 3191 N N . TRP B 1 95 ? -11.594 -28.266 -13.344 1 97.38 95 TRP B N 1
ATOM 3192 C CA . TRP B 1 95 ? -10.844 -28.875 -12.25 1 97.38 95 TRP B CA 1
ATOM 3193 C C . TRP B 1 95 ? -9.5 -29.406 -12.742 1 97.38 95 TRP B C 1
ATOM 3195 O O . TRP B 1 95 ? -9.258 -29.5 -13.953 1 97.38 95 TRP B O 1
ATOM 3205 N N . SER B 1 96 ? -8.633 -29.578 -11.812 1 97.19 96 SER B N 1
ATOM 3206 C CA . SER B 1 96 ? -7.352 -30.219 -12.094 1 97.19 96 SER B CA 1
ATOM 3207 C C . SER B 1 96 ? -6.898 -31.094 -10.93 1 97.19 96 SER B C 1
ATOM 3209 O O . SER B 1 96 ? -7.207 -30.797 -9.773 1 97.19 96 SER B O 1
ATOM 3211 N N . LEU B 1 97 ? -6.293 -32.188 -11.203 1 97.62 97 LEU B N 1
ATOM 3212 C CA . LEU B 1 97 ? -5.672 -33.062 -10.234 1 97.62 97 LEU B CA 1
ATOM 3213 C C . LEU B 1 97 ? -4.172 -33.188 -10.484 1 97.62 97 LEU B C 1
ATOM 3215 O O . LEU B 1 97 ? -3.748 -33.5 -11.594 1 97.62 97 LEU B O 1
ATOM 3219 N N . SER B 1 98 ? -3.441 -32.812 -9.508 1 96.94 98 SER B N 1
ATOM 3220 C CA . SER B 1 98 ? -1.988 -32.906 -9.625 1 96.94 98 SER B CA 1
ATOM 3221 C C . SER B 1 98 ? -1.383 -33.656 -8.461 1 96.94 98 SER B C 1
ATOM 3223 O O . SER B 1 98 ? -2.002 -33.812 -7.406 1 96.94 98 SER B O 1
ATOM 3225 N N . LEU B 1 99 ? -0.24 -34.25 -8.719 1 97.31 99 LEU B N 1
ATOM 3226 C CA . LEU B 1 99 ? 0.523 -34.906 -7.656 1 97.31 99 LEU B CA 1
ATOM 3227 C C . LEU B 1 99 ? 1.58 -33.969 -7.09 1 97.31 99 LEU B C 1
ATOM 3229 O O . LEU B 1 99 ? 2.275 -33.281 -7.844 1 97.31 99 LEU B O 1
ATOM 3233 N N . ALA B 1 100 ? 1.683 -33.938 -5.758 1 95.56 100 ALA B N 1
ATOM 3234 C CA . ALA B 1 100 ? 2.652 -33.062 -5.109 1 95.56 100 ALA B CA 1
ATOM 3235 C C . ALA B 1 100 ? 4.082 -33.438 -5.48 1 95.56 100 ALA B C 1
ATOM 3237 O O . ALA B 1 100 ? 4.98 -32.594 -5.488 1 95.56 100 ALA B O 1
ATOM 3238 N N . SER B 1 101 ? 4.262 -34.688 -5.836 1 95.94 101 SER B N 1
ATOM 3239 C CA . SER B 1 101 ? 5.59 -35.219 -6.156 1 95.94 101 SER B CA 1
ATOM 3240 C C . SER B 1 101 ? 5.988 -34.875 -7.586 1 95.94 101 SER B C 1
ATOM 3242 O O . SER B 1 101 ? 7.152 -35 -7.961 1 95.94 101 SER B O 1
ATOM 3244 N N . GLU B 1 102 ? 5.012 -34.5 -8.383 1 95.81 102 GLU B N 1
ATOM 3245 C CA . GLU B 1 102 ? 5.297 -34.031 -9.734 1 95.81 102 GLU B CA 1
ATOM 3246 C C . GLU B 1 102 ? 5.621 -32.531 -9.758 1 95.81 102 GLU B C 1
ATOM 3248 O O . GLU B 1 102 ? 4.734 -31.703 -9.961 1 95.81 102 GLU B O 1
ATOM 3253 N N . LEU B 1 103 ? 6.898 -32.281 -9.625 1 96.75 103 LEU B N 1
ATOM 3254 C CA . LEU B 1 103 ? 7.332 -30.891 -9.523 1 96.75 103 LEU B CA 1
ATOM 3255 C C . LEU B 1 103 ? 7.141 -30.156 -10.844 1 96.75 103 LEU B C 1
ATOM 3257 O O . LEU B 1 103 ? 7.414 -30.703 -11.914 1 96.75 103 LEU B O 1
ATOM 3261 N N . LYS B 1 104 ? 6.641 -28.969 -10.805 1 97.94 104 LYS B N 1
ATOM 3262 C CA . LYS B 1 104 ? 6.457 -28.141 -11.992 1 97.94 104 LYS B CA 1
ATOM 3263 C C . LYS B 1 104 ? 7.793 -27.641 -12.539 1 97.94 104 LYS B C 1
ATOM 3265 O O . LYS B 1 104 ? 8.719 -27.359 -11.773 1 97.94 104 LYS B O 1
ATOM 3270 N N . ARG B 1 105 ? 7.832 -27.609 -13.82 1 98.5 105 ARG B N 1
ATOM 3271 C CA . ARG B 1 105 ? 9.023 -27.125 -14.508 1 98.5 105 ARG B CA 1
ATOM 3272 C C . ARG B 1 105 ? 8.914 -25.641 -14.805 1 98.5 105 ARG B C 1
ATOM 3274 O O . ARG B 1 105 ? 8 -25.203 -15.508 1 98.5 105 ARG B O 1
ATOM 3281 N N . VAL B 1 106 ? 9.922 -24.859 -14.281 1 98.75 106 VAL B N 1
ATOM 3282 C CA . VAL B 1 106 ? 9.867 -23.406 -14.297 1 98.75 106 VAL B CA 1
ATOM 3283 C C . VAL B 1 106 ? 10.906 -22.859 -15.281 1 98.75 106 VAL B C 1
ATOM 3285 O O . VAL B 1 106 ? 12.047 -23.328 -15.297 1 98.75 106 VAL B O 1
ATOM 3288 N N . ALA B 1 107 ? 10.469 -21.969 -16.141 1 98.94 107 ALA B N 1
ATOM 3289 C CA . ALA B 1 107 ? 11.391 -21.125 -16.891 1 98.94 107 ALA B CA 1
ATOM 3290 C C . ALA B 1 107 ? 11.445 -19.719 -16.297 1 98.94 107 ALA B C 1
ATOM 3292 O O . ALA B 1 107 ? 10.414 -19.094 -16.062 1 98.94 107 ALA B O 1
ATOM 3293 N N . ILE B 1 108 ? 12.641 -19.25 -16.031 1 98.88 108 ILE B N 1
ATOM 3294 C CA . ILE B 1 108 ? 12.812 -17.906 -15.516 1 98.88 108 ILE B CA 1
ATOM 3295 C C . ILE B 1 108 ? 13.398 -17 -16.594 1 98.88 108 ILE B C 1
ATOM 3297 O O . ILE B 1 108 ? 14.453 -17.297 -17.156 1 98.88 108 ILE B O 1
ATOM 3301 N N . PHE B 1 109 ? 12.641 -15.969 -16.938 1 98.88 109 PHE B N 1
ATOM 3302 C CA . PHE B 1 109 ? 13.109 -14.914 -17.844 1 98.88 109 PHE B CA 1
ATOM 3303 C C . PHE B 1 109 ? 13.68 -13.75 -17.047 1 98.88 109 PHE B C 1
ATOM 3305 O O . PHE B 1 109 ? 13.055 -13.273 -16.094 1 98.88 109 PHE B O 1
ATOM 3312 N N . VAL B 1 110 ? 14.891 -13.32 -17.406 1 98.5 110 VAL B N 1
ATOM 3313 C CA . VAL B 1 110 ? 15.539 -12.273 -16.625 1 98.5 110 VAL B CA 1
ATOM 3314 C C . VAL B 1 110 ? 16.344 -11.359 -17.547 1 98.5 110 VAL B C 1
ATOM 3316 O O . VAL B 1 110 ? 16.812 -11.797 -18.594 1 98.5 110 VAL B O 1
ATOM 3319 N N . SER B 1 111 ? 16.453 -10.086 -17.188 1 97.06 111 SER B N 1
ATOM 3320 C CA . SER B 1 111 ? 17.312 -9.141 -17.906 1 97.06 111 SER B CA 1
ATOM 3321 C C . SER B 1 111 ? 18.594 -8.867 -17.125 1 97.06 111 SER B C 1
ATOM 3323 O O . SER B 1 111 ? 19.312 -9.797 -16.75 1 97.06 111 SER B O 1
ATOM 3325 N N . LYS B 1 112 ? 18.844 -7.547 -16.844 1 95.81 112 LYS B N 1
ATOM 3326 C CA . LYS B 1 112 ? 20.125 -7.168 -16.266 1 95.81 112 LYS B CA 1
ATOM 3327 C C . LYS B 1 112 ? 20.047 -7.172 -14.734 1 95.81 112 LYS B C 1
ATOM 3329 O O . LYS B 1 112 ? 21.047 -7.449 -14.062 1 95.81 112 LYS B O 1
ATOM 3334 N N . GLU B 1 113 ? 18.938 -6.832 -14.234 1 95.5 113 GLU B N 1
ATOM 3335 C CA . GLU B 1 113 ? 18.766 -6.797 -12.789 1 95.5 113 GLU B CA 1
ATOM 3336 C C . GLU B 1 113 ? 18.469 -8.188 -12.234 1 95.5 113 GLU B C 1
ATOM 3338 O O . GLU B 1 113 ? 17.422 -8.766 -12.539 1 95.5 113 GLU B O 1
ATOM 3343 N N . LEU B 1 114 ? 19.297 -8.703 -11.297 1 98 114 LEU B N 1
ATOM 3344 C CA . LEU B 1 114 ? 19.281 -10.125 -10.984 1 98 114 LEU B CA 1
ATOM 3345 C C . LEU B 1 114 ? 18.672 -10.367 -9.602 1 98 114 LEU B C 1
ATOM 3347 O O . LEU B 1 114 ? 18.562 -11.516 -9.156 1 98 114 LEU B O 1
ATOM 3351 N N . HIS B 1 115 ? 18.203 -9.352 -8.891 1 97.62 115 HIS B N 1
ATOM 3352 C CA . HIS B 1 115 ? 17.797 -9.5 -7.5 1 97.62 115 HIS B CA 1
ATOM 3353 C C . HIS B 1 115 ? 16.625 -10.469 -7.367 1 97.62 115 HIS B C 1
ATOM 3355 O O . HIS B 1 115 ? 16.594 -11.273 -6.438 1 97.62 115 HIS B O 1
ATOM 3361 N N . CYS B 1 116 ? 15.68 -10.406 -8.281 1 98.5 116 CYS B N 1
ATOM 3362 C CA . CYS B 1 116 ? 14.562 -11.344 -8.219 1 98.5 116 CYS B CA 1
ATOM 3363 C C . CYS B 1 116 ? 15.023 -12.758 -8.539 1 98.5 116 CYS B C 1
ATOM 3365 O O . CYS B 1 116 ? 14.578 -13.719 -7.906 1 98.5 116 CYS B O 1
ATOM 3367 N N . LEU B 1 117 ? 15.891 -12.891 -9.539 1 98.62 117 LEU B N 1
ATOM 3368 C CA . LEU B 1 117 ? 16.453 -14.203 -9.852 1 98.62 117 LEU B CA 1
ATOM 3369 C C . LEU B 1 117 ? 17.172 -14.789 -8.648 1 98.62 117 LEU B C 1
ATOM 3371 O O . LEU B 1 117 ? 16.953 -15.953 -8.297 1 98.62 117 LEU B O 1
ATOM 3375 N N . HIS B 1 118 ? 17.953 -13.977 -8.008 1 98.31 118 HIS B N 1
ATOM 3376 C CA . HIS B 1 11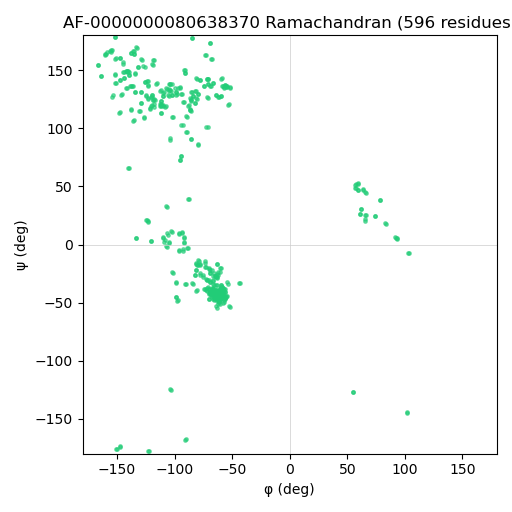8 ? 18.688 -14.43 -6.836 1 98.31 118 HIS B CA 1
ATOM 3377 C C . HIS B 1 118 ? 17.75 -14.93 -5.746 1 98.31 118 HIS B C 1
ATOM 3379 O O . HIS B 1 118 ? 18 -15.961 -5.117 1 98.31 118 HIS B O 1
ATOM 3385 N N . GLU B 1 119 ? 16.734 -14.188 -5.551 1 98.38 119 GLU B N 1
ATOM 3386 C CA . GLU B 1 119 ? 15.781 -14.578 -4.516 1 98.38 119 GLU B CA 1
ATOM 3387 C C . GLU B 1 119 ? 15.109 -15.906 -4.852 1 98.38 119 GLU B C 1
ATOM 3389 O O . GLU B 1 119 ? 14.969 -16.766 -3.988 1 98.38 119 GLU B O 1
ATOM 3394 N N . LEU B 1 120 ? 14.695 -16.078 -6.078 1 98.5 120 LEU B N 1
ATOM 3395 C CA . LEU B 1 120 ? 14.062 -17.312 -6.496 1 98.5 120 LEU B CA 1
ATOM 3396 C C . LEU B 1 120 ? 15.008 -18.5 -6.316 1 98.5 120 LEU B C 1
ATOM 3398 O O . LEU B 1 120 ? 14.594 -19.562 -5.832 1 98.5 120 LEU B O 1
ATOM 3402 N N . ILE B 1 121 ? 16.266 -18.297 -6.68 1 97.56 121 ILE B N 1
ATOM 3403 C CA . ILE B 1 121 ? 17.266 -19.359 -6.539 1 97.56 121 ILE B CA 1
ATOM 3404 C C . ILE B 1 121 ? 17.484 -19.672 -5.059 1 97.56 121 ILE B C 1
ATOM 3406 O O . ILE B 1 121 ? 17.578 -20.828 -4.672 1 97.56 121 ILE B O 1
ATOM 3410 N N . TRP B 1 122 ? 17.516 -18.625 -4.266 1 96.69 122 TRP B N 1
ATOM 3411 C CA . TRP B 1 122 ? 17.672 -18.828 -2.828 1 96.69 122 TRP B CA 1
ATOM 3412 C C . TRP B 1 122 ? 16.531 -19.641 -2.252 1 96.69 122 TRP B C 1
ATOM 3414 O O . TRP B 1 122 ? 16.75 -20.578 -1.482 1 96.69 122 TRP B O 1
ATOM 3424 N N . GLU B 1 123 ? 15.328 -19.219 -2.553 1 97 123 GLU B N 1
ATOM 3425 C CA . GLU B 1 123 ? 14.148 -19.938 -2.08 1 97 123 GLU B CA 1
ATOM 3426 C C . GLU B 1 123 ? 14.18 -21.391 -2.529 1 97 123 GLU B C 1
ATOM 3428 O O . GLU B 1 123 ? 13.781 -22.297 -1.78 1 97 123 GLU B O 1
ATOM 3433 N N . TRP B 1 124 ? 14.641 -21.578 -3.719 1 96.38 124 TRP B N 1
ATOM 3434 C CA . TRP B 1 124 ? 14.773 -22.922 -4.293 1 96.38 124 TRP B CA 1
ATOM 3435 C C . TRP B 1 124 ? 15.82 -23.734 -3.543 1 96.38 124 TRP B C 1
ATOM 3437 O O . TRP B 1 124 ? 15.555 -24.844 -3.105 1 96.38 124 TRP B O 1
ATOM 3447 N N . GLN B 1 125 ? 16.953 -23.188 -3.289 1 95 125 GLN B N 1
ATOM 3448 C CA . GLN B 1 125 ? 18.062 -23.859 -2.625 1 95 125 GLN B CA 1
ATOM 3449 C C . GLN B 1 125 ? 17.75 -24.125 -1.155 1 95 125 GLN B C 1
ATOM 3451 O O . GLN B 1 125 ? 18.172 -25.141 -0.593 1 95 125 GLN B O 1
ATOM 3456 N N . SER B 1 126 ? 17.016 -23.281 -0.58 1 93.56 126 SER B N 1
ATOM 3457 C CA . SER B 1 126 ? 16.672 -23.406 0.833 1 93.56 126 SER B CA 1
ATOM 3458 C C . SER B 1 126 ? 15.578 -24.453 1.042 1 93.56 126 SER B C 1
ATOM 3460 O O . SER B 1 126 ? 15.328 -24.875 2.17 1 93.56 126 SER B O 1
ATOM 3462 N N . GLY B 1 127 ? 14.883 -24.781 -0.038 1 93.25 127 GLY B N 1
ATOM 3463 C CA . GLY B 1 127 ? 13.805 -25.766 0.061 1 93.25 127 GLY B CA 1
ATOM 3464 C C . GLY B 1 127 ? 12.445 -25.125 0.306 1 93.25 127 GLY B C 1
ATOM 3465 O O . GLY B 1 127 ? 11.445 -25.828 0.465 1 93.25 127 GLY B O 1
ATOM 3466 N N . ASN B 1 128 ? 12.367 -23.859 0.283 1 94.12 128 ASN B N 1
ATOM 3467 C CA . ASN B 1 128 ? 11.109 -23.156 0.517 1 94.12 128 ASN B CA 1
ATOM 3468 C C . ASN B 1 128 ? 10.25 -23.125 -0.744 1 94.12 128 ASN B C 1
ATOM 3470 O O . ASN B 1 128 ? 9.039 -22.906 -0.667 1 94.12 128 ASN B O 1
ATOM 3474 N N . MET B 1 129 ? 10.836 -23.281 -1.856 1 94.69 129 MET B N 1
ATOM 3475 C CA . MET B 1 129 ? 10.156 -23.344 -3.148 1 94.69 129 MET B CA 1
ATOM 3476 C C . MET B 1 129 ? 10.555 -24.594 -3.914 1 94.69 129 MET B C 1
ATOM 3478 O O . MET B 1 129 ? 11.703 -24.719 -4.363 1 94.69 129 MET B O 1
ATOM 3482 N N . MET B 1 130 ? 9.672 -25.453 -4.023 1 95.12 130 MET B N 1
ATOM 3483 C CA . MET B 1 130 ? 10 -26.734 -4.633 1 95.12 130 MET B CA 1
ATOM 3484 C C . MET B 1 130 ? 9.5 -26.797 -6.074 1 95.12 130 MET B C 1
ATOM 3486 O O . MET B 1 130 ? 8.289 -26.859 -6.312 1 95.12 130 MET B O 1
ATOM 3490 N N . ALA B 1 131 ? 10.406 -26.781 -6.984 1 97.44 131 ALA B N 1
ATOM 3491 C CA . ALA B 1 131 ? 10.164 -26.828 -8.422 1 97.44 131 ALA B CA 1
ATOM 3492 C C . ALA B 1 131 ? 11.406 -27.297 -9.172 1 97.44 131 ALA B C 1
ATOM 3494 O O . ALA B 1 131 ? 12.477 -27.469 -8.578 1 97.44 131 ALA B O 1
ATOM 3495 N N . GLU B 1 132 ? 11.25 -27.672 -10.367 1 96.69 132 GLU B N 1
ATOM 3496 C CA . GLU B 1 132 ? 12.383 -27.859 -11.266 1 96.69 132 GLU B CA 1
ATOM 3497 C C . GLU B 1 132 ? 12.664 -26.594 -12.07 1 96.69 132 GLU B C 1
ATOM 3499 O O . GLU B 1 132 ? 11.898 -26.25 -12.977 1 96.69 132 GLU B O 1
ATOM 3504 N N . ILE B 1 133 ? 13.68 -25.875 -11.68 1 97.88 133 ILE B N 1
ATOM 3505 C CA . ILE B 1 133 ? 14.086 -24.75 -12.531 1 97.88 133 ILE B CA 1
ATOM 3506 C C . ILE B 1 133 ? 14.758 -25.297 -13.797 1 97.88 133 ILE B C 1
ATOM 3508 O O . ILE B 1 133 ? 15.945 -25.609 -13.789 1 97.88 133 ILE B O 1
ATOM 3512 N N . ALA B 1 134 ? 14.047 -25.344 -14.891 1 97.94 134 ALA B N 1
ATOM 3513 C CA . ALA B 1 134 ? 14.453 -26.078 -16.078 1 97.94 134 ALA B CA 1
ATOM 3514 C C . ALA B 1 134 ? 15.398 -25.25 -16.938 1 97.94 134 ALA B C 1
ATOM 3516 O O . ALA B 1 134 ? 16.266 -25.812 -17.625 1 97.94 134 ALA B O 1
ATOM 3517 N N . VAL B 1 135 ? 15.148 -23.969 -16.922 1 98.62 135 VAL B N 1
ATOM 3518 C CA . VAL B 1 135 ? 15.945 -23.125 -17.812 1 98.62 135 VAL B CA 1
ATOM 3519 C C . VAL B 1 135 ? 15.836 -21.672 -17.406 1 98.62 135 VAL B C 1
ATOM 3521 O O . VAL B 1 135 ? 14.805 -21.25 -16.875 1 98.62 135 VAL B O 1
ATOM 3524 N N . VAL B 1 136 ? 16.906 -20.922 -17.562 1 98.75 136 VAL B N 1
ATOM 3525 C CA . VAL B 1 136 ? 16.906 -19.469 -17.453 1 98.75 136 VAL B CA 1
ATOM 3526 C C . VAL B 1 136 ? 17.172 -18.844 -18.828 1 98.75 136 VAL B C 1
ATOM 3528 O O . VAL B 1 136 ? 18.125 -19.234 -19.5 1 98.75 136 VAL B O 1
ATOM 3531 N N . ILE B 1 137 ? 16.297 -18.016 -19.266 1 98.75 137 ILE B N 1
ATOM 3532 C CA . ILE B 1 137 ? 16.422 -17.312 -20.547 1 98.75 137 ILE B CA 1
ATOM 3533 C C . ILE B 1 137 ? 16.609 -15.828 -20.297 1 98.75 137 ILE B C 1
ATOM 3535 O O . ILE B 1 137 ? 15.906 -15.227 -19.484 1 98.75 137 ILE B O 1
ATOM 3539 N N . SER B 1 138 ? 17.578 -15.211 -20.953 1 98.5 138 SER B N 1
ATOM 3540 C CA . SER B 1 138 ? 17.875 -13.805 -20.719 1 98.5 138 SER B CA 1
ATOM 3541 C C . SER B 1 138 ? 18.234 -13.086 -22.016 1 98.5 138 SER B C 1
ATOM 3543 O O . SER B 1 138 ? 18.75 -13.703 -22.953 1 98.5 138 SER B O 1
ATOM 3545 N N . ASN B 1 139 ? 17.922 -11.828 -22.062 1 97.81 139 ASN B N 1
ATOM 3546 C CA . ASN B 1 139 ? 18.375 -10.992 -23.172 1 97.81 139 ASN B CA 1
ATOM 3547 C C . ASN B 1 139 ? 19.703 -10.312 -22.875 1 97.81 139 ASN B C 1
ATOM 3549 O O . ASN B 1 139 ? 20.141 -9.445 -23.625 1 97.81 139 ASN B O 1
ATOM 3553 N N . HIS B 1 140 ? 20.312 -10.656 -21.766 1 97.38 140 HIS B N 1
ATOM 3554 C CA . HIS B 1 140 ? 21.641 -10.227 -21.344 1 97.38 140 HIS B CA 1
ATOM 3555 C C . HIS B 1 140 ? 22.453 -11.398 -20.797 1 97.38 140 HIS B C 1
ATOM 3557 O O . HIS B 1 140 ? 21.891 -12.445 -20.469 1 97.38 140 HIS B O 1
ATOM 3563 N N . GLU B 1 141 ? 23.734 -11.227 -20.641 1 97.38 141 GLU B N 1
ATOM 3564 C CA . GLU B 1 141 ? 24.594 -12.344 -20.25 1 97.38 141 GLU B CA 1
ATOM 3565 C C . GLU B 1 141 ? 24.844 -12.359 -18.75 1 97.38 141 GLU B C 1
ATOM 3567 O O . GLU B 1 141 ? 25.375 -13.328 -18.203 1 97.38 141 GLU B O 1
ATOM 3572 N N . GLU B 1 142 ? 24.359 -11.375 -18.078 1 96.81 142 GLU B N 1
ATOM 3573 C CA . GLU B 1 142 ? 24.688 -11.141 -16.672 1 96.81 142 GLU B CA 1
ATOM 3574 C C . GLU B 1 142 ? 24.328 -12.344 -15.812 1 96.81 142 GLU B C 1
ATOM 3576 O O . GLU B 1 142 ? 25.031 -12.672 -14.859 1 96.81 142 GLU B O 1
ATOM 3581 N N . ALA B 1 143 ? 23.25 -13 -16.078 1 97.94 143 ALA B N 1
ATOM 3582 C CA . ALA B 1 143 ? 22.719 -14.062 -15.234 1 97.94 143 ALA B CA 1
ATOM 3583 C C . ALA B 1 143 ? 23.484 -15.367 -15.453 1 97.94 143 ALA B C 1
ATOM 3585 O O . ALA B 1 143 ? 23.359 -16.297 -14.656 1 97.94 143 ALA B O 1
ATOM 3586 N N . LYS B 1 144 ? 24.281 -15.508 -16.5 1 97.94 144 LYS B N 1
ATOM 3587 C CA . LYS B 1 144 ? 24.969 -16.734 -16.891 1 97.94 144 LYS B CA 1
ATOM 3588 C C . LYS B 1 144 ? 25.844 -17.266 -15.766 1 97.94 144 LYS B C 1
ATOM 3590 O O . LYS B 1 144 ? 25.75 -18.438 -15.391 1 97.94 144 LYS B O 1
ATOM 3595 N N . GLU B 1 145 ? 26.594 -16.391 -15.195 1 96.75 145 GLU B N 1
ATOM 3596 C CA . GLU B 1 145 ? 27.547 -16.797 -14.172 1 96.75 145 GLU B CA 1
ATOM 3597 C C . GLU B 1 145 ? 26.844 -17.219 -12.891 1 96.75 145 GLU B C 1
ATOM 3599 O O . GLU B 1 145 ? 27.422 -17.922 -12.055 1 96.75 145 GLU B O 1
ATOM 3604 N N . VAL B 1 146 ? 25.609 -16.781 -12.742 1 96.19 146 VAL B N 1
ATOM 3605 C CA . VAL B 1 146 ? 24.844 -17.094 -11.547 1 96.19 146 VAL B CA 1
ATOM 3606 C C . VAL B 1 146 ? 24.25 -18.5 -11.672 1 96.19 146 VAL B C 1
ATOM 3608 O O . VAL B 1 146 ? 24.25 -19.266 -10.703 1 96.19 146 VAL B O 1
ATOM 3611 N N . VAL B 1 147 ? 23.766 -18.875 -12.852 1 96.75 147 VAL B N 1
ATOM 3612 C CA . VAL B 1 147 ? 22.891 -20.047 -12.914 1 96.75 147 VAL B CA 1
ATOM 3613 C C . VAL B 1 147 ? 23.672 -21.266 -13.414 1 96.75 147 VAL B C 1
ATOM 3615 O O . VAL B 1 147 ? 23.359 -22.391 -13.062 1 96.75 147 VAL B O 1
ATOM 3618 N N . GLU B 1 148 ? 24.781 -21.109 -14.172 1 96.19 148 GLU B N 1
ATOM 3619 C CA . GLU B 1 148 ? 25.531 -22.219 -14.758 1 96.19 148 GLU B CA 1
ATOM 3620 C C . GLU B 1 148 ? 26.188 -23.062 -13.672 1 96.19 148 GLU B C 1
ATOM 3622 O O . GLU B 1 148 ? 26.172 -24.297 -13.75 1 96.19 148 GLU B O 1
ATOM 3627 N N . PRO B 1 149 ? 26.766 -22.406 -12.672 1 95.31 149 PRO B N 1
ATOM 3628 C CA . PRO B 1 149 ? 27.344 -23.219 -11.594 1 95.31 149 PRO B CA 1
ATOM 3629 C C . PRO B 1 149 ? 26.312 -24.094 -10.898 1 95.31 149 PRO B C 1
ATOM 3631 O O . PRO B 1 149 ? 26.688 -25.062 -10.219 1 95.31 149 PRO B O 1
ATOM 3634 N N . LEU B 1 150 ? 25.094 -23.766 -11.023 1 94.81 150 LEU B N 1
ATOM 3635 C CA . LEU B 1 150 ? 24.016 -24.547 -10.406 1 94.81 150 LEU B CA 1
ATOM 3636 C C . LEU B 1 150 ? 23.5 -25.609 -11.367 1 94.81 150 LEU B C 1
ATOM 3638 O O . LEU B 1 150 ? 22.5 -26.281 -11.078 1 94.81 150 LEU B O 1
ATOM 3642 N N . ASN B 1 151 ? 24.141 -25.672 -12.562 1 95.31 151 ASN B N 1
ATOM 3643 C CA . ASN B 1 151 ? 23.781 -26.625 -13.617 1 95.31 151 ASN B CA 1
ATOM 3644 C C . ASN B 1 151 ? 22.391 -26.344 -14.164 1 95.31 151 ASN B C 1
ATOM 3646 O O . ASN B 1 151 ? 21.672 -27.281 -14.523 1 95.31 151 ASN B O 1
ATOM 3650 N N . ILE B 1 152 ? 21.922 -25.172 -14.086 1 96.75 152 ILE B N 1
ATOM 3651 C CA . ILE B 1 152 ? 20.703 -24.734 -14.742 1 96.75 152 ILE B CA 1
ATOM 3652 C C . ILE B 1 152 ? 21.016 -24.234 -16.156 1 96.75 152 ILE B C 1
ATOM 3654 O O . ILE B 1 152 ? 21.859 -23.359 -16.328 1 96.75 152 ILE B O 1
ATOM 3658 N N . PRO B 1 153 ? 20.422 -24.891 -17.141 1 97.94 153 PRO B N 1
ATOM 3659 C CA . PRO B 1 153 ? 20.656 -24.406 -18.5 1 97.94 153 PRO B CA 1
ATOM 3660 C C . PRO B 1 153 ? 20.375 -22.906 -18.641 1 97.94 153 PRO B C 1
ATOM 3662 O O . PRO B 1 153 ? 19.406 -22.391 -18.078 1 97.94 153 PRO B O 1
ATOM 3665 N N . PHE B 1 154 ? 21.328 -22.25 -19.328 1 98.44 154 PHE B N 1
ATOM 3666 C CA . PHE B 1 154 ? 21.203 -20.828 -19.594 1 98.44 154 PHE B CA 1
ATOM 3667 C C . PHE B 1 154 ? 21.172 -20.547 -21.094 1 98.44 154 PHE B C 1
ATOM 3669 O O . PHE B 1 154 ? 22.016 -21.047 -21.828 1 98.44 154 PHE B O 1
ATOM 3676 N N . HIS B 1 155 ? 20.188 -19.797 -21.531 1 98.62 155 HIS B N 1
ATOM 3677 C CA . HIS B 1 155 ? 20.109 -19.391 -22.938 1 98.62 155 HIS B CA 1
ATOM 3678 C C . HIS B 1 155 ? 20.109 -17.875 -23.078 1 98.62 155 HIS B C 1
ATOM 3680 O O . HIS B 1 155 ? 19.188 -17.203 -22.594 1 98.62 155 HIS B O 1
ATOM 3686 N N . TYR B 1 156 ? 21.109 -17.406 -23.703 1 98.19 156 TYR B N 1
ATOM 3687 C CA . TYR B 1 156 ? 21.125 -16 -24.078 1 98.19 156 TYR B CA 1
ATOM 3688 C C . TYR B 1 156 ? 20.406 -15.781 -25.406 1 98.19 156 TYR B C 1
ATOM 3690 O O . TYR B 1 156 ? 20.766 -16.391 -26.422 1 98.19 156 TYR B O 1
ATOM 3698 N N . MET B 1 157 ? 19.422 -14.914 -25.406 1 97.44 157 MET B N 1
ATOM 3699 C CA . MET B 1 157 ? 18.672 -14.523 -26.609 1 97.44 157 MET B CA 1
ATOM 3700 C C . MET B 1 157 ? 18.469 -13.016 -26.656 1 97.44 157 MET B C 1
ATOM 3702 O O . MET B 1 157 ? 17.609 -12.484 -25.953 1 97.44 157 MET B O 1
ATOM 3706 N N . LYS B 1 158 ? 19.219 -12.406 -27.547 1 94.88 158 LYS B N 1
ATOM 3707 C CA . LYS B 1 158 ? 19 -10.969 -27.719 1 94.88 158 LYS B CA 1
ATOM 3708 C C . LYS B 1 158 ? 17.547 -10.664 -28.016 1 94.88 158 LYS B C 1
ATOM 3710 O O . LYS B 1 158 ? 16.906 -11.375 -28.797 1 94.88 158 LYS B O 1
ATOM 3715 N N . ALA B 1 159 ? 17.016 -9.656 -27.375 1 93 159 ALA B N 1
ATOM 3716 C CA . ALA B 1 159 ? 15.625 -9.297 -27.578 1 93 159 ALA B CA 1
ATOM 3717 C C . ALA B 1 159 ? 15.445 -7.777 -27.562 1 93 159 ALA B C 1
ATOM 3719 O O . ALA B 1 159 ? 16.109 -7.07 -26.797 1 93 159 ALA B O 1
ATOM 3720 N N . ASN B 1 160 ? 14.711 -7.27 -28.484 1 89.38 160 ASN B N 1
ATOM 3721 C CA . ASN B 1 160 ? 14.273 -5.879 -28.547 1 89.38 160 ASN B CA 1
ATOM 3722 C C . ASN B 1 160 ? 12.945 -5.738 -29.281 1 89.38 160 ASN B C 1
ATOM 3724 O O . ASN B 1 160 ? 12.383 -6.727 -29.75 1 89.38 160 ASN B O 1
ATOM 3728 N N . LYS B 1 161 ? 12.453 -4.547 -29.359 1 88.25 161 LYS B N 1
ATOM 3729 C CA . LYS B 1 161 ? 11.133 -4.285 -29.922 1 88.25 161 LYS B CA 1
ATOM 3730 C C . LYS B 1 161 ? 11.07 -4.66 -31.391 1 88.25 161 LYS B C 1
ATOM 3732 O O . LYS B 1 161 ? 10.016 -5.066 -31.891 1 88.25 161 LYS B O 1
ATOM 3737 N N . ASP B 1 162 ? 12.172 -4.617 -32.094 1 91.38 162 ASP B N 1
ATOM 3738 C CA . ASP B 1 162 ? 12.219 -4.773 -33.531 1 91.38 162 ASP B CA 1
ATOM 3739 C C . ASP B 1 162 ? 12.203 -6.25 -33.938 1 91.38 162 ASP B C 1
ATOM 3741 O O . ASP B 1 162 ? 11.766 -6.598 -35.031 1 91.38 162 ASP B O 1
ATOM 3745 N N . ILE B 1 163 ? 12.641 -7.105 -33.125 1 93.31 163 ILE B N 1
ATOM 3746 C CA . ILE B 1 163 ? 12.766 -8.516 -33.469 1 93.31 163 ILE B CA 1
ATOM 3747 C C . ILE B 1 163 ? 11.984 -9.367 -32.5 1 93.31 163 ILE B C 1
ATOM 3749 O O . ILE B 1 163 ? 12.258 -10.562 -32.344 1 93.31 163 ILE B O 1
ATOM 3753 N N . ARG B 1 164 ? 11.094 -8.82 -31.828 1 93.25 164 ARG B N 1
ATOM 3754 C CA . ARG B 1 164 ? 10.375 -9.43 -30.719 1 93.25 164 ARG B CA 1
ATOM 3755 C C . ARG B 1 164 ? 9.648 -10.688 -31.156 1 93.25 164 ARG B C 1
ATOM 3757 O O . ARG B 1 164 ? 9.75 -11.734 -30.5 1 93.25 164 ARG B O 1
ATOM 3764 N N . ALA B 1 165 ? 8.961 -10.656 -32.25 1 94.12 165 ALA B N 1
ATOM 3765 C CA . ALA B 1 165 ? 8.164 -11.789 -32.719 1 94.12 165 ALA B CA 1
ATOM 3766 C C . ALA B 1 165 ? 9.055 -12.984 -33.062 1 94.12 165 ALA B C 1
ATOM 3768 O O . ALA B 1 165 ? 8.742 -14.117 -32.719 1 94.12 165 ALA B O 1
ATOM 3769 N N . GLU B 1 166 ? 10.117 -12.711 -33.719 1 95.25 166 GLU B N 1
ATOM 3770 C CA . GLU B 1 166 ? 11.047 -13.766 -34.094 1 95.25 166 GLU B CA 1
ATOM 3771 C C . GLU B 1 166 ? 11.695 -14.414 -32.875 1 95.25 166 GLU B C 1
ATOM 3773 O O . GLU B 1 166 ? 11.789 -15.641 -32.781 1 95.25 166 GLU B O 1
ATOM 3778 N N . VAL B 1 167 ? 12.133 -13.625 -32.031 1 97.19 167 VAL B N 1
ATOM 3779 C CA . VAL B 1 167 ? 12.805 -14.109 -30.828 1 97.19 167 VAL B CA 1
ATOM 3780 C C . VAL B 1 167 ? 11.828 -14.93 -29.984 1 97.19 167 VAL B C 1
ATOM 3782 O O . VAL B 1 167 ? 12.18 -15.984 -29.453 1 97.19 167 VAL B O 1
ATOM 3785 N N . GLU B 1 168 ? 10.578 -14.461 -29.844 1 97.94 168 GLU B N 1
ATOM 3786 C CA . GLU B 1 168 ? 9.57 -15.141 -29.031 1 97.94 168 GLU B CA 1
ATOM 3787 C C . GLU B 1 168 ? 9.195 -16.484 -29.625 1 97.94 168 GLU B C 1
ATOM 3789 O O . GLU B 1 168 ? 8.883 -17.438 -28.906 1 97.94 168 GLU B O 1
ATOM 3794 N N . ARG B 1 169 ? 9.25 -16.594 -30.938 1 97.44 169 ARG B N 1
ATOM 3795 C CA . ARG B 1 169 ? 9.031 -17.891 -31.562 1 97.44 169 ARG B CA 1
ATOM 3796 C C . ARG B 1 169 ? 10.078 -18.906 -31.125 1 97.44 169 ARG B C 1
ATOM 3798 O O . ARG B 1 169 ? 9.758 -20.062 -30.812 1 97.44 169 ARG B O 1
ATOM 3805 N N . ARG B 1 170 ? 11.281 -18.453 -31.109 1 97.81 170 ARG B N 1
ATOM 3806 C CA . ARG B 1 170 ? 12.367 -19.312 -30.656 1 97.81 170 ARG B CA 1
ATOM 3807 C C . ARG B 1 170 ? 12.211 -19.656 -29.172 1 97.81 170 ARG B C 1
ATOM 3809 O O . ARG B 1 170 ? 12.477 -20.797 -28.766 1 97.81 170 ARG B O 1
ATOM 3816 N N . GLN B 1 171 ? 11.836 -18.703 -28.406 1 98.44 171 GLN B N 1
ATOM 3817 C CA . GLN B 1 171 ? 11.609 -18.922 -26.984 1 98.44 171 GLN B CA 1
ATOM 3818 C C . GLN B 1 171 ? 10.508 -19.953 -26.75 1 98.44 171 GLN B C 1
ATOM 3820 O O . GLN B 1 171 ? 10.648 -20.828 -25.906 1 98.44 171 GLN B O 1
ATOM 3825 N N . LEU B 1 172 ? 9.414 -19.828 -27.5 1 98.44 172 LEU B N 1
ATOM 3826 C CA . LEU B 1 172 ? 8.297 -20.75 -27.375 1 98.44 172 LEU B CA 1
ATOM 3827 C C . LEU B 1 172 ? 8.742 -22.172 -27.703 1 98.44 172 LEU B C 1
ATOM 3829 O O . LEU B 1 172 ? 8.344 -23.125 -27.031 1 98.44 172 LEU B O 1
ATOM 3833 N N . GLU B 1 173 ? 9.57 -22.281 -28.719 1 98.12 173 GLU B N 1
ATOM 3834 C CA . GLU B 1 173 ? 10.109 -23.594 -29.078 1 98.12 173 GLU B CA 1
ATOM 3835 C C . GLU B 1 173 ? 10.945 -24.172 -27.953 1 98.12 173 GLU B C 1
ATOM 3837 O O . GLU B 1 173 ? 10.828 -25.359 -27.625 1 98.12 173 GLU B O 1
ATOM 3842 N N . LEU B 1 174 ? 11.75 -23.344 -27.438 1 98.19 174 LEU B N 1
ATOM 3843 C CA . LEU B 1 174 ? 12.602 -23.766 -26.328 1 98.19 174 LEU B CA 1
ATOM 3844 C C . LEU B 1 174 ? 11.758 -24.203 -25.141 1 98.19 174 LEU B C 1
ATOM 3846 O O . LEU B 1 174 ? 12.078 -25.188 -24.469 1 98.19 174 LEU B O 1
ATOM 3850 N N . LEU B 1 175 ? 10.75 -23.453 -24.797 1 98.62 175 LEU B N 1
ATOM 3851 C CA . LEU B 1 175 ? 9.867 -23.75 -23.672 1 98.62 175 LEU B CA 1
ATOM 3852 C C . LEU B 1 175 ? 9.188 -25.109 -23.875 1 98.62 175 LEU B C 1
ATOM 3854 O O . LEU B 1 175 ? 8.992 -25.844 -22.922 1 98.62 175 LEU B O 1
ATOM 3858 N N . GLU B 1 176 ? 8.773 -25.391 -25.125 1 98.25 176 GLU B N 1
ATOM 3859 C CA . GLU B 1 176 ? 8.203 -26.703 -25.453 1 98.25 176 GLU B CA 1
ATOM 3860 C C . GLU B 1 176 ? 9.211 -27.812 -25.234 1 98.25 176 GLU B C 1
ATOM 3862 O O . GLU B 1 176 ? 8.883 -28.859 -24.672 1 98.25 176 GLU B O 1
ATOM 3867 N N . GLN B 1 177 ? 10.398 -27.578 -25.672 1 98.31 177 GLN B N 1
ATOM 3868 C CA . GLN B 1 177 ? 11.461 -28.562 -25.531 1 98.31 177 GLN B CA 1
ATOM 3869 C C . GLN B 1 177 ? 11.727 -28.891 -24.062 1 98.31 177 GLN B C 1
ATOM 3871 O O . GLN B 1 177 ? 11.961 -30.047 -23.719 1 98.31 177 GLN B O 1
ATOM 3876 N N . TYR B 1 178 ? 11.641 -27.906 -23.25 1 98.38 178 TYR B N 1
ATOM 3877 C CA . TYR B 1 178 ? 11.922 -28.078 -21.828 1 98.38 178 TYR B CA 1
ATOM 3878 C C . TYR B 1 178 ? 10.664 -28.484 -21.062 1 98.38 178 TYR B C 1
ATOM 3880 O O . TYR B 1 178 ? 10.688 -28.641 -19.844 1 98.38 178 TYR B O 1
ATOM 3888 N N . GLU B 1 179 ? 9.5 -28.562 -21.75 1 98.25 179 GLU B N 1
ATOM 3889 C CA . GLU B 1 179 ? 8.227 -28.953 -21.172 1 98.25 179 GLU B CA 1
ATOM 3890 C C . GLU B 1 179 ? 7.852 -28.047 -20 1 98.25 179 GLU B C 1
ATOM 3892 O O . GLU B 1 179 ? 7.508 -28.531 -18.922 1 98.25 179 GLU B O 1
ATOM 3897 N N . ILE B 1 180 ? 7.891 -26.797 -20.203 1 98.69 180 ILE B N 1
ATOM 3898 C CA . ILE B 1 180 ? 7.738 -25.781 -19.156 1 98.69 180 ILE B CA 1
ATOM 3899 C C . ILE B 1 180 ? 6.273 -25.703 -18.734 1 98.69 180 ILE B C 1
ATOM 3901 O O . ILE B 1 180 ? 5.371 -25.688 -19.562 1 98.69 180 ILE B O 1
ATOM 3905 N N . ASP B 1 181 ? 6.078 -25.625 -17.391 1 98.31 181 ASP B N 1
ATOM 3906 C CA . ASP B 1 181 ? 4.742 -25.516 -16.812 1 98.31 181 ASP B CA 1
ATOM 3907 C C . ASP B 1 181 ? 4.418 -24.062 -16.469 1 98.31 181 ASP B C 1
ATOM 3909 O O . ASP B 1 181 ? 3.254 -23.656 -16.484 1 98.31 181 ASP B O 1
ATOM 3913 N N . VAL B 1 182 ? 5.391 -23.312 -16.094 1 98.62 182 VAL B N 1
ATOM 3914 C CA . VAL B 1 182 ? 5.176 -21.922 -15.672 1 98.62 182 VAL B CA 1
ATOM 3915 C C . VAL B 1 182 ? 6.383 -21.078 -16.047 1 98.62 182 VAL B C 1
ATOM 3917 O O . VAL B 1 182 ? 7.523 -21.531 -15.984 1 98.62 182 VAL B O 1
ATOM 3920 N N . ILE B 1 183 ? 6.098 -19.844 -16.484 1 98.94 183 ILE B N 1
ATOM 3921 C CA . ILE B 1 183 ? 7.113 -18.859 -16.859 1 98.94 183 ILE B CA 1
ATOM 3922 C C . ILE B 1 183 ? 7.141 -17.734 -15.836 1 98.94 183 ILE B C 1
ATOM 3924 O O . ILE B 1 183 ? 6.098 -17.172 -15.492 1 98.94 183 ILE B O 1
ATOM 3928 N N . VAL B 1 184 ? 8.297 -17.422 -15.297 1 98.94 184 VAL B N 1
ATOM 3929 C CA . VAL B 1 184 ? 8.453 -16.328 -14.344 1 98.94 184 VAL B CA 1
ATOM 3930 C C . VAL B 1 184 ? 9.281 -15.203 -14.977 1 98.94 184 VAL B C 1
ATOM 3932 O O . VAL B 1 184 ? 10.406 -15.438 -15.43 1 98.94 184 VAL B O 1
ATOM 3935 N N . LEU B 1 185 ? 8.664 -14.039 -15.055 1 98.81 185 LEU B N 1
ATOM 3936 C CA . LEU B 1 185 ? 9.391 -12.859 -15.5 1 98.81 185 LEU B CA 1
ATOM 3937 C C . LEU B 1 185 ? 10.031 -12.141 -14.312 1 98.81 185 LEU B C 1
ATOM 3939 O O . LEU B 1 185 ? 9.367 -11.367 -13.617 1 98.81 185 LEU B O 1
ATOM 3943 N N . ALA B 1 186 ? 11.234 -12.422 -14.102 1 98.31 186 ALA B N 1
ATOM 3944 C CA . ALA B 1 186 ? 12 -11.852 -13 1 98.31 186 ALA B CA 1
ATOM 3945 C C . ALA B 1 186 ? 12.789 -10.625 -13.461 1 98.31 186 ALA B C 1
ATOM 3947 O O . ALA B 1 186 ? 14.016 -10.672 -13.57 1 98.31 186 ALA B O 1
ATOM 3948 N N . ARG B 1 187 ? 11.992 -9.555 -13.672 1 96.62 187 ARG B N 1
ATOM 3949 C CA . ARG B 1 187 ? 12.555 -8.312 -14.188 1 96.62 187 ARG B CA 1
ATOM 3950 C C . ARG B 1 187 ? 13.125 -8.508 -15.586 1 96.62 187 ARG B C 1
ATOM 3952 O O . ARG B 1 187 ? 14.273 -8.141 -15.852 1 96.62 187 ARG B O 1
ATOM 3959 N N . TYR B 1 188 ? 12.344 -9.141 -16.422 1 96.81 188 TYR B N 1
ATOM 3960 C CA . TYR B 1 188 ? 12.742 -9.422 -17.797 1 96.81 188 TYR B CA 1
ATOM 3961 C C . TYR B 1 188 ? 12.742 -8.148 -18.641 1 96.81 188 TYR B C 1
ATOM 3963 O O . TYR B 1 188 ? 13.555 -8 -19.547 1 96.81 188 TYR B O 1
ATOM 3971 N N . MET B 1 189 ? 11.961 -7.223 -18.406 1 93 189 MET B N 1
ATOM 3972 C CA . MET B 1 189 ? 11.906 -5.863 -18.938 1 93 189 MET B CA 1
ATOM 3973 C C . MET B 1 189 ? 11.586 -5.863 -20.422 1 93 189 MET B C 1
ATOM 3975 O O . MET B 1 189 ? 12.078 -5.02 -21.172 1 93 189 MET B O 1
ATOM 3979 N N . GLN B 1 190 ? 11.008 -6.922 -21 1 93.88 190 GLN B N 1
ATOM 3980 C CA . GLN B 1 190 ? 10.453 -6.961 -22.359 1 93.88 190 GLN B CA 1
ATOM 3981 C C . GLN B 1 190 ? 8.945 -7.176 -22.328 1 93.88 190 GLN B C 1
ATOM 3983 O O . GLN B 1 190 ? 8.438 -7.953 -21.516 1 93.88 190 GLN B O 1
ATOM 3988 N N . ILE B 1 191 ? 8.258 -6.457 -23.188 1 93.94 191 ILE B N 1
ATOM 3989 C CA . ILE B 1 191 ? 6.82 -6.652 -23.312 1 93.94 191 ILE B CA 1
ATOM 3990 C C . ILE B 1 191 ? 6.547 -7.859 -24.219 1 93.94 191 ILE B C 1
ATOM 3992 O O . ILE B 1 191 ? 7.051 -7.93 -25.344 1 93.94 191 ILE B O 1
ATOM 3996 N N . LEU B 1 192 ? 5.816 -8.766 -23.781 1 96.62 192 LEU B N 1
ATOM 3997 C CA . LEU B 1 192 ? 5.508 -9.977 -24.531 1 96.62 192 LEU B CA 1
ATOM 3998 C C . LEU B 1 192 ? 4.391 -9.719 -25.531 1 96.62 192 LEU B C 1
ATOM 4000 O O . LEU B 1 192 ? 3.455 -8.969 -25.25 1 96.62 192 LEU B O 1
ATOM 4004 N N . THR B 1 193 ? 4.461 -10.305 -26.672 1 96.19 193 THR B N 1
ATOM 4005 C CA . THR B 1 193 ? 3.42 -10.188 -27.688 1 96.19 193 THR B CA 1
ATOM 4006 C C . THR B 1 193 ? 2.188 -11 -27.297 1 96.19 193 THR B C 1
ATOM 4008 O O . THR B 1 193 ? 2.268 -11.883 -26.438 1 96.19 193 THR B O 1
ATOM 4011 N N . SER B 1 194 ? 1.086 -10.727 -27.906 1 96.62 194 SER B N 1
ATOM 4012 C CA . SER B 1 194 ? -0.159 -11.453 -27.672 1 96.62 194 SER B CA 1
ATOM 4013 C C . SER B 1 194 ? -0.005 -12.938 -27.984 1 96.62 194 SER B C 1
ATOM 4015 O O . SER B 1 194 ? -0.577 -13.789 -27.297 1 96.62 194 SER B O 1
ATOM 4017 N N . ASP B 1 195 ? 0.736 -13.242 -28.984 1 96.38 195 ASP B N 1
ATOM 4018 C CA . ASP B 1 195 ? 0.958 -14.633 -29.375 1 96.38 195 ASP B CA 1
ATOM 4019 C C . ASP B 1 195 ? 1.666 -15.406 -28.266 1 96.38 195 ASP B C 1
ATOM 4021 O O . ASP B 1 195 ? 1.284 -16.531 -27.953 1 96.38 195 ASP B O 1
ATOM 4025 N N . PHE B 1 196 ? 2.664 -14.805 -27.766 1 97.75 196 PHE B N 1
ATOM 4026 C CA . PHE B 1 196 ? 3.4 -15.445 -26.688 1 97.75 196 PHE B CA 1
ATOM 4027 C C . PHE B 1 196 ? 2.5 -15.664 -25.469 1 97.75 196 PHE B C 1
ATOM 4029 O O . PHE B 1 196 ? 2.479 -16.75 -24.891 1 97.75 196 PHE B O 1
ATOM 4036 N N . VAL B 1 197 ? 1.756 -14.648 -25.062 1 97.69 197 VAL B N 1
ATOM 4037 C CA . VAL B 1 197 ? 0.914 -14.68 -23.875 1 97.69 197 VAL B CA 1
ATOM 4038 C C . VAL B 1 197 ? -0.174 -15.742 -24.047 1 97.69 197 VAL B C 1
ATOM 4040 O O . VAL B 1 197 ? -0.454 -16.5 -23.109 1 97.69 197 VAL B O 1
ATOM 4043 N N . SER B 1 198 ? -0.76 -15.812 -25.203 1 96.62 198 SER B N 1
ATOM 4044 C CA . SER B 1 198 ? -1.87 -16.734 -25.453 1 96.62 198 SER B CA 1
ATOM 4045 C C . SER B 1 198 ? -1.407 -18.172 -25.422 1 96.62 198 SER B C 1
ATOM 4047 O O . SER B 1 198 ? -2.215 -19.094 -25.219 1 96.62 198 SER B O 1
ATOM 4049 N N . ALA B 1 199 ? -0.127 -18.375 -25.641 1 97 199 ALA B N 1
ATOM 4050 C CA . ALA B 1 199 ? 0.42 -19.734 -25.625 1 97 199 ALA B CA 1
ATOM 4051 C C . ALA B 1 199 ? 0.487 -20.297 -24.203 1 97 199 ALA B C 1
ATOM 4053 O O . ALA B 1 199 ? 0.551 -21.5 -24.016 1 97 199 ALA B O 1
ATOM 4054 N N . HIS B 1 200 ? 0.452 -19.438 -23.203 1 97.06 200 HIS B N 1
ATOM 4055 C CA . HIS B 1 200 ? 0.565 -19.859 -21.812 1 97.06 200 HIS B CA 1
ATOM 4056 C C . HIS B 1 200 ? -0.385 -19.062 -20.906 1 97.06 200 HIS B C 1
ATOM 4058 O O . HIS B 1 200 ? 0.055 -18.359 -20 1 97.06 200 HIS B O 1
ATOM 4064 N N . PRO B 1 201 ? -1.641 -19.266 -21.125 1 95.56 201 PRO B N 1
ATOM 4065 C CA . PRO B 1 201 ? -2.615 -18.516 -20.344 1 95.56 201 PRO B CA 1
ATOM 4066 C C . PRO B 1 201 ? -2.557 -18.844 -18.844 1 95.56 201 PRO B C 1
ATOM 4068 O O . PRO B 1 201 ? -2.586 -20.031 -18.484 1 95.56 201 PRO B O 1
ATOM 4071 N N . ASN B 1 202 ? -2.455 -17.797 -18 1 96.38 202 ASN B N 1
ATOM 4072 C CA . ASN B 1 202 ? -2.414 -17.906 -16.547 1 96.38 202 ASN B CA 1
ATOM 4073 C C . ASN B 1 202 ? -1.201 -18.703 -16.078 1 96.38 202 ASN B C 1
ATOM 4075 O O . ASN B 1 202 ? -1.271 -19.406 -15.078 1 96.38 202 ASN B O 1
ATOM 4079 N N . ARG B 1 203 ? -0.106 -18.641 -16.844 1 98.12 203 ARG B N 1
ATOM 4080 C CA . ARG B 1 203 ? 1.093 -19.391 -16.5 1 98.12 203 ARG B CA 1
ATOM 4081 C C . ARG B 1 203 ? 2.34 -18.516 -16.609 1 98.12 203 ARG B C 1
ATOM 4083 O O . ARG B 1 203 ? 3.463 -19.031 -16.562 1 98.12 203 ARG B O 1
ATOM 4090 N N . ILE B 1 204 ? 2.113 -17.234 -16.875 1 98.88 204 ILE B N 1
ATOM 4091 C CA . ILE B 1 204 ? 3.205 -16.281 -16.891 1 98.88 204 ILE B CA 1
ATOM 4092 C C . ILE B 1 204 ? 3.068 -15.305 -15.727 1 98.88 204 ILE B C 1
ATOM 4094 O O . ILE B 1 204 ? 2.111 -14.531 -15.656 1 98.88 204 ILE B O 1
ATOM 4098 N N . ILE B 1 205 ? 3.996 -15.398 -14.812 1 98.88 205 ILE B N 1
ATOM 4099 C CA . ILE B 1 205 ? 3.963 -14.57 -13.609 1 98.88 205 ILE B CA 1
ATOM 4100 C C . ILE B 1 205 ? 5 -13.453 -13.719 1 98.88 205 ILE B C 1
ATOM 4102 O O . ILE B 1 205 ? 6.176 -13.719 -13.984 1 98.88 205 ILE B O 1
ATOM 4106 N N . ASN B 1 206 ? 4.551 -12.258 -13.508 1 98.44 206 ASN B N 1
ATOM 4107 C CA . ASN B 1 206 ? 5.406 -11.086 -13.602 1 98.44 206 ASN B CA 1
ATOM 4108 C C . ASN B 1 206 ? 5.484 -10.336 -12.273 1 98.44 206 ASN B C 1
ATOM 4110 O O . ASN B 1 206 ? 4.629 -10.516 -11.406 1 98.44 206 ASN B O 1
ATOM 4114 N N . ILE B 1 207 ? 6.582 -9.594 -12.062 1 98.19 207 ILE B N 1
ATOM 4115 C CA . ILE B 1 207 ? 6.715 -8.656 -10.961 1 98.19 207 ILE B CA 1
ATOM 4116 C C . ILE B 1 207 ? 6.754 -7.227 -11.5 1 98.19 207 ILE B C 1
ATOM 4118 O O . ILE B 1 207 ? 7.562 -6.91 -12.375 1 98.19 207 ILE B O 1
ATOM 4122 N N . HIS B 1 208 ? 5.816 -6.441 -11.047 1 95.31 208 HIS B N 1
ATOM 4123 C CA . HIS B 1 208 ? 5.84 -5.016 -11.359 1 95.31 208 HIS B CA 1
ATOM 4124 C C . HIS B 1 208 ? 6.281 -4.195 -10.148 1 95.31 208 HIS B C 1
ATOM 4126 O O . HIS B 1 208 ? 5.84 -4.445 -9.031 1 95.31 208 HIS B O 1
ATOM 4132 N N . HIS B 1 209 ? 7.086 -3.254 -10.367 1 92.62 209 HIS B N 1
ATOM 4133 C CA . HIS B 1 209 ? 7.773 -2.537 -9.297 1 92.62 209 HIS B CA 1
ATOM 4134 C C . HIS B 1 209 ? 6.93 -1.375 -8.781 1 92.62 209 HIS B C 1
ATOM 4136 O O . HIS B 1 209 ? 7.441 -0.269 -8.594 1 92.62 209 HIS B O 1
ATOM 4142 N N . SER B 1 210 ? 5.703 -1.499 -8.656 1 91.62 210 SER B N 1
ATOM 4143 C CA . SER B 1 210 ? 4.801 -0.539 -8.031 1 91.62 210 SER B CA 1
ATOM 4144 C C . SER B 1 210 ? 3.543 -1.225 -7.504 1 91.62 210 SER B C 1
ATOM 4146 O O . SER B 1 210 ? 3.303 -2.398 -7.797 1 91.62 210 SER B O 1
ATOM 4148 N N . PHE B 1 211 ? 2.826 -0.489 -6.715 1 90.25 211 PHE B N 1
ATOM 4149 C CA . PHE B 1 211 ? 1.515 -0.925 -6.254 1 90.25 211 PHE B CA 1
ATOM 4150 C C . PHE B 1 211 ? 0.458 -0.693 -7.328 1 90.25 211 PHE B C 1
ATOM 4152 O O . PHE B 1 211 ? -0.181 0.36 -7.359 1 90.25 211 PHE B O 1
ATOM 4159 N N . LEU B 1 212 ? 0.34 -1.658 -8.195 1 92.25 212 LEU B N 1
ATOM 4160 C CA . LEU B 1 212 ? -0.669 -1.524 -9.242 1 92.25 212 LEU B CA 1
ATOM 4161 C C . LEU B 1 212 ? -2.059 -1.356 -8.633 1 92.25 212 LEU B C 1
ATOM 4163 O O . LEU B 1 212 ? -2.371 -1.966 -7.609 1 92.25 212 LEU B O 1
ATOM 4167 N N . PRO B 1 213 ? -2.791 -0.451 -9.172 1 92 213 PRO B N 1
ATOM 4168 C CA . PRO B 1 213 ? -2.668 0.15 -10.508 1 92 213 PRO B CA 1
ATOM 4169 C C . PRO B 1 213 ? -1.907 1.474 -10.484 1 92 213 PRO B C 1
ATOM 4171 O O . PRO B 1 213 ? -1.884 2.191 -11.492 1 92 213 PRO B O 1
ATOM 4174 N N . ALA B 1 214 ? -1.274 1.833 -9.32 1 90.06 214 ALA B N 1
ATOM 4175 C CA . ALA B 1 214 ? -0.447 3.037 -9.289 1 90.06 214 ALA B CA 1
ATOM 4176 C C . ALA B 1 214 ? 0.792 2.869 -10.164 1 90.06 214 ALA B C 1
ATOM 4178 O O . ALA B 1 214 ? 1.37 1.781 -10.234 1 90.06 214 ALA B O 1
ATOM 4179 N N . PHE B 1 215 ? 1.183 3.99 -10.969 1 89.25 215 PHE B N 1
ATOM 4180 C CA . PHE B 1 215 ? 2.439 4.121 -11.695 1 89.25 215 PHE B CA 1
ATOM 4181 C C . PHE B 1 215 ? 2.602 2.99 -12.703 1 89.25 215 PHE B C 1
ATOM 4183 O O . PHE B 1 215 ? 3.639 2.324 -12.734 1 89.25 215 PHE B O 1
ATOM 4190 N N . ILE B 1 216 ? 1.649 2.701 -13.453 1 86.5 216 ILE B N 1
ATOM 4191 C CA . ILE B 1 216 ? 1.724 1.758 -14.562 1 86.5 216 ILE B CA 1
ATOM 4192 C C . ILE B 1 216 ? 2.818 2.191 -15.539 1 86.5 216 ILE B C 1
ATOM 4194 O O . ILE B 1 216 ? 2.975 3.383 -15.812 1 86.5 216 ILE B O 1
ATOM 4198 N N . GLY B 1 217 ? 3.641 1.329 -15.992 1 85.25 217 GLY B N 1
ATOM 4199 C CA . GLY B 1 217 ? 4.586 1.647 -17.047 1 85.25 217 GLY B CA 1
ATOM 4200 C C . GLY B 1 217 ? 5.992 1.894 -16.547 1 85.25 217 GLY B C 1
ATOM 4201 O O . GLY B 1 217 ? 6.426 1.27 -15.57 1 85.25 217 GLY B O 1
ATOM 4202 N N . ALA B 1 218 ? 6.676 2.834 -17.219 1 84.19 218 ALA B N 1
ATOM 4203 C CA . ALA B 1 218 ? 8.117 2.947 -17.016 1 84.19 218 ALA B CA 1
ATOM 4204 C C . ALA B 1 218 ? 8.445 3.92 -15.891 1 84.19 218 ALA B C 1
ATOM 4206 O O . ALA B 1 218 ? 7.664 4.832 -15.602 1 84.19 218 ALA B O 1
ATOM 4207 N N . ASN B 1 219 ? 9.547 3.668 -15.234 1 88.38 219 ASN B N 1
ATOM 4208 C CA . ASN B 1 219 ? 10.18 4.516 -14.234 1 88.38 219 ASN B CA 1
ATOM 4209 C C . ASN B 1 219 ? 9.25 4.789 -13.055 1 88.38 219 ASN B C 1
ATOM 4211 O O . ASN B 1 219 ? 9.055 5.941 -12.664 1 88.38 219 ASN B O 1
ATOM 4215 N N . PRO B 1 220 ? 8.75 3.729 -12.539 1 88.94 220 PRO B N 1
ATOM 4216 C CA . PRO B 1 220 ? 7.801 3.902 -11.438 1 88.94 220 PRO B CA 1
ATOM 4217 C C . PRO B 1 220 ? 8.43 4.547 -10.211 1 88.94 220 PRO B C 1
ATOM 4219 O O . PRO B 1 220 ? 7.793 5.367 -9.547 1 88.94 220 PRO B O 1
ATOM 4222 N N . TYR B 1 221 ? 9.641 4.305 -9.883 1 91.12 221 TYR B N 1
ATOM 4223 C CA . TYR B 1 221 ? 10.258 4.816 -8.664 1 91.12 221 TYR B CA 1
ATOM 4224 C C . TYR B 1 221 ? 10.555 6.309 -8.789 1 91.12 221 TYR B C 1
ATOM 4226 O O . TYR B 1 221 ? 10.438 7.051 -7.812 1 91.12 221 TYR B O 1
ATOM 4234 N N . LYS B 1 222 ? 10.977 6.691 -9.969 1 91.88 222 LYS B N 1
ATOM 4235 C CA . LYS B 1 222 ? 11.156 8.125 -10.203 1 91.88 222 LYS B CA 1
ATOM 4236 C C . LYS B 1 222 ? 9.836 8.875 -10.023 1 91.88 222 LYS B C 1
ATOM 4238 O O . LYS B 1 222 ? 9.797 9.922 -9.375 1 91.88 222 LYS B O 1
ATOM 4243 N N . ARG B 1 223 ? 8.773 8.367 -10.57 1 93.31 223 ARG B N 1
ATOM 4244 C CA . ARG B 1 223 ? 7.453 8.984 -10.461 1 93.31 223 ARG B CA 1
ATOM 4245 C C . ARG B 1 223 ? 6.973 9 -9.016 1 93.31 223 ARG B C 1
ATOM 4247 O O . ARG B 1 223 ? 6.359 9.977 -8.57 1 93.31 223 ARG B O 1
ATOM 4254 N N . ALA B 1 224 ? 7.281 7.883 -8.367 1 93.81 224 ALA B N 1
ATOM 4255 C CA . ALA B 1 224 ? 6.945 7.809 -6.945 1 93.81 224 ALA B CA 1
ATOM 4256 C C . ALA B 1 224 ? 7.684 8.891 -6.152 1 93.81 224 ALA B C 1
ATOM 4258 O O . ALA B 1 224 ? 7.094 9.547 -5.293 1 93.81 224 ALA B O 1
ATOM 4259 N N . TYR B 1 225 ? 8.969 9.078 -6.449 1 93.88 225 TYR B N 1
ATOM 4260 C CA . TYR B 1 225 ? 9.781 10.102 -5.801 1 93.88 225 TYR B CA 1
ATOM 4261 C C . TYR B 1 225 ? 9.211 11.492 -6.051 1 93.88 225 TYR B C 1
ATOM 4263 O O . TYR B 1 225 ? 9.062 12.289 -5.121 1 93.88 225 TYR B O 1
ATOM 4271 N N . GLU B 1 226 ? 8.867 11.727 -7.273 1 93.44 226 GLU B N 1
ATOM 4272 C CA . GLU B 1 226 ? 8.336 13.031 -7.66 1 93.44 226 GLU B CA 1
ATOM 4273 C C . GLU B 1 226 ? 6.98 13.289 -7.012 1 93.44 226 GLU B C 1
ATOM 4275 O O . GLU B 1 226 ? 6.672 14.422 -6.637 1 93.44 226 GLU B O 1
ATOM 4280 N N . ARG B 1 227 ? 6.211 12.266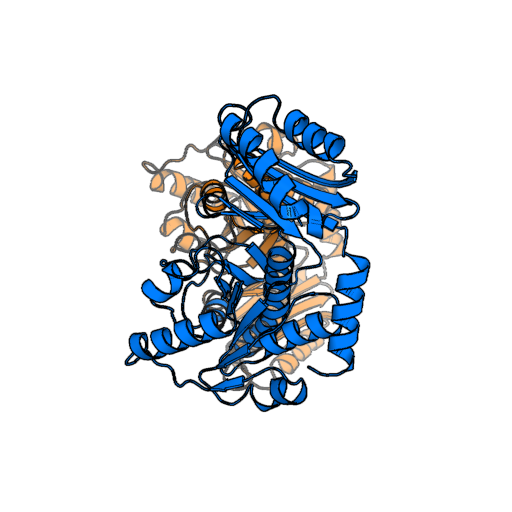 -6.844 1 94.06 227 ARG B N 1
ATOM 4281 C CA . ARG B 1 227 ? 4.875 12.383 -6.262 1 94.06 227 ARG B CA 1
ATOM 4282 C C . ARG B 1 227 ? 4.949 12.586 -4.754 1 94.06 227 ARG B C 1
ATOM 4284 O O . ARG B 1 227 ? 4.051 13.18 -4.156 1 94.06 227 ARG B O 1
ATOM 4291 N N . GLY B 1 228 ? 5.961 12.141 -4.148 1 95.88 228 GLY B N 1
ATOM 4292 C CA . GLY B 1 228 ? 6.137 12.289 -2.713 1 95.88 228 GLY B CA 1
ATOM 4293 C C . GLY B 1 228 ? 5.312 11.297 -1.907 1 95.88 228 GLY B C 1
ATOM 4294 O O . GLY B 1 228 ? 4.727 11.664 -0.884 1 95.88 228 GLY B O 1
ATOM 4295 N N . VAL B 1 229 ? 5.203 10.062 -2.387 1 95.62 229 VAL B N 1
ATOM 4296 C CA . VAL B 1 229 ? 4.445 9.031 -1.694 1 95.62 229 VAL B CA 1
ATOM 4297 C C . VAL B 1 229 ? 5.152 8.656 -0.392 1 95.62 229 VAL B C 1
ATOM 4299 O O . VAL B 1 229 ? 6.328 8.984 -0.2 1 95.62 229 VAL B O 1
ATOM 4302 N N . LYS B 1 230 ? 4.387 8.078 0.491 1 97.31 230 LYS B N 1
ATOM 4303 C CA . LYS B 1 230 ? 4.941 7.648 1.772 1 97.31 230 LYS B CA 1
ATOM 4304 C C . LYS B 1 230 ? 5.078 6.129 1.833 1 97.31 230 LYS B C 1
ATOM 4306 O O . LYS B 1 230 ? 5.562 5.582 2.828 1 97.31 230 LYS B O 1
ATOM 4311 N N . LEU B 1 231 ? 4.645 5.469 0.773 1 95.81 231 LEU B N 1
ATOM 4312 C CA . LEU B 1 231 ? 4.766 4.027 0.587 1 95.81 231 LEU B CA 1
ATOM 4313 C C . LEU B 1 231 ? 5.137 3.693 -0.854 1 95.81 231 LEU B C 1
ATOM 4315 O O . LEU B 1 231 ? 4.676 4.355 -1.787 1 95.81 231 LEU B O 1
ATOM 4319 N N . ILE B 1 232 ? 5.879 2.701 -0.993 1 95.06 232 ILE B N 1
ATOM 4320 C CA . ILE B 1 232 ? 6.094 2.117 -2.312 1 95.06 232 ILE B CA 1
ATOM 4321 C C . ILE B 1 232 ? 5.824 0.614 -2.262 1 95.06 232 ILE B C 1
ATOM 4323 O O . ILE B 1 232 ? 5.867 0.006 -1.188 1 95.06 232 ILE B O 1
ATOM 4327 N N . GLY B 1 233 ? 5.559 0.07 -3.396 1 94.56 233 GLY B N 1
ATOM 4328 C CA . GLY B 1 233 ? 5.195 -1.337 -3.365 1 94.56 233 GLY B CA 1
ATOM 4329 C C . GLY B 1 233 ? 5.586 -2.084 -4.625 1 94.56 233 GLY B C 1
ATOM 4330 O O . GLY B 1 233 ? 6.262 -1.53 -5.496 1 94.56 233 GLY B O 1
ATOM 4331 N N . ALA B 1 234 ? 5.188 -3.326 -4.625 1 97.19 234 ALA B N 1
ATOM 4332 C CA . ALA B 1 234 ? 5.371 -4.223 -5.762 1 97.19 234 ALA B CA 1
ATOM 4333 C C . ALA B 1 234 ? 4.152 -5.121 -5.953 1 97.19 234 ALA B C 1
ATOM 4335 O O . ALA B 1 234 ? 3.426 -5.402 -5 1 97.19 234 ALA B O 1
ATOM 4336 N N . THR B 1 235 ? 3.904 -5.457 -7.176 1 98.12 235 THR B N 1
ATOM 4337 C CA . THR B 1 235 ? 2.758 -6.289 -7.523 1 98.12 235 THR B CA 1
ATOM 4338 C C . THR B 1 235 ? 3.188 -7.465 -8.398 1 98.12 235 THR B C 1
ATOM 4340 O O . THR B 1 235 ? 3.822 -7.27 -9.438 1 98.12 235 THR B O 1
ATOM 4343 N N . SER B 1 236 ? 2.936 -8.609 -7.953 1 98.75 236 SER B N 1
ATOM 4344 C CA . SER B 1 236 ? 3.07 -9.773 -8.82 1 98.75 236 SER B CA 1
ATOM 4345 C C . SER B 1 236 ? 1.721 -10.203 -9.391 1 98.75 236 SER B C 1
ATOM 4347 O O . SER B 1 236 ? 0.734 -10.297 -8.656 1 98.75 236 SER B O 1
ATOM 4349 N N . HIS B 1 237 ? 1.68 -10.414 -10.688 1 98.62 237 HIS B N 1
ATOM 4350 C CA . HIS B 1 237 ? 0.424 -10.711 -11.367 1 98.62 237 HIS B CA 1
ATOM 4351 C C . HIS B 1 237 ? 0.648 -11.648 -12.555 1 98.62 237 HIS B C 1
ATOM 4353 O O . HIS B 1 237 ? 1.78 -11.805 -13.016 1 98.62 237 HIS B O 1
ATOM 4359 N N . TYR B 1 238 ? -0.402 -12.297 -13 1 98.69 238 TYR B N 1
ATOM 4360 C CA . TYR B 1 238 ? -0.341 -13.008 -14.266 1 98.69 238 TYR B CA 1
ATOM 4361 C C . TYR B 1 238 ? -0.311 -12.039 -15.438 1 98.69 238 TYR B C 1
ATOM 4363 O O . TYR B 1 238 ? -1.003 -11.016 -15.422 1 98.69 238 TYR B O 1
ATOM 4371 N N . VAL B 1 239 ? 0.466 -12.383 -16.453 1 98.19 239 VAL B N 1
ATOM 4372 C CA . VAL B 1 239 ? 0.583 -11.539 -17.625 1 98.19 239 VAL B CA 1
ATOM 4373 C C . VAL B 1 239 ? -0.621 -11.758 -18.547 1 98.19 239 VAL B C 1
ATOM 4375 O O . VAL B 1 239 ? -1.042 -12.891 -18.766 1 98.19 239 VAL B O 1
ATOM 4378 N N . THR B 1 240 ? -1.257 -10.703 -18.953 1 96.94 240 THR B N 1
ATOM 4379 C CA . THR B 1 240 ? -2.287 -10.688 -19.984 1 96.94 240 THR B CA 1
ATOM 4380 C C . THR B 1 240 ? -1.903 -9.742 -21.109 1 96.94 240 THR B C 1
ATOM 4382 O O . THR B 1 240 ? -0.817 -9.156 -21.109 1 96.94 240 THR B O 1
ATOM 4385 N N . ASP B 1 241 ? -2.789 -9.617 -22.078 1 95.19 241 ASP B N 1
ATOM 4386 C CA . ASP B 1 241 ? -2.514 -8.742 -23.203 1 95.19 241 ASP B CA 1
ATOM 4387 C C . ASP B 1 241 ? -2.529 -7.277 -22.781 1 95.19 241 ASP B C 1
ATOM 4389 O O . ASP B 1 241 ? -1.966 -6.422 -23.469 1 95.19 241 ASP B O 1
ATOM 4393 N N . ASP B 1 242 ? -3.23 -6.996 -21.734 1 92.81 242 ASP B N 1
ATOM 4394 C CA . ASP B 1 242 ? -3.252 -5.641 -21.188 1 92.81 242 ASP B CA 1
ATOM 4395 C C . ASP B 1 242 ? -2.086 -5.414 -20.219 1 92.81 242 ASP B C 1
ATOM 4397 O O . ASP B 1 242 ? -2.01 -6.059 -19.172 1 92.81 242 ASP B O 1
ATOM 4401 N N . LEU B 1 243 ? -1.254 -4.535 -20.641 1 91.5 243 LEU B N 1
ATOM 4402 C CA . LEU B 1 243 ? -0.003 -4.285 -19.922 1 91.5 243 LEU B CA 1
ATOM 4403 C C . LEU B 1 243 ? -0.26 -3.996 -18.453 1 91.5 243 LEU B C 1
ATOM 4405 O O . LEU B 1 243 ? -0.972 -3.047 -18.109 1 91.5 243 LEU B O 1
ATOM 4409 N N . ASP B 1 244 ? 0.307 -4.812 -17.516 1 91.81 244 ASP B N 1
ATOM 4410 C CA . ASP B 1 244 ? 0.318 -4.664 -16.062 1 91.81 244 ASP B CA 1
ATOM 4411 C C . ASP B 1 244 ? -1.101 -4.68 -15.5 1 91.81 244 ASP B C 1
ATOM 4413 O O . ASP B 1 244 ? -1.361 -4.094 -14.445 1 91.81 244 ASP B O 1
ATOM 4417 N N . GLU B 1 245 ? -2.035 -5.328 -16.188 1 94.25 245 GLU B N 1
ATOM 4418 C CA . GLU B 1 245 ? -3.436 -5.277 -15.773 1 94.25 245 GLU B CA 1
ATOM 4419 C C . GLU B 1 245 ? -3.975 -6.672 -15.477 1 94.25 245 GLU B C 1
ATOM 4421 O O . GLU B 1 245 ? -5.164 -6.84 -15.203 1 94.25 245 GLU B O 1
ATOM 4426 N N . GLY B 1 246 ? -3.141 -7.66 -15.57 1 96.81 246 GLY B N 1
ATOM 4427 C CA . GLY B 1 246 ? -3.602 -9.023 -15.344 1 96.81 246 GLY B CA 1
ATOM 4428 C C . GLY B 1 246 ? -3.965 -9.297 -13.898 1 96.81 246 GLY B C 1
ATOM 4429 O O . GLY B 1 246 ? -3.775 -8.438 -13.031 1 96.81 246 GLY B O 1
ATOM 4430 N N . PRO B 1 247 ? -4.512 -10.469 -13.672 1 98.06 247 PRO B N 1
ATOM 4431 C CA . PRO B 1 247 ? -4.961 -10.82 -12.32 1 98.06 247 PRO B CA 1
ATOM 4432 C C . PRO B 1 247 ? -3.83 -10.789 -11.297 1 98.06 247 PRO B C 1
ATOM 4434 O O . PRO B 1 247 ? -2.801 -11.445 -11.484 1 98.06 247 PRO B O 1
ATOM 4437 N N . ILE B 1 248 ? -4.016 -10.086 -10.195 1 98.44 248 ILE B N 1
ATOM 4438 C CA . ILE B 1 248 ? -2.988 -9.844 -9.188 1 98.44 248 ILE B CA 1
ATOM 4439 C C . ILE B 1 248 ? -2.885 -11.047 -8.25 1 98.44 248 ILE B C 1
ATOM 4441 O O . ILE B 1 248 ? -3.898 -11.547 -7.754 1 98.44 248 ILE B O 1
ATOM 4445 N N . ILE B 1 249 ? -1.673 -11.492 -8.023 1 98.62 249 ILE B N 1
ATOM 4446 C CA . ILE B 1 249 ? -1.441 -12.641 -7.152 1 98.62 249 ILE B CA 1
ATOM 4447 C C . ILE B 1 249 ? -1.028 -12.156 -5.762 1 98.62 249 ILE B C 1
ATOM 4449 O O . ILE B 1 249 ? -1.556 -12.625 -4.754 1 98.62 249 ILE B O 1
ATOM 4453 N N . GLU B 1 250 ? -0.139 -11.211 -5.754 1 98.31 250 GLU B N 1
ATOM 4454 C CA . GLU B 1 250 ? 0.41 -10.719 -4.492 1 98.31 250 GLU B CA 1
ATOM 4455 C C . GLU B 1 250 ? 0.84 -9.258 -4.605 1 98.31 250 GLU B C 1
ATOM 4457 O O . GLU B 1 250 ? 1.319 -8.828 -5.656 1 98.31 250 GLU B O 1
ATOM 4462 N N . GLN B 1 251 ? 0.686 -8.555 -3.498 1 97.81 251 GLN B N 1
ATOM 4463 C CA . GLN B 1 251 ? 1.171 -7.184 -3.352 1 97.81 251 GLN B CA 1
ATOM 4464 C C . GLN B 1 251 ? 1.763 -6.957 -1.964 1 97.81 251 GLN B C 1
ATOM 4466 O O . GLN B 1 251 ? 1.322 -7.566 -0.987 1 97.81 251 GLN B O 1
ATOM 4471 N N . ASP B 1 252 ? 2.682 -6.121 -1.946 1 97 252 ASP B N 1
ATOM 4472 C CA . ASP B 1 252 ? 3.24 -5.695 -0.667 1 97 252 ASP B CA 1
ATOM 4473 C C . ASP B 1 252 ? 3.879 -4.316 -0.777 1 97 252 ASP B C 1
ATOM 4475 O O . ASP B 1 252 ? 4.027 -3.779 -1.878 1 97 252 ASP B O 1
ATOM 4479 N N . ILE B 1 253 ? 4.152 -3.729 0.425 1 95.56 253 ILE B N 1
ATOM 4480 C CA . ILE B 1 253 ? 4.633 -2.35 0.41 1 95.56 253 ILE B CA 1
ATOM 4481 C C . ILE B 1 253 ? 5.766 -2.188 1.418 1 95.56 253 ILE B C 1
ATOM 4483 O O . ILE B 1 253 ? 5.977 -3.055 2.27 1 95.56 253 ILE B O 1
ATOM 4487 N N . GLU B 1 254 ? 6.477 -1.113 1.286 1 95.69 254 GLU B N 1
ATOM 4488 C CA . GLU B 1 254 ? 7.43 -0.606 2.268 1 95.69 254 GLU B CA 1
ATOM 4489 C C . GLU B 1 254 ? 7.262 0.896 2.475 1 95.69 254 GLU B C 1
ATOM 4491 O O . GLU B 1 254 ? 6.91 1.621 1.542 1 95.69 254 GLU B O 1
ATOM 4496 N N . ARG B 1 255 ? 7.516 1.348 3.689 1 95.75 255 ARG B N 1
ATOM 4497 C CA . ARG B 1 255 ? 7.43 2.771 3.998 1 95.75 255 ARG B CA 1
ATOM 4498 C C . ARG B 1 255 ? 8.664 3.518 3.496 1 95.75 255 ARG B C 1
ATOM 4500 O O . ARG B 1 255 ? 9.781 3.002 3.572 1 95.75 255 ARG B O 1
ATOM 4507 N N . VAL B 1 256 ? 8.461 4.684 2.996 1 95 256 VAL B N 1
ATOM 4508 C CA . VAL B 1 256 ? 9.516 5.602 2.59 1 95 256 VAL B CA 1
ATOM 4509 C C . VAL B 1 256 ? 9.195 7.008 3.09 1 95 256 VAL B C 1
ATOM 4511 O O . VAL B 1 256 ? 8.086 7.273 3.555 1 95 256 VAL B O 1
ATOM 4514 N N . ASP B 1 257 ? 10.219 7.875 3.09 1 92.81 257 ASP B N 1
ATOM 4515 C CA . ASP B 1 257 ? 9.977 9.25 3.51 1 92.81 257 ASP B CA 1
ATOM 4516 C C . ASP B 1 257 ? 10.875 10.219 2.746 1 92.81 257 ASP B C 1
ATOM 4518 O O . ASP B 1 257 ? 11.477 9.852 1.729 1 92.81 257 ASP B O 1
ATOM 4522 N N . HIS B 1 258 ? 10.844 11.539 3.135 1 90.56 258 HIS B N 1
ATOM 4523 C CA . HIS B 1 258 ? 11.5 12.617 2.408 1 90.56 258 HIS B CA 1
ATOM 4524 C C . HIS B 1 258 ? 13.016 12.422 2.383 1 90.56 258 HIS B C 1
ATOM 4526 O O . HIS B 1 258 ? 13.719 13.062 1.593 1 90.56 258 HIS B O 1
ATOM 4532 N N . ARG B 1 259 ? 13.531 11.633 3.201 1 91.25 259 ARG B N 1
ATOM 4533 C CA . ARG B 1 259 ? 14.969 11.383 3.25 1 91.25 259 ARG B CA 1
ATOM 4534 C C . ARG B 1 259 ? 15.391 10.406 2.162 1 91.25 259 ARG B C 1
ATOM 4536 O O . ARG B 1 259 ? 16.578 10.297 1.843 1 91.25 259 ARG B O 1
ATOM 4543 N N . ASP B 1 260 ? 14.469 9.617 1.547 1 92.31 260 ASP B N 1
ATOM 4544 C CA . ASP B 1 260 ? 14.75 8.641 0.5 1 92.31 260 ASP B CA 1
ATOM 4545 C C . ASP B 1 260 ? 14.742 9.289 -0.879 1 92.31 260 ASP B C 1
ATOM 4547 O O . ASP B 1 260 ? 13.695 9.773 -1.334 1 92.31 260 ASP B O 1
ATOM 4551 N N . HIS B 1 261 ? 15.883 9.281 -1.521 1 90.62 261 HIS B N 1
ATOM 4552 C CA . HIS B 1 261 ? 15.922 9.766 -2.896 1 90.62 261 HIS B CA 1
ATOM 4553 C C . HIS B 1 261 ? 15.547 8.664 -3.879 1 90.62 261 HIS B C 1
ATOM 4555 O O . HIS B 1 261 ? 15.258 7.535 -3.475 1 90.62 261 HIS B O 1
ATOM 4561 N N . ALA B 1 262 ? 15.5 9 -5.195 1 89.88 262 ALA B N 1
ATOM 4562 C CA . ALA B 1 262 ? 15.031 8.078 -6.227 1 89.88 262 ALA B CA 1
ATOM 4563 C C . ALA B 1 262 ? 15.828 6.777 -6.203 1 89.88 262 ALA B C 1
ATOM 4565 O O . ALA B 1 262 ? 15.258 5.691 -6.34 1 89.88 262 ALA B O 1
ATOM 4566 N N . GLU B 1 263 ? 17.062 6.902 -6.023 1 91.88 263 GLU B N 1
ATOM 4567 C CA . GLU B 1 263 ? 17.906 5.715 -5.98 1 91.88 263 GLU B CA 1
ATOM 4568 C C . GLU B 1 263 ? 17.594 4.859 -4.754 1 91.88 263 GLU B C 1
ATOM 4570 O O . GLU B 1 263 ? 17.656 3.631 -4.816 1 91.88 263 GLU B O 1
ATOM 4575 N N . ASP B 1 264 ? 17.328 5.543 -3.639 1 93.94 264 ASP B N 1
ATOM 4576 C CA . ASP B 1 264 ? 16.922 4.82 -2.432 1 93.94 264 ASP B CA 1
ATOM 4577 C C . ASP B 1 264 ? 15.633 4.047 -2.654 1 93.94 264 ASP B C 1
ATOM 4579 O O . ASP B 1 264 ? 15.5 2.9 -2.221 1 93.94 264 ASP B O 1
ATOM 4583 N N . LEU B 1 265 ? 14.688 4.73 -3.318 1 93.56 265 LEU B N 1
ATOM 4584 C CA . LEU B 1 265 ? 13.422 4.074 -3.611 1 93.56 265 LEU B CA 1
ATOM 4585 C C . LEU B 1 265 ? 13.633 2.818 -4.449 1 93.56 265 LEU B C 1
ATOM 4587 O O . LEU B 1 265 ? 12.984 1.796 -4.219 1 93.56 265 LEU B O 1
ATOM 4591 N N . LYS B 1 266 ? 14.516 2.889 -5.383 1 92.5 266 LYS B N 1
ATOM 4592 C CA . LYS B 1 266 ? 14.836 1.739 -6.227 1 92.5 266 LYS B CA 1
ATOM 4593 C C . LYS B 1 266 ? 15.375 0.58 -5.395 1 92.5 266 LYS B C 1
ATOM 4595 O O . LYS B 1 266 ? 14.961 -0.567 -5.574 1 92.5 266 LYS B O 1
ATOM 4600 N N . ASN B 1 267 ? 16.266 0.91 -4.496 1 94.12 267 ASN B N 1
ATOM 4601 C CA . ASN B 1 267 ? 16.859 -0.118 -3.65 1 94.12 267 ASN B CA 1
ATOM 4602 C C . ASN B 1 267 ? 15.828 -0.758 -2.73 1 94.12 267 ASN B C 1
ATOM 4604 O O . ASN B 1 267 ? 15.805 -1.98 -2.576 1 94.12 267 ASN B O 1
ATOM 4608 N N . ILE B 1 268 ? 15.023 0.055 -2.107 1 94.62 268 ILE B N 1
ATOM 4609 C CA . ILE B 1 268 ? 13.945 -0.442 -1.269 1 94.62 268 ILE B CA 1
ATOM 4610 C C . ILE B 1 268 ? 12.992 -1.291 -2.105 1 94.62 268 ILE B C 1
ATOM 4612 O O . ILE B 1 268 ? 12.562 -2.367 -1.676 1 94.62 268 ILE B O 1
ATOM 4616 N N . GLY B 1 269 ? 12.672 -0.819 -3.25 1 94.06 269 GLY B N 1
ATOM 4617 C CA . GLY B 1 269 ? 11.812 -1.528 -4.18 1 94.06 269 GLY B CA 1
ATOM 4618 C C . GLY B 1 269 ? 12.336 -2.898 -4.559 1 94.06 269 GLY B C 1
ATOM 4619 O O . GLY B 1 269 ? 11.578 -3.863 -4.641 1 94.06 269 GLY B O 1
ATOM 4620 N N . ARG B 1 270 ? 13.625 -2.971 -4.766 1 94.19 270 ARG B N 1
ATOM 4621 C CA . ARG B 1 270 ? 14.25 -4.246 -5.117 1 94.19 270 ARG B CA 1
ATOM 4622 C C . ARG B 1 270 ? 14.008 -5.289 -4.031 1 94.19 270 ARG B C 1
ATOM 4624 O O . ARG B 1 270 ? 13.773 -6.461 -4.328 1 94.19 270 ARG B O 1
ATOM 4631 N N . THR B 1 271 ? 14.023 -4.844 -2.883 1 94.75 271 THR B N 1
ATOM 4632 C CA . THR B 1 271 ? 13.805 -5.754 -1.763 1 94.75 271 THR B CA 1
ATOM 4633 C C . THR B 1 271 ? 12.367 -6.262 -1.749 1 94.75 271 THR B C 1
ATOM 4635 O O . THR B 1 271 ? 12.125 -7.461 -1.591 1 94.75 271 THR B O 1
ATOM 4638 N N . ILE B 1 272 ? 11.445 -5.402 -1.967 1 96.25 272 ILE B N 1
ATOM 4639 C CA . ILE B 1 272 ? 10.039 -5.762 -1.906 1 96.25 272 ILE B CA 1
ATOM 4640 C C . ILE B 1 272 ? 9.672 -6.633 -3.107 1 96.25 272 ILE B C 1
ATOM 4642 O O . ILE B 1 272 ? 8.898 -7.582 -2.98 1 96.25 272 ILE B O 1
ATOM 4646 N N . GLU B 1 273 ? 10.234 -6.34 -4.211 1 97.44 273 GLU B N 1
ATOM 4647 C CA . GLU B 1 273 ? 9.961 -7.078 -5.438 1 97.44 273 GLU B CA 1
ATOM 4648 C C . GLU B 1 273 ? 10.32 -8.555 -5.289 1 97.44 273 GLU B C 1
ATOM 4650 O O . GLU B 1 273 ? 9.57 -9.43 -5.723 1 97.44 273 GLU B O 1
ATOM 4655 N N . ARG B 1 274 ? 11.445 -8.781 -4.719 1 97.56 274 ARG B N 1
ATOM 4656 C CA . ARG B 1 274 ? 11.938 -10.148 -4.605 1 97.56 274 ARG B CA 1
ATOM 4657 C C . ARG B 1 274 ? 10.992 -11.008 -3.773 1 97.56 274 ARG B C 1
ATOM 4659 O O . ARG B 1 274 ? 10.633 -12.117 -4.176 1 97.56 274 ARG B O 1
ATOM 4666 N N . SER B 1 275 ? 10.609 -10.422 -2.664 1 97.25 275 SER B N 1
ATOM 4667 C CA . SER B 1 275 ? 9.75 -11.18 -1.759 1 97.25 275 SER B CA 1
ATOM 4668 C C . SER B 1 275 ? 8.367 -11.391 -2.354 1 97.25 275 SER B C 1
ATOM 4670 O O . SER B 1 275 ? 7.797 -12.484 -2.246 1 97.25 275 SER B O 1
ATOM 4672 N N . VAL B 1 276 ? 7.844 -10.383 -2.975 1 98.44 276 VAL B N 1
ATOM 4673 C CA . VAL B 1 276 ? 6.504 -10.445 -3.551 1 98.44 276 VAL B CA 1
ATOM 4674 C C . VAL B 1 276 ? 6.473 -11.477 -4.676 1 98.44 276 VAL B C 1
ATOM 4676 O O . VAL B 1 276 ? 5.57 -12.312 -4.734 1 98.44 276 VAL B O 1
ATOM 4679 N N . LEU B 1 277 ? 7.449 -11.43 -5.535 1 98.75 277 LEU B N 1
ATOM 4680 C CA . LEU B 1 277 ? 7.504 -12.383 -6.637 1 98.75 277 LEU B CA 1
ATOM 4681 C C . LEU B 1 277 ? 7.664 -13.805 -6.117 1 98.75 277 LEU B C 1
ATOM 4683 O O . LEU B 1 277 ? 6.969 -14.719 -6.57 1 98.75 277 LEU B O 1
ATOM 4687 N N . ALA B 1 278 ? 8.562 -13.977 -5.168 1 98.56 278 ALA B N 1
ATOM 4688 C CA . ALA B 1 278 ? 8.812 -15.312 -4.625 1 98.56 278 ALA B CA 1
ATOM 4689 C C . ALA B 1 278 ? 7.543 -15.914 -4.031 1 98.56 278 ALA B C 1
ATOM 4691 O O . ALA B 1 278 ? 7.242 -17.094 -4.266 1 98.56 278 ALA B O 1
ATOM 4692 N N . ARG B 1 279 ? 6.781 -15.125 -3.307 1 98.06 279 ARG B N 1
ATOM 4693 C CA . ARG B 1 279 ? 5.543 -15.609 -2.707 1 98.06 279 ARG B CA 1
ATOM 4694 C C . ARG B 1 279 ? 4.535 -16 -3.777 1 98.06 279 ARG B C 1
ATOM 4696 O O . ARG B 1 279 ? 3.912 -17.062 -3.691 1 98.06 279 ARG B O 1
ATOM 4703 N N . ALA B 1 280 ? 4.402 -15.141 -4.754 1 98.69 280 ALA B N 1
ATOM 4704 C CA . ALA B 1 280 ? 3.449 -15.406 -5.828 1 98.69 280 ALA B CA 1
ATOM 4705 C C . ALA B 1 280 ? 3.793 -16.703 -6.562 1 98.69 280 ALA B C 1
ATOM 4707 O O . ALA B 1 280 ? 2.916 -17.531 -6.812 1 98.69 280 ALA B O 1
ATOM 4708 N N . VAL B 1 281 ? 5.055 -16.828 -6.875 1 98.81 281 VAL B N 1
ATOM 4709 C CA . VAL B 1 281 ? 5.508 -18.016 -7.594 1 98.81 281 VAL B CA 1
ATOM 4710 C C . VAL B 1 281 ? 5.281 -19.266 -6.738 1 98.81 281 VAL B C 1
ATOM 4712 O O . VAL B 1 281 ? 4.773 -20.281 -7.223 1 98.81 281 VAL B O 1
ATOM 4715 N N . LYS B 1 282 ? 5.652 -19.188 -5.488 1 98.25 282 LYS B N 1
ATOM 4716 C CA . LYS B 1 282 ? 5.469 -20.297 -4.57 1 98.25 282 LYS B CA 1
ATOM 4717 C C . LYS B 1 282 ? 4.004 -20.734 -4.52 1 98.25 282 LYS B C 1
ATOM 4719 O O . LYS B 1 282 ? 3.701 -21.922 -4.609 1 98.25 282 LYS B O 1
ATOM 4724 N N . TRP B 1 283 ? 3.119 -19.766 -4.406 1 98.12 283 TRP B N 1
ATOM 4725 C CA . TRP B 1 283 ? 1.696 -20.078 -4.324 1 98.12 283 TRP B CA 1
ATOM 4726 C C . TRP B 1 283 ? 1.209 -20.734 -5.609 1 98.12 283 TRP B C 1
ATOM 4728 O O . TRP B 1 283 ? 0.413 -21.672 -5.566 1 98.12 283 TRP B O 1
ATOM 4738 N N . HIS B 1 284 ? 1.676 -20.281 -6.711 1 98.38 284 HIS B N 1
ATOM 4739 C CA . HIS B 1 284 ? 1.325 -20.922 -7.977 1 98.38 284 HIS B CA 1
ATOM 4740 C C . HIS B 1 284 ? 1.827 -22.359 -8.031 1 98.38 284 HIS B C 1
ATOM 4742 O O . HIS B 1 284 ? 1.078 -23.266 -8.398 1 98.38 284 HIS B O 1
ATOM 4748 N N . LEU B 1 285 ? 3.053 -22.547 -7.637 1 98 285 LEU B N 1
ATOM 4749 C CA . LEU B 1 285 ? 3.68 -23.859 -7.695 1 98 285 LEU B CA 1
ATOM 4750 C C . LEU B 1 285 ? 2.961 -24.844 -6.781 1 98 285 LEU B C 1
ATOM 4752 O O . LEU B 1 285 ? 2.904 -26.047 -7.074 1 98 285 LEU B O 1
ATOM 4756 N N . GLU B 1 286 ? 2.389 -24.375 -5.766 1 97 286 GLU B N 1
ATOM 4757 C CA . GLU B 1 286 ? 1.709 -25.203 -4.785 1 97 286 GLU B CA 1
ATOM 4758 C C . GLU B 1 286 ? 0.219 -25.328 -5.094 1 97 286 GLU B C 1
ATOM 4760 O O . GLU B 1 286 ? -0.557 -25.797 -4.266 1 97 286 GLU B O 1
ATOM 4765 N N . ASP B 1 287 ? -0.17 -24.859 -6.262 1 97.38 287 ASP B N 1
ATOM 4766 C CA . ASP B 1 287 ? -1.56 -24.922 -6.703 1 97.38 287 ASP B CA 1
ATOM 4767 C C . ASP B 1 287 ? -2.482 -24.219 -5.707 1 97.38 287 ASP B C 1
ATOM 4769 O O . ASP B 1 287 ? -3.52 -24.766 -5.324 1 97.38 287 ASP B O 1
ATOM 4773 N N . ARG B 1 288 ? -2.057 -23.016 -5.359 1 97.56 288 ARG B N 1
ATOM 4774 C CA . ARG B 1 288 ? -2.842 -22.281 -4.375 1 97.56 288 ARG B CA 1
ATOM 4775 C C . ARG B 1 288 ? -3.551 -21.094 -5.016 1 97.56 288 ARG B C 1
ATOM 4777 O O . ARG B 1 288 ? -4.211 -20.312 -4.328 1 97.56 288 ARG B O 1
ATOM 4784 N N . VAL B 1 289 ? -3.473 -20.953 -6.305 1 97.88 289 VAL B N 1
ATOM 4785 C CA . VAL B 1 289 ? -4.039 -19.797 -6.992 1 97.88 289 VAL B CA 1
ATOM 4786 C C . VAL B 1 289 ? -5.043 -20.25 -8.047 1 97.88 289 VAL B C 1
ATOM 4788 O O . VAL B 1 289 ? -4.73 -21.109 -8.883 1 97.88 289 VAL B O 1
ATOM 4791 N N . ILE B 1 290 ? -6.23 -19.781 -8.023 1 97.31 290 ILE B N 1
ATOM 4792 C CA . ILE B 1 290 ? -7.223 -19.969 -9.07 1 97.31 290 ILE B CA 1
ATOM 4793 C C . ILE B 1 290 ? -7.602 -18.625 -9.68 1 97.31 290 ILE B C 1
ATOM 4795 O O . ILE B 1 290 ? -7.961 -17.688 -8.961 1 97.31 290 ILE B O 1
ATOM 4799 N N . VAL B 1 291 ? -7.457 -18.531 -11 1 97.31 291 VAL B N 1
ATOM 4800 C CA . VAL B 1 291 ? -7.824 -17.297 -11.688 1 97.31 291 VAL B CA 1
ATOM 4801 C C . VAL B 1 291 ? -9.32 -17.297 -11.984 1 97.31 291 VAL B C 1
ATOM 4803 O O . VAL B 1 291 ? -9.875 -18.297 -12.453 1 97.31 291 VAL B O 1
ATOM 4806 N N . HIS B 1 292 ? -9.977 -16.312 -11.617 1 94.62 292 HIS B N 1
ATOM 4807 C CA . HIS B 1 292 ? -11.375 -16.062 -11.938 1 94.62 292 HIS B CA 1
ATOM 4808 C C . HIS B 1 292 ? -11.586 -14.656 -12.484 1 94.62 292 HIS B C 1
ATOM 4810 O O . HIS B 1 292 ? -11.445 -13.672 -11.742 1 94.62 292 HIS B O 1
ATOM 4816 N N . GLU B 1 293 ? -12 -14.625 -13.781 1 92.94 293 GLU B N 1
ATOM 4817 C CA . GLU B 1 293 ? -12.055 -13.328 -14.453 1 92.94 293 GLU B CA 1
ATOM 4818 C C . GLU B 1 293 ? -10.703 -12.617 -14.375 1 92.94 293 GLU B C 1
ATOM 4820 O O . GLU B 1 293 ? -9.672 -13.188 -14.742 1 92.94 293 GLU B O 1
ATOM 4825 N N . ASN B 1 294 ? -10.625 -11.398 -13.914 1 95.62 294 ASN B N 1
ATOM 4826 C CA . ASN B 1 294 ? -9.352 -10.695 -13.82 1 95.62 294 ASN B CA 1
ATOM 4827 C C . ASN B 1 294 ? -8.883 -10.57 -12.375 1 95.62 294 ASN B C 1
ATOM 4829 O O . ASN B 1 294 ? -8.297 -9.555 -11.992 1 95.62 294 ASN B O 1
ATOM 4833 N N . LYS B 1 295 ? -9.227 -11.609 -11.617 1 96.38 295 LYS B N 1
ATOM 4834 C CA . LYS B 1 295 ? -8.797 -11.672 -10.219 1 96.38 295 LYS B CA 1
ATOM 4835 C C . LYS B 1 295 ? -8.234 -13.055 -9.883 1 96.38 295 LYS B C 1
ATOM 4837 O O . LYS B 1 295 ? -8.312 -13.977 -10.703 1 96.38 295 LYS B O 1
ATOM 4842 N N . THR B 1 296 ? -7.648 -13.117 -8.734 1 97.81 296 THR B N 1
ATOM 4843 C CA . THR B 1 296 ? -7.164 -14.414 -8.273 1 97.81 296 THR B CA 1
ATOM 4844 C C . THR B 1 296 ? -7.773 -14.766 -6.918 1 97.81 296 THR B C 1
ATOM 4846 O O . THR B 1 296 ? -7.945 -13.898 -6.062 1 97.81 296 THR B O 1
ATOM 4849 N N . ILE B 1 297 ? -8.188 -16 -6.758 1 96.69 297 ILE B N 1
ATOM 4850 C CA . ILE B 1 297 ? -8.453 -16.641 -5.473 1 96.69 297 ILE B CA 1
ATOM 4851 C C . ILE B 1 297 ? -7.184 -17.312 -4.957 1 96.69 297 ILE B C 1
ATOM 4853 O O . ILE B 1 297 ? -6.703 -18.281 -5.551 1 96.69 297 ILE B O 1
ATOM 4857 N N . VAL B 1 298 ? -6.605 -16.766 -3.904 1 96.5 298 VAL B N 1
ATOM 4858 C CA . VAL B 1 298 ? -5.344 -17.281 -3.391 1 96.5 298 VAL B CA 1
ATOM 4859 C C . VAL B 1 298 ? -5.578 -17.969 -2.045 1 96.5 298 VAL B C 1
ATOM 4861 O O . VAL B 1 298 ? -6.035 -17.344 -1.091 1 96.5 298 VAL B O 1
ATOM 4864 N N . PHE B 1 299 ? -5.289 -19.219 -1.973 1 94.5 299 PHE B N 1
ATOM 4865 C CA . PHE B 1 299 ? -5.402 -19.984 -0.739 1 94.5 299 PHE B CA 1
ATOM 4866 C C . PHE B 1 299 ? -4.066 -20.031 -0.007 1 94.5 299 PHE B C 1
ATOM 4868 O O . PHE B 1 299 ? -3.342 -21.016 -0.086 1 94.5 299 PHE B O 1
ATOM 4875 N N . ASN B 1 300 ? -3.707 -18.891 0.663 1 82.81 300 ASN B N 1
ATOM 4876 C CA . ASN B 1 300 ? -2.381 -18.766 1.257 1 82.81 300 ASN B CA 1
ATOM 4877 C C . ASN B 1 300 ? -2.34 -19.344 2.67 1 82.81 300 ASN B C 1
ATOM 4879 O O . ASN B 1 300 ? -3.377 -19.469 3.318 1 82.81 300 ASN B O 1
#

Organism: Bacillus amyloliquefaciens (strain ATCC 23350 / DSM 7 / BCRC 11601 / CCUG 28519 / NBRC 15535 / NRRL B-14393 / F) (NCBI:txid692420)

Secondary structure (DSSP, 8-state):
--HHHHHHHHHHHHHTTTEEEEEEEEE--TTHHHHHHHHHHHTTEEEEEEEEEES-TTT-EEEEEEEEEETTHHHHHHHHHHHHHHHHHHHT-EEEEEETTSPPEEEEEE-S--HHHHHHHHHHHHTSS--EEEEEEESSSTTHHHHGGGT--EEE----GGGHHHHHHHHHHHHHHTT-SEEEEES---PPPHHHHHHSTT-EEEEESSSTTTT-SS-HHHHHHHHT-SEEEEEEEE--SSTT-SPEEEEEEEE--TT--HHHHHHHHHHHHHHHHHHHHHHHHTT-EEEETTEEEE--/--HHHHHHHHHHHHHTTTEEEEEEEEE--TTHHHHHHHHHHHTTEEEEEEEEEES-TTT-EEEEEEEEEETTHHHHHHHHHHHHHHHHHHHT-EEEEEETTSPPEEEEEE-S--HHHHHHHHHHHHTSS--EEEEEEESSSTTHHHHGGGT--EEE----GGGHHHHHHHHHHHHHHTT-SEEEEES---PPPHHHHHHSTT-EEEEESS-TTTT-SS-HHHHHHHHT-SEEEEEEEE--SSTT-SPEEEEEEEE--TT--HHHHHHHHHHHHHHHHHHHHHHHHTT-EEEETTEEEE--

InterPro domains:
  IPR002376 Formyl transferase, N-terminal [PF00551] (104-281)
  IPR002912 ACT domain [PF01842] (21-83)
  IPR002912 ACT domain [PS51671] (21-102)
  IPR004810 Formyltetrahydrofolate deformylase [MF_01927] (17-299)
  IPR004810 Formyltetrahydrofolate deformylase [NF004684] (17-299)
  IPR004810 Formyltetrahydrofolate deformylase [PR01575] (22-48)
  IPR004810 Formyltetrahydrofolate deformylase [PR01575] (55-67)
  IPR004810 Formyltetrahydrofolate deformylase [PR01575] (105-127)
  IPR004810 Formyltetrahydrofolate deformylase [PR01575] (127-154)
  IPR004810 Formyltetrahydrofolate deformylase [PR01575] (251-273)
  IPR004810 Formyltetrahydrofolate deformylase [PR01575] (273-298)
  IPR004810 Formyltetrahydrofolate deformylase [PTHR42706] (15-299)
  IPR004810 Formyltetrahydrofolate deformylase [TIGR00655] (21-299)
  IPR036477 Formyl transferase, N-terminal domain superfamily [SSF53328] (104-300)
  IPR041729 Formyltetrahydrofolate deformylase, C-terminal hydrolase domain [cd08648] (104-299)
  IPR044074 Formyltetrahydrofolate deformylase, ACT domain [cd04875] (21-95)
  IPR045865 ACT-like domain [SSF55021] (21-101)

Nearest PDB structures (foldseek):
  3w7b-assembly1_A  TM=9.646E-01  e=5.649E-45  Thermus thermophilus HB8
  3o1l-assembly1_A  TM=9.712E-01  e=4.364E-39  Pseudomonas syringae pv. tomato
  3lou-assembly1_A  TM=9.499E-01  e=4.662E-39  Burkholderia mallei ATCC 23344
  3lou-assembly1_B  TM=9.469E-01  e=9.254E-37  Burkholderia mallei ATCC 23344
  3n0v-assembly1_D  TM=9.420E-01  e=3.474E-36  Pseudomonas putida KT2440

pLDDT: mean 95.32, std 4.52, range [57.41, 98.94]

Solvent-accessible surface area (backbone atoms only — not comparable to full-atom values): 31465 Å² total; per-residue (Å²): 88,42,69,65,56,51,48,50,52,48,52,50,26,67,75,25,52,35,28,35,35,40,41,39,36,24,62,38,62,90,61,53,68,58,53,54,52,48,52,40,46,75,69,60,32,45,79,73,44,80,50,75,50,65,80,30,85,82,75,23,45,28,38,38,38,34,34,27,40,22,84,62,35,74,81,40,44,66,57,50,52,58,60,46,46,56,57,29,59,74,52,55,44,50,70,50,78,46,48,65,38,62,58,51,26,32,31,39,31,28,24,79,57,51,62,38,48,52,42,46,50,46,36,38,74,73,60,77,34,77,57,39,70,59,33,37,40,19,56,40,68,71,54,47,78,68,36,47,82,46,47,28,50,69,44,78,46,75,70,50,90,90,48,38,70,64,43,47,53,53,48,52,52,50,39,58,74,65,59,53,63,34,38,35,36,31,52,40,90,70,86,77,53,61,68,63,45,65,72,41,71,82,28,32,39,35,54,40,75,24,47,67,77,23,62,72,75,79,63,32,40,54,51,41,51,68,50,29,53,40,59,48,26,15,26,12,24,30,59,51,83,50,82,92,60,32,26,32,68,29,55,51,73,47,80,50,52,75,86,52,48,46,69,48,45,46,55,54,41,51,57,47,36,23,55,30,35,43,52,38,51,40,36,51,72,66,67,25,59,45,80,54,90,52,19,40,45,68,67,126,87,42,70,65,56,50,49,50,54,48,51,49,26,65,76,25,54,35,29,35,35,40,40,39,37,24,63,38,62,91,58,53,69,57,53,55,52,48,51,39,46,75,69,59,33,45,80,74,43,79,47,74,50,64,81,30,85,80,76,23,45,28,38,37,38,36,33,28,38,23,84,63,33,74,81,39,44,68,58,49,52,58,59,45,47,56,57,28,59,75,52,55,44,49,68,50,77,46,47,65,39,62,59,50,26,31,33,39,32,27,23,78,57,52,63,39,48,51,43,46,51,48,35,38,75,73,61,77,33,78,57,38,69,61,32,38,40,19,56,39,68,67,54,46,78,68,36,46,82,46,50,28,50,70,45,76,46,75,71,49,89,89,47,40,70,64,46,50,53,52,49,51,50,51,40,58,73,63,57,53,63,34,36,35,34,31,51,38,89,69,87,76,52,62,70,64,45,67,74,41,71,82,28,32,40,35,52,40,74,24,46,66,78,23,62,72,74,80,63,32,41,54,52,41,51,68,50,28,51,40,58,46,23,13,26,13,24,30,60,52,85,49,82,92,59,31,26,34,68,29,55,48,72,47,80,50,52,76,85,52,49,48,68,49,44,45,56,56,42,52,55,47,36,23,54,30,35,45,51,38,50,41,36,51,70,66,66,25,59,44,78,53,91,52,19,42,45,66,68,125

Sequence (600 aa):
MNSYMTQRLNDYREGNEEKGRLLVSCPDQPGIVSAVSAFLFEHGANIIESNQYTTDPEGGRFFLRIEFDCKGIREKKEDLKQAFALIAQTFGMTWSLSLASELKRVAIFVSKELHCLHELIWEWQSGNMMAEIAVVISNHEEAKEVVEPLNIPFHYMKANKDIRAEVERRQLELLEQYEIDVIVLARYMQILTSDFVSAHPNRIINIHHSFLPAFIGANPYKRAYERGVKLIGATSHYVTDDLDEGPIIEQDIERVDHRDHAEDLKNIGRTIERSVLARAVKWHLEDRVIVHENKTIVFNMNSYMTQRLNDYREGNEEKGRLLVSCPDQPGIVSAVSAFLFEHGANIIESNQYTTDPEGGRFFLRIEFDCKGIREKKEDLKQAFALIAQTFGMTWSLSLASELKRVAIFVSKELHCLHELIWEWQSGNMMAEIAVVISNHEEAKEVVEPLNIPFHYMKANKDIRAEVERRQLELLEQYEIDVIVLARYMQILTSDFVSAHPNRIINIHHSFLPAFIGANPYKRAYERGVKLIGATSHYVTDDLDEGPIIEQDIERVDHRDHAEDLKNIGRTIERSVLARAVKWHLEDRVIVHENKTIVFN